Protein AF-A0A919J5Y8-F1 (afdb_monomer)

Mean predicted aligned error: 17.55 Å

Solvent-accessible surface area (backbone atoms only — not comparable to full-atom values): 22560 Å² total; per-residue (Å²): 113,66,67,64,52,51,56,50,50,51,50,51,51,51,52,48,50,52,51,50,51,53,49,53,52,51,52,52,49,51,52,50,54,16,46,47,56,48,46,45,71,76,35,64,29,39,39,39,56,34,70,47,96,88,57,78,45,95,78,52,52,51,86,43,46,48,50,20,49,52,45,50,41,47,53,32,46,77,42,41,23,43,66,45,76,51,53,87,84,54,83,74,66,67,67,19,77,42,20,32,42,36,39,30,28,68,81,52,34,27,75,66,46,48,43,45,35,69,72,49,30,32,11,46,45,66,42,75,74,39,84,92,75,68,40,40,33,37,30,41,77,90,44,75,52,61,44,52,85,52,31,40,36,18,41,42,30,38,43,61,35,99,85,34,80,19,36,35,37,38,26,36,8,69,40,52,64,27,30,26,30,43,30,49,47,49,68,75,40,44,71,59,48,35,68,75,48,41,60,86,49,66,41,29,31,35,34,35,28,48,35,37,82,81,47,52,50,78,43,61,45,84,71,43,84,37,46,90,34,26,60,38,77,48,85,83,80,84,75,83,80,83,82,78,93,80,85,80,88,90,86,74,97,79,63,83,86,66,76,61,75,66,50,74,44,77,50,50,73,88,40,14,67,60,54,27,51,39,53,53,53,33,53,73,74,39,86,44,51,77,74,72,87,64,54,71,65,56,45,36,51,43,23,50,70,42,46,38,72,59,34,54,31,34,32,29,21,42,78,85,70,47,78,38,31,42,37,31,36,49,92,54,30,49,74,42,80,44,51,23,70,94,56,58,97,69,58,55,67,60,52,51,49,52,49,48,42,71,75,32,64,87,25,41,32,36,75,44,48,66,67,28,57,67,59,52,54,49,43,45,76,71,62,31,42,84,76,48,76,50,78,10,81,77,45,83,72,56,49,38,30,33,34,34,37,31,66,62,78,78,87,126

Organism: NCBI:txid113564

Nearest PDB structures (foldseek):
  2kcw-assembly1_A  TM=8.259E-01  e=4.673E-10  Escherichia coli K-12
  2j8n-assembly1_A  TM=7.466E-01  e=1.223E-07  Pseudomonas aeruginosa
  2cnt-assembly4_D  TM=7.493E-01  e=9.870E-07  Salmonella enterica subsp. enterica serovar Typhimurium str. LT2
  5isv-assembly2_B  TM=7.452E-01  e=9.870E-07  Escherichia coli O157:H7
  2fia-assembly1_A  TM=7.693E-01  e=2.645E-06  Enterococcus faecalis V583

Radius of gyration: 27.59 Å; Cα contacts (8 Å, |Δi|>4): 729; chains: 1; bounding box: 104×59×76 Å

pLDDT: mean 77.08, std 18.06, range [28.78, 98.44]

InterPro domains:
  IPR000182 GNAT domain [PF13508] (310-386)
  IPR000182 GNAT domain [PS51186] (262-411)
  IPR016181 Acyl-CoA N-acyltransferase [SSF55729] (251-390)
  IPR050832 Bacterial Acetyltransferase [PTHR43877] (263-393)

Secondary structure (DSSP, 8-state):
-HHHHHHHHHHHHHHHHHHHHHHHHHHHHHHHHHHHHT--TT-EEEEEEPPPTT--STT---TTHHHHHHHHHHHHHHTT-EEEEE-TTS---STTSS-EEEE--SSS--HHHHHHHHHT-TTEEEEEEETTTTEEEEEETTEEEE-BTTEEEEEEEEEEETTEEEEEEEEEESSHHHHHHHHHHHHHHHHHHHHHHTTT--EEEEEEEESHHHHTTSSEEEEEE-HHHHTSPPPP-PPPPPPPTT------TT-TT-PPPPEEEEPPGGGHHHHHHHHHHHHHT-TTSPPPSS-HHHHHHHIIIIIHHHSEEEEEE-TTS-EEEEEEEETTEEEEEEE-GGGTTSSHHHHHHHHHHHH-TT-EEEEEETT-HHHHHHHHHTT-EEEEE--STTSTT---EEEEEE------

Structure (mmCIF, N/CA/C/O backbone):
data_AF-A0A919J5Y8-F1
#
_entry.id   AF-A0A919J5Y8-F1
#
loop_
_atom_site.group_PDB
_atom_site.id
_atom_site.type_symbol
_atom_site.label_atom_id
_atom_site.label_alt_id
_atom_site.label_comp_id
_atom_site.label_asym_id
_atom_site.label_entity_id
_atom_site.label_seq_id
_atom_site.pdbx_PDB_ins_code
_atom_site.Cartn_x
_atom_site.Cartn_y
_atom_site.Cartn_z
_atom_site.occupancy
_atom_site.B_iso_or_equiv
_atom_site.auth_seq_id
_atom_site.auth_comp_id
_atom_site.auth_asym_id
_atom_site.auth_atom_id
_atom_site.pdbx_PDB_model_num
ATOM 1 N N . MET A 1 1 ? 58.690 -26.566 -31.471 1.00 61.00 1 MET A N 1
ATOM 2 C CA . MET A 1 1 ? 58.064 -25.234 -31.279 1.00 61.00 1 MET A CA 1
ATOM 3 C C . MET A 1 1 ? 56.685 -25.120 -31.931 1.00 61.00 1 MET A C 1
ATOM 5 O O . MET A 1 1 ? 55.825 -24.532 -31.297 1.00 61.00 1 MET A O 1
ATOM 9 N N . GLY A 1 2 ? 56.439 -25.692 -33.121 1.00 72.00 2 GLY A N 1
ATOM 10 C CA . GLY A 1 2 ? 55.137 -25.607 -33.812 1.00 72.00 2 GLY A CA 1
ATOM 11 C C . GLY A 1 2 ? 53.937 -26.153 -33.025 1.00 72.00 2 GLY A C 1
ATOM 12 O O . GLY A 1 2 ? 52.950 -25.444 -32.873 1.00 72.00 2 GLY A O 1
ATOM 13 N N . ASP A 1 3 ? 54.044 -27.346 -32.434 1.00 71.69 3 ASP A N 1
ATOM 14 C CA . ASP A 1 3 ? 52.911 -27.977 -31.726 1.00 71.69 3 ASP A CA 1
ATOM 15 C C . ASP A 1 3 ? 52.494 -27.234 -30.451 1.00 71.69 3 ASP A C 1
ATOM 17 O O . ASP A 1 3 ? 51.310 -27.133 -30.129 1.00 71.69 3 ASP A O 1
ATOM 21 N N . LEU A 1 4 ? 53.463 -26.650 -29.738 1.00 77.44 4 LEU A N 1
ATOM 22 C CA . LEU A 1 4 ? 53.193 -25.840 -28.549 1.00 77.44 4 LEU A CA 1
ATOM 23 C C . LEU A 1 4 ? 52.441 -24.552 -28.922 1.00 77.44 4 LEU A C 1
ATOM 25 O O . LEU A 1 4 ? 51.544 -24.119 -28.203 1.00 77.44 4 LEU A O 1
ATOM 29 N N . LEU A 1 5 ? 52.788 -23.969 -30.072 1.00 75.06 5 LEU A N 1
ATOM 30 C CA . LEU A 1 5 ? 52.192 -22.745 -30.603 1.00 75.06 5 LEU A CA 1
ATOM 31 C C . LEU A 1 5 ? 50.765 -23.001 -31.116 1.00 75.06 5 LEU A C 1
ATOM 33 O O . LEU A 1 5 ? 49.875 -22.194 -30.862 1.00 75.06 5 LEU A O 1
ATOM 37 N N . ILE A 1 6 ? 50.524 -24.156 -31.748 1.00 78.56 6 ILE A N 1
ATOM 38 C CA . ILE A 1 6 ? 49.194 -24.596 -32.201 1.00 78.56 6 ILE A CA 1
ATOM 39 C C . ILE A 1 6 ? 48.264 -24.861 -31.008 1.00 78.56 6 ILE A C 1
ATOM 41 O O . ILE A 1 6 ? 47.138 -24.364 -30.993 1.00 78.56 6 ILE A O 1
ATOM 45 N N . ASN A 1 7 ? 48.730 -25.573 -29.978 1.00 75.31 7 ASN A N 1
ATOM 46 C CA . ASN A 1 7 ? 47.926 -25.851 -28.782 1.00 75.31 7 ASN A CA 1
ATOM 47 C C . ASN A 1 7 ? 47.618 -24.582 -27.968 1.00 75.31 7 ASN A C 1
ATOM 49 O O . ASN A 1 7 ? 46.515 -24.444 -27.428 1.00 75.31 7 ASN A O 1
ATOM 53 N N . LEU A 1 8 ? 48.556 -23.628 -27.922 1.00 79.56 8 LEU A N 1
ATOM 54 C CA . LEU A 1 8 ? 48.336 -22.315 -27.314 1.00 79.56 8 LEU A CA 1
ATOM 55 C C . LEU A 1 8 ? 47.273 -21.523 -28.091 1.00 79.56 8 LEU A C 1
ATOM 57 O O . LEU A 1 8 ? 46.335 -20.999 -27.492 1.00 79.56 8 LEU A O 1
ATOM 61 N N . LEU A 1 9 ? 47.379 -21.485 -29.424 1.00 71.38 9 LEU A N 1
ATOM 62 C CA . LEU A 1 9 ? 46.421 -20.795 -30.289 1.00 71.38 9 LEU A CA 1
ATOM 63 C C . LEU A 1 9 ? 45.013 -21.403 -30.167 1.00 71.38 9 LEU A C 1
ATOM 65 O O . LEU A 1 9 ? 44.036 -20.673 -30.006 1.00 71.38 9 LEU A O 1
ATOM 69 N N . ALA A 1 10 ? 44.912 -22.735 -30.168 1.00 65.50 10 ALA A N 1
ATOM 70 C CA . ALA A 1 10 ? 43.653 -23.454 -29.986 1.00 65.50 10 ALA A CA 1
ATOM 71 C C . ALA A 1 10 ? 43.010 -23.155 -28.620 1.00 65.50 10 ALA A C 1
ATOM 73 O O . ALA A 1 10 ? 41.805 -22.910 -28.545 1.00 65.50 10 ALA A O 1
ATOM 74 N N . SER A 1 11 ? 43.813 -23.086 -27.553 1.00 67.94 11 SER A N 1
ATOM 75 C CA . SER A 1 11 ? 43.350 -22.733 -26.203 1.00 67.94 11 SER A CA 1
ATOM 76 C C . SER A 1 11 ? 42.831 -21.293 -26.115 1.00 67.94 11 SER A C 1
ATOM 78 O O . SER A 1 11 ? 41.791 -21.049 -25.502 1.00 67.94 11 SER A O 1
ATOM 80 N N . VAL A 1 12 ? 43.501 -20.338 -26.771 1.00 70.88 12 VAL A N 1
ATOM 81 C CA . VAL A 1 12 ? 43.061 -18.931 -26.834 1.00 70.88 12 VAL A CA 1
ATOM 82 C C . VAL A 1 12 ? 41.745 -18.795 -27.602 1.00 70.88 12 VAL A C 1
ATOM 84 O O . VAL A 1 12 ? 40.836 -18.094 -27.149 1.00 70.88 12 VAL A O 1
ATOM 87 N N . ILE A 1 13 ? 41.611 -19.488 -28.737 1.00 66.75 13 ILE A N 1
ATOM 88 C CA . ILE A 1 13 ? 40.384 -19.483 -29.546 1.00 66.75 13 ILE A CA 1
ATOM 89 C C . ILE A 1 13 ? 39.224 -20.104 -28.761 1.00 66.75 13 ILE A C 1
ATOM 91 O O . ILE A 1 13 ? 38.155 -19.499 -28.683 1.00 66.75 13 ILE A O 1
ATOM 95 N N . ALA A 1 14 ? 39.434 -21.261 -28.125 1.00 55.06 14 ALA A N 1
ATOM 96 C CA . ALA A 1 14 ? 38.417 -21.918 -27.307 1.00 55.06 14 ALA A CA 1
ATOM 97 C C . ALA A 1 14 ? 37.994 -21.048 -26.111 1.00 55.06 14 ALA A C 1
ATOM 99 O O . ALA A 1 14 ? 36.799 -20.849 -25.884 1.00 55.06 14 ALA A O 1
ATOM 100 N N . GLY A 1 15 ? 38.958 -20.455 -25.397 1.00 55.03 15 GLY A N 1
ATOM 101 C CA . GLY A 1 15 ? 38.690 -19.530 -24.294 1.00 55.03 15 GLY A CA 1
ATOM 102 C C . GLY A 1 15 ? 37.887 -18.304 -24.737 1.00 55.03 15 GLY A C 1
ATOM 103 O O . GLY A 1 15 ? 36.913 -17.924 -24.085 1.00 55.03 15 GLY A O 1
ATOM 104 N N . THR A 1 16 ? 38.233 -17.732 -25.893 1.00 64.75 16 THR A N 1
ATOM 105 C CA . THR A 1 16 ? 37.536 -16.570 -26.466 1.00 64.75 16 THR A CA 1
ATOM 106 C C . THR A 1 16 ? 36.130 -16.931 -26.943 1.00 64.75 16 THR A C 1
ATOM 108 O O . THR A 1 16 ? 35.196 -16.167 -26.710 1.00 64.75 16 THR A O 1
ATOM 111 N N . ALA A 1 17 ? 35.941 -18.104 -27.552 1.00 60.19 17 ALA A N 1
ATOM 112 C CA . ALA A 1 17 ? 34.633 -18.587 -27.989 1.00 60.19 17 ALA A CA 1
ATOM 113 C C . ALA A 1 17 ? 33.686 -18.833 -26.803 1.00 60.19 17 ALA A C 1
ATOM 115 O O . ALA A 1 17 ? 32.534 -18.398 -26.840 1.00 60.19 17 ALA A O 1
ATOM 116 N N . VAL A 1 18 ? 34.174 -19.456 -25.723 1.00 64.94 18 VAL A N 1
ATOM 117 C CA . VAL A 1 18 ? 33.402 -19.663 -24.483 1.00 64.94 18 VAL A CA 1
ATOM 118 C C . VAL A 1 18 ? 33.063 -18.327 -23.822 1.00 64.94 18 VAL A C 1
ATOM 120 O O . VAL A 1 18 ? 31.913 -18.101 -23.433 1.00 64.94 18 VAL A O 1
ATOM 123 N N . TRP A 1 19 ? 34.030 -17.407 -23.740 1.00 72.25 19 TRP A N 1
ATOM 124 C CA . TRP A 1 19 ? 33.801 -16.067 -23.202 1.00 72.25 19 TRP A CA 1
ATOM 125 C C . TRP A 1 19 ? 32.764 -15.288 -24.023 1.00 72.25 19 TRP A C 1
ATOM 127 O O . TRP A 1 19 ? 31.832 -14.723 -23.445 1.00 72.25 19 TRP A O 1
ATOM 137 N N . LEU A 1 20 ? 32.870 -15.313 -25.355 1.00 59.16 20 LEU A N 1
ATOM 138 C CA . LEU A 1 20 ? 31.954 -14.637 -26.273 1.00 59.16 20 LEU A CA 1
ATOM 139 C C . LEU A 1 20 ? 30.548 -15.244 -26.214 1.00 59.16 20 LEU A C 1
ATOM 141 O O . LEU A 1 20 ? 29.565 -14.507 -26.142 1.00 59.16 20 LEU A O 1
ATOM 145 N N . ALA A 1 21 ? 30.432 -16.574 -26.175 1.00 59.22 21 ALA A N 1
ATOM 146 C CA . ALA A 1 21 ? 29.156 -17.258 -25.991 1.00 59.22 21 ALA A CA 1
ATOM 147 C C . ALA A 1 21 ? 28.507 -16.863 -24.654 1.00 59.22 21 ALA A C 1
ATOM 149 O O . ALA A 1 21 ? 27.345 -16.452 -24.627 1.00 59.22 21 ALA A O 1
ATOM 150 N N . GLY A 1 22 ? 29.269 -16.881 -23.555 1.00 61.38 22 GLY A N 1
ATOM 151 C CA . GLY A 1 22 ? 28.801 -16.431 -22.243 1.00 61.38 22 GLY A CA 1
ATOM 152 C C . GLY A 1 22 ? 28.427 -14.945 -22.217 1.00 61.38 22 GLY A C 1
ATOM 153 O O . GLY A 1 22 ? 27.456 -14.555 -21.571 1.00 61.38 22 GLY A O 1
ATOM 154 N N . PHE A 1 23 ? 29.158 -14.093 -22.936 1.00 66.88 23 PHE A N 1
ATOM 155 C CA . PHE A 1 23 ? 28.839 -12.674 -23.098 1.00 66.88 23 PHE A CA 1
ATOM 156 C C . PHE A 1 23 ? 27.521 -12.466 -23.858 1.00 66.88 23 PHE A C 1
ATOM 158 O O . PHE A 1 23 ? 26.654 -11.726 -23.392 1.00 66.88 23 PHE A O 1
ATOM 165 N N . LEU A 1 24 ? 27.320 -13.161 -24.980 1.00 63.62 24 LEU A N 1
ATOM 166 C CA . LEU A 1 24 ? 26.091 -13.084 -25.772 1.00 63.62 24 LEU A CA 1
ATOM 167 C C . LEU A 1 24 ? 24.877 -13.622 -25.008 1.00 63.62 24 LEU A C 1
ATOM 169 O O . LEU A 1 24 ? 23.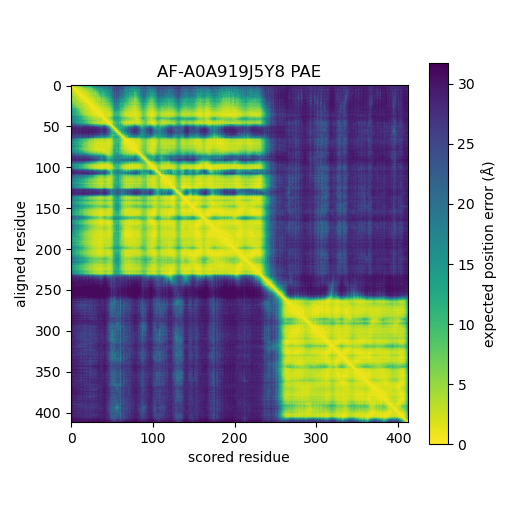807 -13.015 -25.062 1.00 63.62 24 LEU A O 1
ATOM 173 N N . LEU A 1 25 ? 25.037 -14.722 -24.267 1.00 72.38 25 LEU A N 1
ATOM 174 C CA . LEU A 1 25 ? 23.984 -15.278 -23.415 1.00 72.38 25 LEU A CA 1
ATOM 175 C C . LEU A 1 25 ? 23.602 -14.307 -22.293 1.00 72.38 25 LEU A C 1
ATOM 177 O O . LEU A 1 25 ? 22.416 -14.033 -22.113 1.00 72.38 25 LEU A O 1
ATOM 181 N N . ARG A 1 26 ? 24.589 -13.720 -21.601 1.00 75.31 26 ARG A N 1
ATOM 182 C CA . ARG A 1 26 ? 24.357 -12.683 -20.579 1.00 75.31 26 ARG A CA 1
ATOM 183 C C . ARG A 1 26 ? 23.653 -11.459 -21.157 1.00 75.31 26 ARG A C 1
ATOM 185 O O . ARG A 1 26 ? 22.684 -10.982 -20.577 1.00 75.31 26 ARG A O 1
ATOM 192 N N . ARG A 1 27 ? 24.078 -10.995 -22.336 1.00 76.06 27 ARG A N 1
ATOM 193 C CA . ARG A 1 27 ? 23.456 -9.855 -23.021 1.00 76.06 27 ARG A CA 1
ATOM 194 C C . ARG A 1 27 ? 22.009 -10.152 -23.418 1.00 76.06 27 ARG A C 1
ATOM 196 O O . ARG A 1 27 ? 21.140 -9.325 -23.175 1.00 76.06 27 ARG A O 1
ATOM 203 N N . ARG A 1 28 ? 21.734 -11.338 -23.974 1.00 76.44 28 ARG A N 1
ATOM 204 C CA . ARG A 1 28 ? 20.370 -11.777 -24.320 1.00 76.44 28 ARG A CA 1
ATOM 205 C C . ARG A 1 28 ? 19.480 -11.903 -23.088 1.00 76.44 28 ARG A C 1
ATOM 207 O O . ARG A 1 28 ? 18.320 -11.511 -23.155 1.00 76.44 28 ARG A O 1
ATOM 214 N N . ARG A 1 29 ? 20.011 -12.433 -21.984 1.00 79.25 29 ARG A N 1
ATOM 215 C CA . ARG A 1 29 ? 19.296 -12.532 -20.708 1.00 79.25 29 ARG A CA 1
ATOM 216 C C . ARG A 1 29 ? 18.903 -11.146 -20.193 1.00 79.25 29 ARG A C 1
ATOM 218 O O . ARG A 1 29 ? 17.715 -10.900 -20.022 1.00 79.25 29 ARG A O 1
ATOM 225 N N . LEU A 1 30 ? 19.863 -10.226 -20.100 1.00 80.88 30 LEU A N 1
ATOM 226 C CA . LEU A 1 30 ? 19.611 -8.849 -19.672 1.00 80.88 30 LEU A CA 1
ATOM 227 C C . LEU A 1 30 ? 18.614 -8.126 -20.591 1.00 80.88 30 LEU A C 1
ATOM 229 O O . LEU A 1 30 ? 17.766 -7.380 -20.118 1.00 80.88 30 LEU A O 1
ATOM 233 N N . SER A 1 31 ? 18.680 -8.348 -21.908 1.00 83.88 31 SER A N 1
ATOM 234 C CA . SER A 1 31 ? 17.698 -7.794 -22.849 1.00 83.88 31 SER A CA 1
ATOM 235 C C . SER A 1 31 ? 16.280 -8.312 -22.601 1.00 83.88 31 SER A C 1
ATOM 237 O O . SER A 1 31 ? 15.335 -7.540 -22.723 1.00 83.88 31 SER A O 1
ATOM 239 N N . ARG A 1 32 ? 16.117 -9.594 -22.246 1.00 86.50 32 ARG A N 1
ATOM 240 C CA . ARG A 1 32 ? 14.803 -10.169 -21.912 1.00 86.50 32 ARG A CA 1
ATOM 241 C C . ARG A 1 32 ? 14.271 -9.641 -20.585 1.00 86.50 32 ARG A C 1
ATOM 243 O O . ARG A 1 32 ? 13.095 -9.315 -20.512 1.00 86.50 32 ARG A O 1
ATOM 250 N N . GLU A 1 33 ? 15.130 -9.528 -19.574 1.00 87.19 33 GLU A N 1
ATOM 251 C CA . GLU A 1 33 ? 14.779 -8.953 -18.267 1.00 87.19 33 GLU A CA 1
ATOM 252 C C . GLU A 1 33 ? 14.335 -7.491 -18.429 1.00 87.19 33 GLU A C 1
ATOM 254 O O . GLU A 1 33 ? 13.237 -7.122 -18.020 1.00 87.19 33 GLU A O 1
ATOM 259 N N . ARG A 1 34 ? 15.119 -6.690 -19.159 1.00 91.06 34 ARG A N 1
ATOM 260 C CA . ARG A 1 34 ? 14.769 -5.313 -19.537 1.00 91.06 34 ARG A CA 1
ATOM 261 C C . ARG A 1 34 ? 13.426 -5.210 -20.251 1.00 91.06 34 ARG A C 1
ATOM 263 O O . ARG A 1 34 ? 12.615 -4.371 -19.880 1.00 91.06 34 ARG A O 1
ATOM 270 N N . ALA A 1 35 ? 13.175 -6.069 -21.239 1.00 91.31 35 ALA A N 1
ATOM 271 C CA . ALA A 1 35 ? 11.902 -6.086 -21.955 1.00 91.31 35 ALA A CA 1
ATOM 272 C C . ALA A 1 35 ? 10.727 -6.454 -21.035 1.00 91.31 35 ALA A C 1
ATOM 274 O O . ALA A 1 35 ? 9.693 -5.798 -21.079 1.00 91.31 35 ALA A O 1
ATOM 275 N N . PHE A 1 36 ? 10.895 -7.454 -20.163 1.00 94.62 36 PHE A N 1
ATOM 276 C CA . PHE A 1 36 ? 9.857 -7.877 -19.220 1.00 94.62 36 PHE A CA 1
ATOM 277 C C . PHE A 1 36 ? 9.438 -6.751 -18.267 1.00 94.62 36 PHE A C 1
ATOM 279 O O . PHE A 1 36 ? 8.241 -6.529 -18.066 1.00 94.62 36 PHE A O 1
ATOM 286 N N . PHE A 1 37 ? 10.414 -6.017 -17.726 1.00 94.50 37 PHE A N 1
ATOM 287 C CA . PHE A 1 37 ? 10.169 -4.876 -16.843 1.00 94.50 37 PHE A CA 1
ATOM 288 C C . PHE A 1 37 ? 9.888 -3.561 -17.590 1.00 94.50 37 PHE A C 1
ATOM 290 O O . PHE A 1 37 ? 9.557 -2.562 -16.959 1.00 94.50 37 PHE A O 1
ATOM 297 N N . GLY A 1 38 ? 10.023 -3.520 -18.917 1.00 92.12 38 GLY A N 1
ATOM 298 C CA . GLY A 1 38 ? 9.941 -2.281 -19.698 1.00 92.12 38 GLY A CA 1
ATOM 299 C C . GLY A 1 38 ? 11.027 -1.256 -19.345 1.00 92.12 38 GLY A C 1
ATOM 300 O O . GLY A 1 38 ? 10.804 -0.056 -19.478 1.00 92.12 38 GLY A O 1
ATOM 301 N N . LEU A 1 39 ? 12.189 -1.717 -18.874 1.00 91.62 39 LEU A N 1
ATOM 302 C CA . LEU A 1 39 ? 13.302 -0.881 -18.426 1.00 91.62 39 LEU A CA 1
ATOM 303 C C . LEU A 1 39 ? 14.424 -0.843 -19.462 1.00 91.62 39 LEU A C 1
ATOM 305 O O . LEU A 1 39 ? 14.765 -1.849 -20.081 1.00 91.62 39 LEU A O 1
ATOM 309 N N . THR A 1 40 ? 15.085 0.304 -19.587 1.00 84.75 40 THR A N 1
ATOM 310 C CA . THR A 1 40 ? 16.303 0.455 -20.392 1.00 84.75 40 THR A CA 1
ATOM 311 C C . THR A 1 40 ? 17.430 1.052 -19.562 1.00 84.75 40 THR A C 1
ATOM 313 O O . THR A 1 40 ? 17.197 1.716 -18.554 1.00 84.75 40 THR A O 1
ATOM 316 N N . ALA A 1 41 ? 18.675 0.831 -19.993 1.00 82.75 41 ALA A N 1
ATOM 317 C CA . ALA A 1 41 ? 19.830 1.442 -19.344 1.00 82.75 41 ALA A CA 1
ATOM 318 C C . ALA A 1 41 ? 19.684 2.974 -19.318 1.00 82.75 41 ALA A C 1
ATOM 320 O O . ALA A 1 41 ? 19.421 3.584 -20.352 1.00 82.75 41 ALA A O 1
ATOM 321 N N . GLY A 1 42 ? 19.855 3.578 -18.144 1.00 78.62 42 GLY A N 1
ATOM 322 C CA . GLY A 1 42 ? 19.756 5.021 -17.932 1.00 78.62 42 GLY A CA 1
ATOM 323 C C . GLY A 1 42 ? 18.334 5.578 -17.808 1.00 78.62 42 GLY A C 1
ATOM 324 O O . GLY A 1 42 ? 18.207 6.766 -17.526 1.00 78.62 42 GLY A O 1
ATOM 325 N N . ALA A 1 43 ? 17.283 4.765 -17.983 1.00 81.00 43 ALA A N 1
ATOM 326 C CA . ALA A 1 43 ? 15.904 5.209 -17.773 1.00 81.00 43 ALA A CA 1
ATOM 327 C C . ALA A 1 43 ? 15.572 5.346 -16.282 1.00 81.00 43 ALA A C 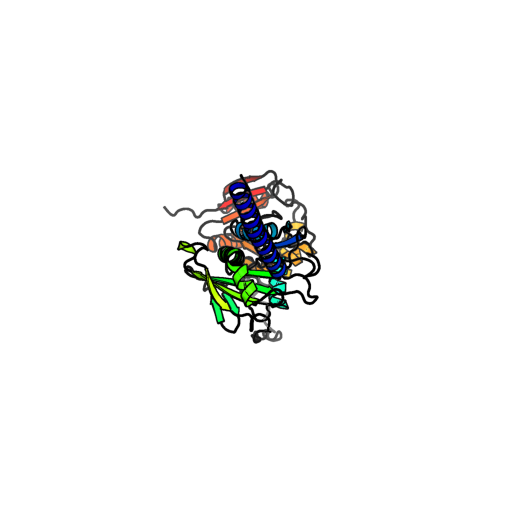1
ATOM 329 O O . ALA A 1 43 ? 16.170 4.668 -15.445 1.00 81.00 43 ALA A O 1
ATOM 330 N N . SER A 1 44 ? 14.590 6.186 -15.967 1.00 84.62 44 SER A N 1
ATOM 331 C CA . SER A 1 44 ? 13.971 6.242 -14.643 1.00 84.62 44 SER A CA 1
ATOM 332 C C . SER A 1 44 ? 12.761 5.310 -14.573 1.00 84.62 44 SER A C 1
ATOM 334 O O . SER A 1 44 ? 12.032 5.157 -15.552 1.00 84.62 44 SER A O 1
ATOM 336 N N . CYS A 1 45 ? 12.519 4.712 -13.412 1.00 86.12 45 CYS A N 1
ATOM 337 C CA . CYS A 1 45 ? 11.270 4.031 -13.083 1.00 86.12 45 CYS A CA 1
ATOM 338 C C . CYS A 1 45 ? 10.686 4.599 -11.794 1.00 86.12 45 CYS A C 1
ATOM 340 O O . CYS A 1 45 ? 11.424 5.070 -10.929 1.00 86.12 45 CYS A O 1
ATOM 342 N N . LEU A 1 46 ? 9.367 4.523 -11.661 1.00 86.12 46 LEU A N 1
ATOM 343 C CA . LEU A 1 46 ? 8.652 5.061 -10.514 1.00 86.12 46 LEU A CA 1
ATOM 344 C C . LEU A 1 46 ? 8.440 3.972 -9.470 1.00 86.12 46 LEU A C 1
ATOM 346 O O . LEU A 1 46 ? 7.915 2.903 -9.781 1.00 86.12 46 LEU A O 1
ATOM 350 N N . LEU A 1 47 ? 8.822 4.263 -8.229 1.00 85.31 47 LEU A N 1
ATOM 351 C CA . LEU A 1 47 ? 8.438 3.463 -7.071 1.00 85.31 47 LEU A CA 1
ATOM 352 C C . LEU A 1 47 ? 7.338 4.192 -6.299 1.00 85.31 47 LEU A C 1
ATOM 354 O O . LEU A 1 47 ? 7.565 5.286 -5.775 1.00 85.31 47 LEU A O 1
ATOM 358 N N . VAL A 1 48 ? 6.161 3.572 -6.236 1.00 77.19 48 VAL A N 1
ATOM 359 C CA . VAL A 1 48 ? 4.961 4.097 -5.580 1.00 77.19 48 VAL A CA 1
ATOM 360 C C . VAL A 1 48 ? 4.627 3.194 -4.397 1.00 77.19 48 VAL A C 1
ATOM 362 O O . VAL A 1 48 ? 4.452 1.991 -4.563 1.00 77.19 48 VAL A O 1
ATOM 365 N N . VAL A 1 49 ? 4.521 3.779 -3.208 1.00 72.75 49 VAL A N 1
ATOM 366 C CA . VAL A 1 49 ? 4.123 3.106 -1.961 1.00 72.75 49 VAL A CA 1
ATOM 367 C C . VAL A 1 49 ? 3.102 3.950 -1.222 1.00 72.75 49 VAL A C 1
ATOM 369 O O . VAL A 1 49 ? 3.154 5.178 -1.298 1.00 72.75 49 VAL A O 1
ATOM 372 N N . SER A 1 50 ? 2.214 3.302 -0.477 1.00 58.50 50 SER A N 1
ATOM 373 C CA . SER A 1 50 ? 1.345 3.994 0.471 1.00 58.50 50 SER A CA 1
ATOM 374 C C . SER A 1 50 ? 2.090 4.531 1.701 1.00 58.50 50 SER A C 1
ATOM 376 O O . SER A 1 50 ? 3.126 3.991 2.105 1.00 58.50 50 SER A O 1
ATOM 378 N N . ARG A 1 51 ? 1.552 5.600 2.304 1.00 55.94 51 ARG A N 1
ATOM 379 C CA . ARG A 1 51 ? 2.069 6.269 3.512 1.00 55.94 51 ARG A CA 1
ATOM 380 C C . ARG A 1 51 ? 1.822 5.453 4.793 1.00 55.94 51 ARG A C 1
ATOM 382 O O . ARG A 1 51 ? 0.886 4.669 4.875 1.00 55.94 51 ARG A O 1
ATOM 389 N N . HIS A 1 52 ? 2.626 5.712 5.829 1.00 38.31 52 HIS A N 1
ATOM 390 C CA . HIS A 1 52 ? 2.283 5.422 7.228 1.00 38.31 52 HIS A CA 1
ATOM 391 C C . HIS A 1 52 ? 1.095 6.304 7.665 1.00 38.31 52 HIS A C 1
ATOM 393 O O . HIS A 1 52 ? 1.119 7.515 7.438 1.00 38.31 52 HIS A O 1
ATOM 399 N N . ALA A 1 53 ? 0.069 5.742 8.306 1.00 38.94 53 ALA A N 1
ATOM 400 C CA . ALA A 1 53 ? -1.077 6.531 8.763 1.00 38.94 53 ALA A CA 1
ATOM 401 C C . ALA A 1 53 ? -0.713 7.559 9.869 1.00 38.94 53 ALA A C 1
ATOM 403 O O . ALA A 1 53 ? -1.319 8.628 9.881 1.00 38.94 53 ALA A O 1
ATOM 404 N N . SER A 1 54 ? 0.360 7.344 10.651 1.00 34.56 54 SER A N 1
ATOM 405 C CA . SER A 1 54 ? 0.733 8.142 11.838 1.00 34.56 54 SER A CA 1
ATOM 406 C C . SER A 1 54 ? 2.096 8.877 11.808 1.00 34.56 54 SER A C 1
ATOM 408 O O . SER A 1 54 ? 2.689 9.112 12.860 1.00 34.56 54 SER A O 1
ATOM 410 N N . SER A 1 55 ? 2.640 9.302 10.652 1.00 28.78 55 SER A N 1
ATOM 411 C CA . SER A 1 55 ? 3.898 10.094 10.628 1.00 28.78 55 SER A CA 1
ATOM 412 C C . SER A 1 55 ? 3.825 11.369 9.764 1.00 28.78 55 SER A C 1
ATOM 414 O O . SER A 1 55 ? 3.549 11.259 8.570 1.00 28.78 55 SER A O 1
ATOM 416 N N . PRO A 1 56 ? 4.155 12.566 10.302 1.00 32.91 56 PRO A N 1
ATOM 417 C CA . PRO A 1 56 ? 4.094 13.857 9.596 1.00 32.91 56 PRO A CA 1
ATOM 418 C C . PRO A 1 56 ? 5.333 14.130 8.716 1.00 32.91 56 PRO A C 1
ATOM 420 O O . PRO A 1 56 ? 5.717 15.273 8.489 1.00 32.91 56 PRO A O 1
ATOM 423 N N . ARG A 1 57 ? 6.030 13.083 8.251 1.00 34.28 57 ARG A N 1
ATOM 424 C CA . ARG A 1 57 ? 7.196 13.204 7.361 1.00 34.28 57 ARG A CA 1
ATOM 425 C C . ARG A 1 57 ? 6.871 12.597 6.004 1.00 34.28 57 ARG A C 1
ATOM 427 O O . ARG A 1 57 ? 6.579 11.406 5.921 1.00 34.28 57 ARG A O 1
ATOM 434 N N . GLU A 1 58 ? 7.075 13.379 4.947 1.00 34.69 58 GLU A N 1
ATOM 435 C CA . GLU A 1 58 ? 6.845 13.050 3.525 1.00 34.69 58 GLU A CA 1
ATOM 436 C C . GLU A 1 58 ? 7.560 11.761 3.035 1.00 34.69 58 GLU A C 1
ATOM 438 O O . GLU A 1 58 ? 7.249 11.216 1.977 1.00 34.69 58 GLU A O 1
ATOM 443 N N . PHE A 1 59 ? 8.484 11.208 3.835 1.00 32.78 59 PHE A N 1
ATOM 444 C CA . PHE A 1 59 ? 9.297 10.031 3.506 1.00 32.78 59 PHE A CA 1
ATOM 445 C C . PHE A 1 59 ? 9.114 8.810 4.426 1.00 32.78 59 PHE A C 1
ATOM 447 O O . PHE A 1 59 ? 9.785 7.797 4.196 1.00 32.78 59 PHE A O 1
ATOM 454 N N . SER A 1 60 ? 8.230 8.855 5.430 1.00 33.94 60 SER A N 1
ATOM 455 C CA . SER A 1 60 ? 8.087 7.778 6.425 1.00 33.94 60 SER A CA 1
ATOM 456 C C . SER A 1 60 ? 7.275 6.590 5.883 1.00 33.94 60 SER A C 1
ATOM 458 O O . SER A 1 60 ? 6.096 6.713 5.565 1.00 33.94 60 SER A O 1
ATOM 460 N N . VAL A 1 61 ? 7.930 5.435 5.741 1.00 43.97 61 VAL A N 1
ATOM 461 C CA . VAL A 1 61 ? 7.386 4.175 5.196 1.00 43.97 61 VAL A CA 1
ATOM 462 C C . VAL A 1 61 ? 7.503 3.106 6.282 1.00 43.97 61 VAL A C 1
ATOM 464 O O . VAL A 1 61 ? 8.504 3.101 7.004 1.00 43.97 61 VAL A O 1
ATOM 467 N N . HIS A 1 62 ? 6.545 2.174 6.402 1.00 48.78 62 HIS A N 1
ATOM 468 C CA . HIS A 1 62 ? 6.680 1.022 7.309 1.00 48.78 62 HIS A CA 1
ATOM 469 C C . HIS A 1 62 ? 8.044 0.353 7.074 1.00 48.78 62 HIS A C 1
ATOM 471 O O . HIS A 1 62 ? 8.426 0.102 5.931 1.00 48.78 62 HIS A O 1
ATOM 477 N N . ARG A 1 63 ? 8.777 -0.031 8.131 1.00 48.28 63 ARG A N 1
ATOM 478 C CA . ARG A 1 63 ? 10.121 -0.660 8.035 1.00 48.28 63 ARG A CA 1
ATOM 479 C C . ARG A 1 63 ? 10.189 -1.891 7.096 1.00 48.28 63 ARG A C 1
ATOM 481 O O . ARG A 1 63 ? 11.277 -2.311 6.723 1.00 48.28 63 ARG A O 1
ATOM 488 N N . ARG A 1 64 ? 9.034 -2.460 6.710 1.00 47.44 64 ARG A N 1
ATOM 489 C CA . ARG A 1 64 ? 8.862 -3.613 5.806 1.00 47.44 64 ARG A CA 1
ATOM 490 C C . ARG A 1 64 ? 8.399 -3.215 4.396 1.00 47.44 64 ARG A C 1
ATOM 492 O O . ARG A 1 64 ? 8.837 -3.856 3.450 1.00 47.44 64 ARG A O 1
ATOM 499 N N . ASP A 1 65 ? 7.653 -2.122 4.225 1.00 62.78 65 ASP A N 1
ATOM 500 C CA . ASP A 1 65 ? 7.405 -1.541 2.895 1.00 62.78 65 ASP A CA 1
ATOM 501 C C . ASP A 1 65 ? 8.677 -0.868 2.337 1.00 62.78 65 ASP A C 1
ATOM 503 O O . ASP A 1 65 ? 8.921 -0.909 1.134 1.00 62.78 65 ASP A O 1
ATOM 507 N N . VAL A 1 66 ? 9.582 -0.379 3.203 1.00 67.12 66 VAL A N 1
ATOM 508 C CA . VAL A 1 66 ? 10.956 -0.006 2.802 1.00 67.12 66 VAL A CA 1
ATOM 509 C C . VAL A 1 66 ? 11.701 -1.211 2.234 1.00 67.12 66 VAL A C 1
ATOM 511 O O . VAL A 1 66 ? 12.396 -1.087 1.231 1.00 67.12 66 VAL A O 1
ATOM 514 N N . ALA A 1 67 ? 11.560 -2.385 2.852 1.00 78.56 67 ALA A N 1
ATOM 515 C CA . ALA A 1 67 ? 12.215 -3.589 2.359 1.00 78.56 67 ALA A CA 1
ATOM 516 C C . ALA A 1 67 ? 11.664 -3.989 0.982 1.00 78.56 67 ALA A C 1
ATOM 518 O O . ALA A 1 67 ? 12.450 -4.298 0.093 1.00 78.56 67 ALA A O 1
ATOM 519 N N . ALA A 1 68 ? 10.345 -3.897 0.767 1.00 85.44 68 ALA A N 1
ATOM 520 C CA . ALA A 1 68 ? 9.749 -4.132 -0.549 1.00 85.44 68 ALA A CA 1
ATOM 521 C C . ALA A 1 68 ? 10.304 -3.155 -1.602 1.00 85.44 68 ALA A C 1
ATOM 523 O O 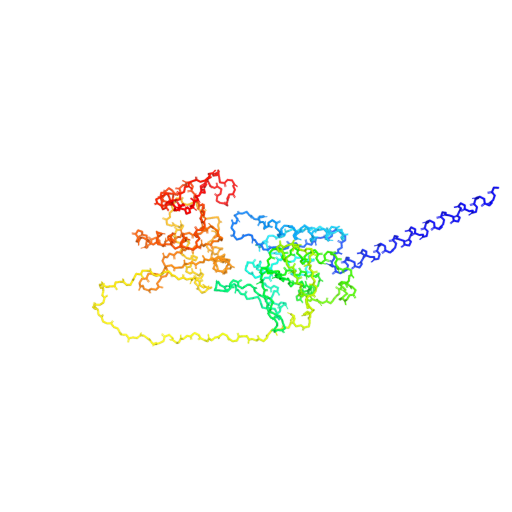. ALA A 1 68 ? 10.694 -3.573 -2.689 1.00 85.44 68 ALA A O 1
ATOM 524 N N . LEU A 1 69 ? 10.427 -1.868 -1.260 1.00 85.44 69 LEU A N 1
ATOM 525 C CA . LEU A 1 69 ? 11.047 -0.868 -2.132 1.00 85.44 69 LEU A CA 1
ATOM 526 C C . LEU A 1 69 ? 12.506 -1.180 -2.464 1.00 85.44 69 LEU A C 1
ATOM 528 O O . LEU A 1 69 ? 12.916 -0.977 -3.601 1.00 85.44 69 LEU A O 1
ATOM 532 N N . VAL A 1 70 ? 13.293 -1.655 -1.497 1.00 87.81 70 VAL A N 1
ATOM 533 C CA . VAL A 1 70 ? 14.701 -2.021 -1.717 1.00 87.81 70 VAL A CA 1
ATOM 534 C C . VAL A 1 70 ? 14.816 -3.191 -2.694 1.00 87.81 70 VAL A C 1
ATOM 536 O O . VAL A 1 70 ? 15.655 -3.138 -3.595 1.00 87.81 70 VAL A O 1
ATOM 539 N N . GLU A 1 71 ? 13.956 -4.204 -2.565 1.00 91.56 71 GLU A N 1
ATOM 540 C CA . GLU A 1 71 ? 13.901 -5.334 -3.504 1.00 91.56 71 GLU A CA 1
ATOM 541 C C . GLU A 1 71 ? 13.565 -4.845 -4.924 1.00 91.56 71 GLU A C 1
ATOM 543 O O . GLU A 1 71 ? 14.290 -5.128 -5.880 1.00 91.56 71 GLU A O 1
ATOM 548 N N . LEU A 1 72 ? 12.525 -4.015 -5.065 1.00 92.00 72 LEU A N 1
ATOM 549 C CA . LEU A 1 72 ? 12.102 -3.457 -6.356 1.00 92.00 72 LEU A CA 1
ATOM 550 C C . LEU A 1 72 ? 13.156 -2.512 -6.962 1.00 92.00 72 LEU A C 1
ATOM 552 O O . LEU A 1 72 ? 13.407 -2.535 -8.168 1.00 92.00 72 LEU A O 1
ATOM 556 N N . ALA A 1 73 ? 13.837 -1.718 -6.134 1.00 89.44 73 ALA A N 1
ATOM 557 C CA . ALA A 1 73 ? 14.949 -0.876 -6.563 1.00 89.44 73 ALA A CA 1
ATOM 558 C C . ALA A 1 73 ? 16.152 -1.707 -7.040 1.00 89.44 73 ALA A C 1
ATOM 560 O O . ALA A 1 73 ? 16.862 -1.277 -7.954 1.00 89.44 73 ALA A O 1
ATOM 561 N N . SER A 1 74 ? 16.386 -2.898 -6.467 1.00 91.81 74 SER A N 1
ATOM 562 C CA . SER A 1 74 ? 17.432 -3.803 -6.958 1.00 91.81 74 SER A CA 1
ATOM 563 C C . SER A 1 74 ? 17.129 -4.287 -8.371 1.00 91.81 74 SER A C 1
ATOM 565 O O . SER A 1 74 ? 18.013 -4.206 -9.221 1.00 91.81 74 SER A O 1
ATOM 567 N N . ILE A 1 75 ? 15.875 -4.664 -8.657 1.00 91.81 75 ILE A N 1
ATOM 568 C CA . ILE A 1 75 ? 15.432 -5.043 -10.011 1.00 91.81 75 ILE A CA 1
ATOM 569 C C . ILE A 1 75 ? 15.733 -3.916 -11.010 1.00 91.81 75 ILE A C 1
ATOM 571 O O . ILE A 1 75 ? 16.320 -4.146 -12.073 1.00 91.81 75 ILE A O 1
ATOM 575 N N . ALA A 1 76 ? 15.369 -2.678 -10.660 1.00 88.69 76 ALA A N 1
ATOM 576 C CA . ALA A 1 76 ? 15.618 -1.521 -11.514 1.00 88.69 76 ALA A CA 1
ATOM 577 C C . ALA A 1 76 ? 17.118 -1.321 -11.787 1.00 88.69 76 ALA A C 1
ATOM 579 O O . ALA A 1 76 ? 17.535 -1.160 -12.939 1.00 88.69 76 ALA A O 1
ATOM 580 N N . ARG A 1 77 ? 17.943 -1.406 -10.738 1.00 88.00 77 ARG A N 1
ATOM 581 C CA . ARG A 1 77 ? 19.403 -1.265 -10.819 1.00 88.00 77 ARG A CA 1
ATOM 582 C C . ARG A 1 77 ? 20.056 -2.375 -11.643 1.00 88.00 77 ARG A C 1
ATOM 584 O O . ARG A 1 77 ? 20.956 -2.083 -12.427 1.00 88.00 77 ARG A O 1
ATOM 591 N N . GLU A 1 78 ? 19.604 -3.618 -11.511 1.00 89.44 78 GLU A N 1
ATOM 592 C CA . GLU A 1 78 ? 20.077 -4.760 -12.309 1.00 89.44 78 GLU A CA 1
ATOM 593 C C . GLU A 1 78 ? 19.762 -4.573 -13.799 1.00 89.44 78 GLU A C 1
ATOM 595 O O . GLU A 1 78 ? 20.586 -4.877 -14.665 1.00 89.44 78 GLU A O 1
ATOM 600 N N . CYS A 1 79 ? 18.629 -3.938 -14.110 1.00 88.38 79 CYS A N 1
ATOM 601 C CA . CYS A 1 79 ? 18.297 -3.509 -15.467 1.00 88.38 79 CYS A CA 1
ATOM 602 C C . CYS A 1 79 ? 19.104 -2.279 -15.936 1.00 88.38 79 CYS A C 1
ATOM 604 O O . CYS A 1 79 ? 19.076 -1.939 -17.124 1.00 88.38 79 CYS A O 1
ATOM 606 N N . GLY A 1 80 ? 19.873 -1.628 -15.062 1.00 85.81 80 GLY A N 1
ATOM 607 C CA . GLY A 1 80 ? 20.614 -0.396 -15.343 1.00 85.81 80 GLY A CA 1
ATOM 608 C C . GLY A 1 80 ? 19.746 0.866 -15.357 1.00 85.81 80 GLY A C 1
ATOM 609 O O . GLY A 1 80 ? 20.167 1.866 -15.936 1.00 85.81 80 GLY A O 1
ATOM 610 N N . ALA A 1 81 ? 18.549 0.815 -14.772 1.00 88.25 81 ALA A N 1
ATOM 611 C CA . ALA A 1 81 ? 17.648 1.948 -14.590 1.00 88.25 81 ALA A CA 1
ATOM 612 C C . ALA A 1 81 ? 17.849 2.601 -13.207 1.00 88.25 81 ALA A C 1
ATOM 614 O O . ALA A 1 81 ? 18.429 2.004 -12.295 1.00 88.25 81 ALA A O 1
ATOM 615 N N . ARG A 1 82 ? 17.372 3.838 -13.051 1.00 84.50 82 ARG A N 1
ATOM 616 C CA . ARG A 1 82 ? 17.296 4.545 -11.765 1.00 84.50 82 ARG A CA 1
ATOM 617 C C . ARG A 1 82 ? 15.887 4.429 -11.202 1.00 84.50 82 ARG A C 1
ATOM 619 O O . ARG A 1 82 ? 14.918 4.581 -11.936 1.00 84.50 82 ARG A O 1
ATOM 626 N N . ALA A 1 83 ? 15.787 4.166 -9.908 1.00 81.62 83 ALA A N 1
ATOM 627 C CA . ALA A 1 83 ? 14.513 4.123 -9.212 1.00 81.62 83 ALA A CA 1
ATOM 628 C C . ALA A 1 83 ? 14.248 5.478 -8.554 1.00 81.62 83 ALA A C 1
ATOM 630 O O . ALA A 1 83 ? 14.881 5.813 -7.553 1.00 81.62 83 ALA A O 1
ATOM 631 N N . ASP A 1 84 ? 13.312 6.234 -9.121 1.00 76.75 84 ASP A N 1
ATOM 632 C CA . ASP A 1 84 ? 12.857 7.501 -8.568 1.00 76.75 84 ASP A CA 1
ATOM 633 C C . ASP A 1 84 ? 11.604 7.232 -7.730 1.00 76.75 84 ASP A C 1
ATOM 635 O O . ASP A 1 84 ? 10.588 6.717 -8.209 1.00 76.75 84 ASP A O 1
ATOM 639 N N . ARG A 1 85 ? 11.683 7.534 -6.434 1.00 64.94 85 ARG A N 1
ATOM 640 C CA . ARG A 1 85 ? 10.539 7.400 -5.533 1.00 64.94 85 ARG A CA 1
ATOM 641 C C . ARG A 1 85 ? 9.620 8.601 -5.721 1.00 64.94 85 ARG A C 1
ATOM 643 O O . ARG A 1 85 ? 10.076 9.734 -5.598 1.00 64.94 85 ARG A O 1
ATOM 650 N N . VAL A 1 86 ? 8.333 8.349 -5.945 1.00 60.38 86 VAL A N 1
ATOM 651 C CA . VAL A 1 86 ? 7.321 9.410 -6.018 1.00 60.38 86 VAL A CA 1
ATOM 652 C C . VAL A 1 86 ? 6.458 9.386 -4.762 1.00 60.38 86 VAL A C 1
ATOM 654 O O . VAL A 1 86 ? 5.999 8.325 -4.337 1.00 60.38 86 VAL A O 1
ATOM 657 N N . GLY A 1 87 ? 6.281 10.559 -4.149 1.00 53.22 87 GLY A N 1
ATOM 658 C CA . GLY A 1 87 ? 5.355 10.765 -3.035 1.00 53.22 87 GLY A CA 1
ATOM 659 C C . GLY A 1 87 ? 3.896 10.800 -3.501 1.00 53.22 87 GLY A C 1
ATOM 660 O O . GLY A 1 87 ? 3.609 11.119 -4.651 1.00 53.22 87 GLY A O 1
ATOM 661 N N . GLU A 1 88 ? 2.972 10.492 -2.594 1.00 46.81 88 GLU A N 1
ATOM 662 C CA . GLU A 1 88 ? 1.536 10.294 -2.854 1.00 46.81 88 GLU A CA 1
ATOM 663 C C . GLU A 1 88 ? 0.824 11.491 -3.522 1.00 46.81 88 GLU A C 1
ATOM 665 O O . GLU A 1 88 ? -0.107 11.285 -4.299 1.00 46.81 88 GLU A O 1
ATOM 670 N N . ASN A 1 89 ? 1.315 12.717 -3.290 1.00 41.72 89 ASN A N 1
ATOM 671 C CA . ASN A 1 89 ? 0.733 13.973 -3.789 1.00 41.72 89 ASN A CA 1
ATOM 672 C C . ASN A 1 89 ? 1.419 14.555 -5.030 1.00 41.72 89 ASN A C 1
ATOM 674 O O . ASN A 1 89 ? 0.970 15.573 -5.560 1.00 41.72 89 ASN A O 1
ATOM 678 N N . GLN A 1 90 ? 2.500 13.948 -5.519 1.00 43.81 90 GLN A N 1
ATOM 679 C CA . GLN A 1 90 ? 3.019 14.362 -6.816 1.00 43.81 90 GLN A CA 1
ATOM 680 C C . GLN A 1 90 ? 2.110 13.768 -7.893 1.00 43.81 90 GLN A C 1
ATOM 682 O O . GLN A 1 90 ? 1.855 12.560 -7.857 1.00 43.81 90 GLN A O 1
ATOM 687 N N . PRO A 1 91 ? 1.638 14.562 -8.873 1.00 47.38 91 PRO A N 1
ATOM 688 C CA . PRO A 1 91 ? 1.036 14.012 -10.073 1.00 47.38 91 PRO A CA 1
ATOM 689 C C . PRO A 1 91 ? 2.129 13.219 -10.789 1.00 47.38 91 PRO A C 1
ATOM 691 O O . PRO A 1 91 ? 2.860 13.744 -11.627 1.00 47.38 91 PRO A O 1
ATOM 694 N N . ALA A 1 92 ? 2.307 11.952 -10.408 1.00 51.44 92 ALA A N 1
ATOM 695 C CA . ALA A 1 92 ? 3.157 11.045 -11.147 1.00 51.44 92 ALA A CA 1
ATOM 696 C C . ALA A 1 92 ? 2.572 11.045 -12.553 1.00 51.44 92 ALA A C 1
ATOM 698 O O . ALA A 1 92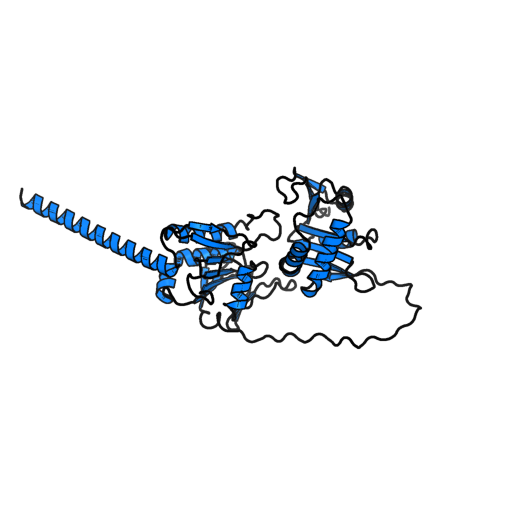 ? 1.394 10.716 -12.728 1.00 51.44 92 ALA A O 1
ATOM 699 N N . GLY A 1 93 ? 3.376 11.527 -13.503 1.00 56.09 93 GLY A N 1
ATOM 700 C CA . GLY A 1 93 ? 2.959 11.783 -14.871 1.00 56.09 93 GLY A CA 1
ATOM 701 C C . GLY A 1 93 ? 2.195 10.613 -15.486 1.00 56.09 93 GLY A C 1
ATOM 702 O O . GLY A 1 93 ? 2.204 9.496 -14.965 1.00 56.09 93 GLY A O 1
ATOM 703 N N . GLU A 1 94 ? 1.520 10.915 -16.593 1.00 65.12 94 GLU A N 1
ATOM 704 C CA . GLU A 1 94 ? 0.733 9.997 -17.424 1.00 65.12 94 GLU A CA 1
ATOM 705 C C . GLU A 1 94 ? 1.134 8.518 -17.252 1.00 65.12 94 GLU A C 1
ATOM 707 O O . GLU A 1 94 ? 2.283 8.136 -17.504 1.00 65.12 94 GLU A O 1
ATOM 712 N N . ILE A 1 95 ? 0.195 7.688 -16.774 1.00 71.12 95 ILE A N 1
ATOM 713 C CA . ILE A 1 95 ? 0.406 6.243 -16.593 1.00 71.12 95 ILE A CA 1
ATOM 714 C C . ILE A 1 95 ? 0.931 5.661 -17.909 1.00 71.12 95 ILE A C 1
ATOM 716 O O . ILE A 1 95 ? 0.342 5.886 -18.964 1.00 71.12 95 ILE A O 1
ATOM 720 N N . GLY A 1 96 ? 2.025 4.901 -17.835 1.00 69.94 96 GLY A N 1
ATOM 721 C CA . GLY A 1 96 ? 2.679 4.318 -19.007 1.00 69.94 96 GLY A CA 1
ATOM 722 C C . GLY A 1 96 ? 3.831 5.148 -19.580 1.00 69.94 96 GLY A C 1
ATOM 723 O O . GLY A 1 96 ? 4.537 4.657 -20.458 1.00 69.94 96 GLY A O 1
ATOM 724 N N . ARG A 1 97 ? 4.099 6.358 -19.061 1.00 81.44 97 ARG A N 1
ATOM 725 C CA . ARG A 1 97 ? 5.290 7.146 -19.431 1.00 81.44 97 ARG A CA 1
ATOM 726 C C . ARG A 1 97 ? 6.597 6.514 -18.942 1.00 81.44 97 ARG A C 1
ATOM 728 O O . ARG A 1 97 ? 7.609 6.612 -19.625 1.00 81.44 97 ARG A O 1
ATOM 735 N N . LEU A 1 98 ? 6.584 5.909 -17.757 1.00 86.75 98 LEU A N 1
ATOM 736 C CA . LEU A 1 98 ? 7.720 5.215 -17.144 1.00 86.75 98 LEU A CA 1
ATOM 737 C C . LEU A 1 98 ? 7.235 3.882 -16.580 1.00 86.75 98 LEU A C 1
ATOM 739 O O . LEU A 1 98 ? 6.061 3.760 -16.225 1.00 86.75 98 LEU A O 1
ATOM 743 N N . THR A 1 99 ? 8.136 2.905 -16.461 1.00 90.44 99 THR A N 1
ATOM 744 C CA . THR A 1 99 ? 7.835 1.686 -15.700 1.00 90.44 99 THR A CA 1
ATOM 745 C C . THR A 1 99 ? 7.508 2.070 -14.268 1.00 90.44 99 THR A C 1
ATOM 747 O O . THR A 1 99 ? 8.235 2.851 -13.651 1.00 90.44 99 THR A O 1
ATOM 750 N N . GLU A 1 100 ? 6.439 1.496 -13.734 1.00 90.06 100 GLU A N 1
ATOM 751 C CA . GLU A 1 100 ? 5.964 1.778 -12.385 1.00 90.06 100 GLU A CA 1
ATOM 752 C C . GLU A 1 100 ? 5.925 0.491 -11.565 1.00 90.06 100 GLU A C 1
ATOM 754 O O . GLU A 1 100 ? 5.373 -0.512 -12.009 1.00 90.06 100 GLU A O 1
ATOM 759 N N . PHE A 1 101 ? 6.477 0.529 -10.356 1.00 91.81 101 PHE A N 1
ATOM 760 C CA . PHE A 1 101 ? 6.239 -0.482 -9.336 1.00 91.81 101 PHE A CA 1
ATOM 761 C C . PHE A 1 101 ? 5.385 0.144 -8.239 1.00 91.81 101 PHE A C 1
ATOM 763 O O . PHE A 1 101 ? 5.823 1.048 -7.527 1.00 91.81 101 PHE A O 1
ATOM 770 N N . CYS A 1 102 ? 4.151 -0.324 -8.141 1.00 88.06 102 CYS A N 1
ATOM 771 C CA . CYS A 1 102 ? 3.120 0.193 -7.268 1.00 88.06 102 CYS A CA 1
ATOM 772 C C . CYS A 1 102 ? 2.823 -0.825 -6.168 1.00 88.06 102 CYS A C 1
ATOM 774 O O . CYS A 1 102 ? 2.426 -1.953 -6.448 1.00 88.06 102 CYS A O 1
ATOM 776 N N . VAL A 1 103 ? 3.040 -0.434 -4.919 1.00 86.44 103 VAL A N 1
ATOM 777 C CA . VAL A 1 103 ? 2.855 -1.270 -3.732 1.00 86.44 103 VAL A CA 1
ATOM 778 C C . VAL A 1 103 ? 1.738 -0.664 -2.878 1.00 86.44 103 VAL A C 1
ATOM 780 O O . VAL A 1 103 ? 1.864 0.481 -2.440 1.00 86.44 103 VAL A O 1
ATOM 783 N N . GLY A 1 104 ? 0.659 -1.415 -2.624 1.00 74.69 104 GLY A N 1
ATOM 784 C CA . GLY A 1 104 ? -0.477 -0.934 -1.823 1.00 74.69 104 GLY A CA 1
ATOM 785 C C . GLY A 1 104 ? -1.629 -1.940 -1.670 1.00 74.69 104 GLY A C 1
ATOM 786 O O . GLY A 1 104 ? -2.128 -2.463 -2.661 1.00 74.69 104 GLY A O 1
ATOM 787 N N . GLY A 1 105 ? -2.052 -2.197 -0.425 1.00 62.31 105 GLY A N 1
ATOM 788 C CA . GLY A 1 105 ? -3.064 -3.194 -0.026 1.00 62.31 105 GLY A CA 1
ATOM 789 C C . GLY A 1 105 ? -4.399 -2.622 0.487 1.00 62.31 105 GLY A C 1
ATOM 790 O O . GLY A 1 105 ? -4.582 -1.408 0.453 1.00 62.31 105 GLY A O 1
ATOM 791 N N . PRO A 1 106 ? -5.338 -3.458 0.986 1.00 48.59 106 PRO A N 1
ATOM 792 C CA . PRO A 1 106 ? -6.570 -2.983 1.622 1.00 48.59 106 PRO A CA 1
ATOM 793 C C . PRO A 1 106 ? -6.253 -2.280 2.949 1.00 48.59 106 PRO A C 1
ATOM 795 O O . PRO A 1 106 ? -5.659 -2.899 3.825 1.00 48.59 106 PRO A O 1
ATOM 798 N N . GLY A 1 107 ? -6.672 -1.021 3.104 1.00 46.31 107 GLY A N 1
ATOM 799 C CA . GLY A 1 107 ? -6.496 -0.233 4.337 1.00 46.31 107 GLY A CA 1
ATOM 800 C C . GLY A 1 107 ? -5.366 0.795 4.246 1.00 46.31 107 GLY A C 1
ATOM 801 O O . GLY A 1 107 ? -4.379 0.684 4.964 1.00 46.31 107 GLY A O 1
ATOM 802 N N . GLY A 1 108 ? -5.491 1.764 3.334 1.00 46.97 108 GLY A N 1
ATOM 803 C CA . GLY A 1 108 ? -4.438 2.737 3.023 1.00 46.97 108 GLY A CA 1
ATOM 804 C C . GLY A 1 108 ? -3.683 2.432 1.728 1.00 46.97 108 GLY A C 1
ATOM 805 O O . GLY A 1 108 ? -2.465 2.544 1.676 1.00 46.97 108 GLY A O 1
ATOM 806 N N . ALA A 1 109 ? -4.358 1.998 0.660 1.00 51.59 109 ALA A N 1
ATOM 807 C CA . ALA A 1 109 ? -3.748 1.977 -0.671 1.00 51.59 109 ALA A CA 1
ATOM 808 C C . ALA A 1 109 ? -3.537 3.427 -1.134 1.00 51.59 109 ALA A C 1
ATOM 810 O O . ALA A 1 109 ? -4.485 4.206 -1.073 1.00 51.59 109 ALA A O 1
ATOM 811 N N . SER A 1 110 ? -2.355 3.787 -1.653 1.00 57.12 110 SER A N 1
ATOM 812 C CA . SER A 1 110 ? -2.178 5.124 -2.240 1.00 57.12 110 SER A CA 1
ATOM 813 C C . SER A 1 110 ? -3.288 5.423 -3.268 1.00 57.12 110 SER A C 1
ATOM 815 O O . SER A 1 110 ? -3.710 4.492 -3.966 1.00 57.12 110 SER A O 1
ATOM 817 N N . PRO A 1 111 ? -3.758 6.677 -3.448 1.00 65.94 111 PRO A N 1
ATOM 818 C CA . PRO A 1 111 ? -4.766 7.043 -4.449 1.00 65.94 111 PRO A CA 1
ATOM 819 C C . PRO A 1 111 ? -4.482 6.456 -5.836 1.00 65.94 111 PRO A C 1
ATOM 821 O O . PRO A 1 111 ? -5.397 6.094 -6.579 1.00 65.94 111 PRO A O 1
ATOM 824 N N . ARG A 1 112 ? -3.196 6.287 -6.165 1.00 72.56 112 ARG A N 1
ATOM 825 C CA . ARG A 1 112 ? -2.723 5.630 -7.384 1.00 72.56 112 ARG A CA 1
ATOM 826 C C . ARG A 1 112 ? -2.973 4.115 -7.390 1.00 72.56 112 ARG A C 1
ATOM 828 O O . ARG A 1 112 ? -3.552 3.612 -8.348 1.00 72.56 112 ARG A O 1
ATOM 835 N N . SER A 1 113 ? -2.631 3.410 -6.311 1.00 76.75 113 SER A N 1
ATOM 836 C CA . SER A 1 113 ? -2.944 1.983 -6.107 1.00 76.75 113 SER A CA 1
ATOM 837 C C . SER A 1 113 ? -4.450 1.713 -6.177 1.00 76.75 113 SER A C 1
ATOM 839 O O . SER A 1 113 ? -4.899 0.840 -6.920 1.00 76.75 113 SER A O 1
ATOM 841 N N . ALA A 1 114 ? -5.248 2.513 -5.461 1.00 76.00 114 ALA A N 1
ATOM 842 C CA . ALA A 1 114 ? -6.707 2.417 -5.474 1.00 76.00 114 ALA A CA 1
ATOM 843 C C . ALA A 1 114 ? -7.284 2.675 -6.876 1.00 76.00 114 ALA A C 1
ATOM 845 O O . ALA A 1 114 ? -8.215 1.997 -7.319 1.00 76.00 114 ALA A O 1
ATOM 846 N N . THR A 1 115 ? -6.697 3.621 -7.616 1.00 78.06 115 THR A N 1
ATOM 847 C CA . THR A 1 115 ? -7.081 3.903 -9.002 1.00 78.06 115 THR A CA 1
ATOM 848 C C . THR A 1 115 ? -6.783 2.727 -9.924 1.00 78.06 115 THR A C 1
ATOM 850 O O . THR A 1 115 ? -7.659 2.360 -10.709 1.00 78.06 115 THR A O 1
ATOM 853 N N . HIS A 1 116 ? -5.612 2.092 -9.817 1.00 85.62 116 HIS A N 1
ATOM 854 C CA . HIS A 1 116 ? -5.278 0.893 -10.599 1.00 85.62 116 HIS A CA 1
ATOM 855 C C . HIS A 1 116 ? -6.274 -0.242 -10.359 1.00 85.62 116 HIS A C 1
ATOM 857 O O . HIS A 1 116 ? -6.744 -0.858 -11.318 1.00 85.62 116 HIS A O 1
ATOM 863 N N . VAL A 1 117 ? -6.661 -0.474 -9.101 1.00 86.25 117 VAL A N 1
ATOM 864 C CA . VAL A 1 117 ? -7.674 -1.483 -8.762 1.00 86.25 117 VAL A CA 1
ATOM 865 C C . VAL A 1 117 ? -9.022 -1.143 -9.395 1.00 86.25 117 VAL A C 1
ATOM 867 O O . VAL A 1 117 ? -9.592 -1.950 -10.125 1.00 86.25 117 VAL A O 1
ATOM 870 N N . ARG A 1 118 ? -9.505 0.086 -9.188 1.00 81.19 118 ARG A N 1
ATOM 871 C CA . ARG A 1 118 ? -10.816 0.529 -9.681 1.00 81.19 118 ARG A CA 1
ATOM 872 C C . ARG A 1 118 ? -10.916 0.559 -11.208 1.00 81.19 118 ARG A C 1
ATOM 874 O O . ARG A 1 118 ? -11.992 0.319 -11.749 1.00 81.19 118 ARG A O 1
ATOM 881 N N . THR A 1 119 ? -9.836 0.912 -11.905 1.00 82.31 119 THR A N 1
ATOM 882 C CA . THR A 1 119 ? -9.876 1.190 -13.353 1.00 82.31 119 THR A CA 1
ATOM 883 C C . THR A 1 119 ? -9.350 0.044 -14.208 1.00 82.31 119 THR A C 1
ATOM 885 O O . THR A 1 119 ? -9.912 -0.209 -15.275 1.00 82.31 119 THR A O 1
ATOM 888 N N . ILE A 1 120 ? -8.323 -0.676 -13.744 1.00 89.75 120 ILE A N 1
ATOM 889 C CA . ILE A 1 120 ? -7.657 -1.740 -14.506 1.00 89.75 120 ILE A CA 1
ATOM 890 C C . ILE A 1 120 ? -7.989 -3.124 -13.940 1.00 89.75 120 ILE A C 1
ATOM 892 O O . ILE A 1 120 ? -8.497 -3.972 -14.674 1.00 89.75 120 ILE A O 1
ATOM 896 N N . LEU A 1 121 ? -7.769 -3.355 -12.641 1.00 91.38 121 LEU A N 1
ATOM 897 C CA . LEU A 1 121 ? -8.019 -4.649 -11.981 1.00 91.38 121 LEU A CA 1
ATOM 898 C C . LEU A 1 121 ? -9.481 -4.784 -11.517 1.00 91.38 121 LEU A C 1
ATOM 900 O O . LEU A 1 121 ? -9.765 -5.110 -10.368 1.00 91.38 121 LEU A O 1
ATOM 904 N N . ARG A 1 122 ? -10.426 -4.541 -12.430 1.00 89.69 122 ARG A N 1
ATOM 905 C CA . ARG A 1 122 ? -11.873 -4.434 -12.147 1.00 89.69 122 ARG A CA 1
ATOM 906 C C . ARG A 1 122 ? -12.530 -5.716 -11.620 1.00 89.69 122 ARG A C 1
ATOM 908 O O . ARG A 1 122 ? -13.679 -5.674 -11.185 1.00 89.69 122 ARG A O 1
ATOM 915 N N . GLY A 1 123 ? -11.833 -6.844 -11.698 1.00 90.12 123 GLY A N 1
ATOM 916 C CA . GLY A 1 123 ? -12.281 -8.135 -11.175 1.00 90.12 123 GLY A CA 1
ATOM 917 C C . GLY A 1 123 ? -11.795 -8.396 -9.758 1.00 90.12 123 GLY A C 1
ATOM 918 O O . GLY A 1 123 ? -12.088 -9.453 -9.202 1.00 90.12 123 GLY A O 1
ATOM 919 N N . VAL A 1 124 ? -11.034 -7.457 -9.196 1.00 90.25 124 VAL A N 1
ATOM 920 C CA . VAL A 1 124 ? -10.479 -7.509 -7.851 1.00 90.25 124 VAL A CA 1
ATOM 921 C C . VAL A 1 124 ? -11.252 -6.539 -6.973 1.00 90.25 124 VAL A C 1
ATOM 923 O O . VAL A 1 124 ? -11.397 -5.361 -7.290 1.00 90.25 124 VAL A O 1
ATOM 926 N N . THR A 1 125 ? -11.743 -7.024 -5.841 1.00 86.56 125 THR A N 1
ATOM 927 C CA . THR A 1 125 ? -12.405 -6.194 -4.835 1.00 86.56 125 THR A CA 1
ATOM 928 C C . THR A 1 125 ? -11.756 -6.432 -3.491 1.00 86.56 125 THR A C 1
ATOM 930 O O . THR A 1 125 ? -11.869 -7.510 -2.918 1.00 86.56 125 THR A O 1
ATOM 933 N N . TYR A 1 126 ? -11.082 -5.415 -2.977 1.00 82.75 126 TYR A N 1
ATOM 934 C CA . TYR A 1 126 ? -10.591 -5.407 -1.609 1.00 82.75 126 TYR A CA 1
ATOM 935 C C . TYR A 1 126 ? -11.762 -5.136 -0.660 1.00 82.75 126 TYR A C 1
ATOM 937 O O . TYR A 1 126 ? -12.488 -4.159 -0.852 1.00 82.75 126 TYR A O 1
ATOM 945 N N . ARG A 1 127 ? -11.973 -5.993 0.344 1.00 72.19 127 ARG A N 1
ATOM 946 C CA . ARG A 1 127 ? -12.952 -5.725 1.402 1.00 72.19 127 ARG A CA 1
ATOM 947 C C . ARG A 1 127 ? -12.282 -4.942 2.519 1.00 72.19 127 ARG A C 1
ATOM 949 O O . ARG A 1 127 ? -11.200 -5.301 2.985 1.00 72.19 127 ARG A O 1
ATOM 956 N N . VAL A 1 128 ? -12.942 -3.854 2.905 1.00 56.66 128 VAL A N 1
ATOM 957 C CA . VAL A 1 128 ? -12.535 -3.013 4.030 1.00 56.66 128 VAL A CA 1
ATOM 958 C C . VAL A 1 128 ? -12.686 -3.820 5.319 1.00 56.66 128 VAL A C 1
ATOM 960 O O . VAL A 1 128 ? -13.621 -4.605 5.459 1.00 56.66 128 VAL A O 1
ATOM 963 N N . PHE A 1 129 ? -11.722 -3.636 6.214 1.00 49.41 129 PHE A N 1
ATOM 964 C CA . PHE A 1 129 ? -11.588 -4.286 7.513 1.00 49.41 129 PHE A CA 1
ATOM 965 C C . PHE A 1 129 ? -12.913 -4.364 8.296 1.00 49.41 129 PHE A C 1
ATOM 967 O O . PHE A 1 129 ? -13.500 -3.339 8.640 1.00 49.41 129 PHE A O 1
ATOM 974 N N . ASP A 1 130 ? -13.357 -5.588 8.604 1.00 42.81 130 ASP A N 1
ATOM 975 C CA . ASP A 1 130 ? -14.446 -5.862 9.551 1.00 42.81 130 ASP A CA 1
ATOM 976 C C . ASP A 1 130 ? -13.859 -6.024 10.966 1.00 42.81 130 ASP A C 1
ATOM 978 O O . ASP A 1 130 ? -13.113 -6.971 11.235 1.00 42.81 130 ASP A O 1
ATOM 982 N N . GLU A 1 131 ? -14.179 -5.095 11.874 1.00 37.19 131 GLU A N 1
ATOM 983 C CA . GLU A 1 131 ? -13.702 -5.097 13.267 1.00 37.19 131 GLU A CA 1
ATOM 984 C C . GLU A 1 131 ? -14.286 -6.221 14.132 1.00 37.19 131 GLU A C 1
ATOM 986 O O . GLU A 1 131 ? -13.662 -6.602 15.126 1.00 37.19 131 GLU A O 1
ATOM 991 N N . GLY A 1 132 ? -15.446 -6.773 13.767 1.00 38.88 132 GLY A N 1
ATOM 992 C CA . GLY A 1 132 ? -16.049 -7.907 14.465 1.00 38.88 132 GLY A CA 1
ATOM 993 C C . GLY A 1 132 ? -15.294 -9.212 14.211 1.00 38.88 132 GLY A C 1
ATOM 994 O O . GLY A 1 132 ? -15.184 -10.043 15.113 1.00 38.88 132 GLY A O 1
ATOM 995 N N . GLU A 1 133 ? -14.713 -9.366 13.015 1.00 37.22 133 GLU A N 1
ATOM 996 C CA . GLU A 1 133 ? -14.026 -10.596 12.593 1.00 37.22 133 GLU A CA 1
ATOM 997 C C . GLU A 1 133 ? -12.502 -10.446 12.389 1.00 37.22 133 GLU A C 1
ATOM 999 O O . GLU A 1 133 ? -11.815 -11.449 12.183 1.00 37.22 133 GLU A O 1
ATOM 1004 N N . ARG A 1 134 ? -11.943 -9.223 12.454 1.00 47.12 134 ARG A N 1
ATOM 1005 C CA . ARG A 1 134 ? -10.538 -8.900 12.106 1.00 47.12 134 ARG A CA 1
ATOM 1006 C C . ARG A 1 134 ? -10.125 -9.424 10.722 1.00 47.12 134 ARG A C 1
ATOM 1008 O O . ARG A 1 134 ? -8.996 -9.883 10.531 1.00 47.12 134 ARG A O 1
ATOM 1015 N N . ARG A 1 135 ? -11.032 -9.385 9.744 1.00 56.97 135 ARG A N 1
ATOM 1016 C CA . ARG A 1 135 ? -10.789 -9.936 8.402 1.00 56.97 135 ARG A CA 1
ATOM 1017 C C . ARG A 1 135 ? -10.400 -8.830 7.432 1.00 56.97 135 ARG A C 1
ATOM 1019 O O . ARG A 1 135 ? -11.198 -7.955 7.121 1.00 56.97 135 ARG A O 1
ATOM 1026 N N . MET A 1 136 ? -9.170 -8.905 6.929 1.00 74.00 136 MET A N 1
ATOM 1027 C CA . MET A 1 136 ? -8.786 -8.252 5.678 1.00 74.00 136 MET A CA 1
ATOM 1028 C C . MET A 1 136 ? -8.843 -9.286 4.565 1.00 74.00 136 MET A C 1
ATOM 1030 O O . MET A 1 136 ? -8.295 -10.379 4.715 1.00 74.00 136 MET A O 1
ATOM 1034 N N . SER A 1 137 ? -9.494 -8.964 3.456 1.00 84.94 137 SER A N 1
ATOM 1035 C CA . SER A 1 137 ? -9.562 -9.866 2.313 1.00 84.94 137 SER A CA 1
ATOM 1036 C C . SER A 1 137 ? -9.592 -9.114 0.993 1.00 84.94 137 SER A C 1
ATOM 1038 O O . SER A 1 137 ? -9.887 -7.919 0.924 1.00 84.94 137 SER A O 1
ATOM 1040 N N . PHE A 1 138 ? -9.286 -9.831 -0.079 1.00 88.69 138 PHE A N 1
ATOM 1041 C CA . PHE A 1 138 ? -9.696 -9.419 -1.410 1.00 88.69 138 PHE A CA 1
ATOM 1042 C C . PHE A 1 138 ? -10.376 -10.569 -2.128 1.00 88.69 138 PHE A C 1
ATOM 1044 O O . PHE A 1 138 ? -10.097 -11.741 -1.883 1.00 88.69 138 PHE A O 1
ATOM 1051 N N . ILE A 1 139 ? -11.281 -10.211 -3.021 1.00 90.50 139 ILE A N 1
ATOM 1052 C CA . ILE A 1 139 ? -12.054 -11.130 -3.833 1.00 90.50 139 ILE A CA 1
ATOM 1053 C C . ILE A 1 139 ? -11.580 -10.990 -5.265 1.00 90.50 139 ILE A C 1
ATOM 1055 O O . ILE A 1 139 ? -11.472 -9.877 -5.774 1.00 90.50 139 ILE A O 1
ATOM 1059 N N . VAL A 1 140 ? -11.322 -12.116 -5.918 1.00 92.50 140 VAL A N 1
ATOM 1060 C CA . VAL A 1 140 ? -11.063 -12.172 -7.357 1.00 92.50 140 VAL A CA 1
ATOM 1061 C C . VAL A 1 140 ? -11.567 -13.500 -7.908 1.00 92.50 140 VAL A C 1
ATOM 1063 O O . VAL A 1 140 ? -11.411 -14.545 -7.279 1.00 92.50 140 VAL A O 1
ATOM 1066 N N . GLY A 1 141 ? -12.254 -13.463 -9.053 1.00 85.75 141 GLY A N 1
ATOM 1067 C CA . GLY A 1 141 ? -12.853 -14.667 -9.646 1.00 85.75 141 GLY A CA 1
ATOM 1068 C C . GLY A 1 141 ? -13.870 -15.370 -8.735 1.00 85.75 141 GLY A C 1
ATOM 1069 O O . GLY A 1 141 ? -13.980 -16.590 -8.775 1.00 85.75 141 GLY A O 1
ATOM 1070 N N . GLY A 1 142 ? -14.558 -14.623 -7.863 1.00 85.19 142 GLY A N 1
ATOM 1071 C CA . GLY A 1 142 ? -15.503 -15.172 -6.881 1.00 85.19 142 GLY A CA 1
ATOM 1072 C C . GLY A 1 142 ? -14.858 -15.868 -5.674 1.00 85.19 142 GLY A C 1
ATOM 1073 O O . GLY A 1 142 ? -15.580 -16.319 -4.791 1.00 85.19 142 GLY A O 1
ATOM 1074 N N . THR A 1 143 ? -13.525 -15.935 -5.605 1.00 91.12 143 THR A N 1
ATOM 1075 C CA . THR A 1 143 ? -12.795 -16.502 -4.463 1.00 91.12 143 THR A CA 1
ATOM 1076 C C . THR A 1 143 ? -12.347 -15.386 -3.529 1.00 91.12 143 THR A C 1
ATOM 1078 O O . THR A 1 143 ? -11.745 -14.411 -3.978 1.00 91.12 143 THR A O 1
ATOM 1081 N N . GLU A 1 144 ? -12.631 -15.528 -2.236 1.00 91.94 144 GLU A N 1
ATOM 1082 C CA . GLU A 1 144 ? -12.187 -14.603 -1.193 1.00 91.94 144 GLU A CA 1
ATOM 1083 C C . GLU A 1 144 ? -10.876 -15.090 -0.561 1.00 91.94 144 GLU A C 1
ATOM 1085 O O . GLU A 1 144 ? -10.794 -16.194 -0.023 1.00 91.94 144 GLU A O 1
ATOM 1090 N N . TYR A 1 145 ? -9.847 -14.248 -0.613 1.00 91.94 145 TYR A N 1
ATOM 1091 C CA . TYR A 1 145 ? -8.537 -14.491 -0.020 1.00 91.94 145 TYR A CA 1
ATOM 1092 C C . TYR A 1 145 ? -8.421 -13.677 1.260 1.00 91.94 145 TYR A C 1
ATOM 1094 O O . TYR A 1 145 ? -8.292 -12.456 1.205 1.00 91.94 145 TYR A O 1
ATOM 1102 N N . THR A 1 146 ? -8.491 -14.344 2.410 1.00 89.12 146 THR A N 1
ATOM 1103 C CA . THR A 1 146 ? -8.560 -13.686 3.721 1.00 89.12 146 THR A CA 1
ATOM 1104 C C . THR A 1 146 ? -7.260 -13.813 4.506 1.00 89.12 146 THR A C 1
ATOM 1106 O O . THR A 1 146 ? -6.670 -14.889 4.594 1.00 89.12 146 THR A O 1
ATOM 1109 N N . LEU A 1 147 ? -6.846 -12.719 5.136 1.00 84.12 147 LEU A N 1
ATOM 1110 C CA . LEU A 1 147 ? -5.751 -12.681 6.091 1.00 84.12 147 LEU A CA 1
ATOM 1111 C C . LEU A 1 147 ? -6.105 -13.484 7.346 1.00 84.12 147 LEU A C 1
ATOM 1113 O O . LEU A 1 147 ? -7.178 -13.332 7.925 1.00 84.12 147 LEU A O 1
ATOM 1117 N N . SER A 1 148 ? -5.162 -14.296 7.805 1.00 84.19 148 SER A N 1
ATOM 1118 C CA . SER A 1 148 ? -5.217 -15.001 9.082 1.00 84.19 148 SER A CA 1
ATOM 1119 C C . SER A 1 148 ? -3.827 -15.011 9.732 1.00 84.19 148 SER A C 1
ATOM 1121 O O . SER A 1 148 ? -2.833 -14.730 9.057 1.00 84.19 148 SER A O 1
ATOM 1123 N N . PRO A 1 149 ? -3.698 -15.397 11.014 1.00 77.06 149 PRO A N 1
ATOM 1124 C CA . PRO A 1 149 ? -2.389 -15.509 11.664 1.00 77.06 149 PRO A CA 1
ATOM 1125 C C . PRO A 1 149 ? -1.407 -16.454 10.949 1.00 77.06 149 PRO A C 1
ATOM 1127 O O . PRO A 1 149 ? -0.196 -16.266 11.039 1.00 77.06 149 PRO A O 1
ATOM 1130 N N . ARG A 1 150 ? -1.928 -17.459 10.233 1.00 85.31 150 ARG A N 1
ATOM 1131 C CA . ARG A 1 150 ? -1.140 -18.503 9.557 1.00 85.31 150 ARG A CA 1
ATOM 1132 C C . ARG A 1 150 ? -1.001 -18.287 8.059 1.00 85.31 150 ARG A C 1
ATOM 1134 O O . ARG A 1 150 ? -0.278 -19.020 7.389 1.00 85.31 150 ARG A O 1
ATOM 1141 N N . THR A 1 151 ? -1.739 -17.345 7.486 1.00 88.88 151 THR A N 1
ATOM 1142 C CA . THR A 1 151 ? -1.781 -17.185 6.035 1.00 88.88 151 THR A CA 1
ATOM 1143 C C . THR A 1 151 ? -2.071 -15.751 5.667 1.00 88.88 151 THR A C 1
ATOM 1145 O O . THR A 1 151 ? -3.052 -15.172 6.126 1.00 88.88 151 THR A O 1
ATOM 1148 N N . SER A 1 152 ? -1.242 -15.207 4.787 1.00 91.31 152 SER A N 1
ATOM 1149 C CA . SER A 1 152 ? -1.472 -13.907 4.174 1.00 91.31 152 SER A CA 1
ATOM 1150 C C . SER A 1 152 ? -1.387 -14.016 2.656 1.00 91.31 152 SER A C 1
ATOM 1152 O O . SER A 1 152 ? -0.853 -14.993 2.131 1.00 91.31 152 SER A O 1
ATOM 1154 N N . TYR A 1 153 ? -1.903 -13.016 1.949 1.00 94.62 153 TYR A N 1
ATOM 1155 C CA . TYR A 1 153 ? -1.974 -13.022 0.492 1.00 94.62 153 TYR A CA 1
ATOM 1156 C C . TYR A 1 153 ? -1.480 -11.710 -0.108 1.00 94.62 153 TYR A C 1
ATOM 1158 O O . TYR A 1 153 ? -1.584 -10.650 0.513 1.00 94.62 153 TYR A O 1
ATOM 1166 N N . VAL A 1 154 ? -0.963 -11.785 -1.332 1.00 94.69 154 VAL A N 1
ATOM 1167 C CA . VAL A 1 154 ? -0.668 -10.621 -2.175 1.00 94.69 154 VAL A CA 1
ATOM 1168 C C . VAL A 1 154 ? -1.126 -10.873 -3.598 1.00 94.69 154 VAL A C 1
ATOM 1170 O O . VAL A 1 154 ? -0.877 -11.938 -4.162 1.00 94.69 154 VAL A O 1
ATOM 1173 N N . LEU A 1 155 ? -1.794 -9.876 -4.171 1.00 96.25 155 LEU A N 1
ATOM 1174 C CA . LEU A 1 155 ? -2.041 -9.825 -5.600 1.00 96.25 155 LEU A CA 1
ATOM 1175 C C . LEU A 1 155 ? -0.821 -9.201 -6.288 1.00 96.25 155 LEU A C 1
ATOM 1177 O O . LEU A 1 155 ? -0.546 -8.017 -6.101 1.00 96.25 155 LEU A O 1
ATOM 1181 N N . LEU A 1 156 ? -0.102 -9.994 -7.079 1.00 97.44 156 LEU A N 1
ATOM 1182 C CA . LEU A 1 156 ? 0.974 -9.537 -7.953 1.00 97.44 156 LEU A CA 1
ATOM 1183 C C . LEU A 1 156 ? 0.436 -9.437 -9.381 1.00 97.44 156 LEU A C 1
ATOM 1185 O O . LEU A 1 156 ? 0.142 -10.455 -10.004 1.00 97.44 156 LEU A O 1
ATOM 1189 N N . ALA A 1 157 ? 0.331 -8.227 -9.918 1.00 96.94 157 ALA A N 1
ATOM 1190 C CA . ALA A 1 157 ? -0.159 -8.005 -11.271 1.00 96.94 157 ALA A CA 1
ATOM 1191 C C . ALA A 1 157 ? 0.818 -7.192 -12.117 1.00 96.94 157 ALA A C 1
ATOM 1193 O O . ALA A 1 157 ? 1.574 -6.369 -11.607 1.00 96.94 157 ALA A O 1
ATOM 1194 N N . ARG A 1 158 ? 0.766 -7.403 -13.430 1.00 96.94 158 ARG A N 1
ATOM 1195 C CA . ARG A 1 158 ? 1.412 -6.557 -14.429 1.00 96.94 158 ARG A CA 1
ATOM 1196 C C . ARG A 1 158 ? 0.405 -6.160 -15.495 1.00 96.94 158 ARG A C 1
ATOM 1198 O O . ARG A 1 158 ? -0.283 -7.023 -16.037 1.00 96.94 158 ARG A O 1
ATOM 1205 N N . PHE A 1 159 ? 0.344 -4.874 -15.813 1.00 94.94 159 PHE A N 1
ATOM 1206 C CA . PHE A 1 159 ? -0.567 -4.319 -16.813 1.00 94.94 159 PHE A CA 1
ATOM 1207 C C . PHE A 1 159 ? -0.024 -3.016 -17.404 1.00 94.94 159 PHE A C 1
ATOM 1209 O O . PHE A 1 159 ? 1.058 -2.565 -17.046 1.00 94.94 159 PHE A O 1
ATOM 1216 N N . TRP A 1 160 ? -0.785 -2.408 -18.312 1.00 92.75 160 TRP A N 1
ATOM 1217 C CA . TRP A 1 160 ? -0.470 -1.125 -18.935 1.00 92.75 160 TRP A CA 1
ATOM 1218 C C . TRP A 1 160 ? -1.624 -0.150 -18.737 1.00 92.75 160 TRP A C 1
ATOM 1220 O O . TRP A 1 160 ? -2.776 -0.562 -18.585 1.00 92.75 160 TRP A O 1
ATOM 1230 N N . GLY A 1 161 ? -1.306 1.144 -18.745 1.00 81.94 161 GLY A N 1
ATOM 1231 C CA . GLY A 1 161 ? -2.325 2.186 -18.766 1.00 81.94 161 GLY A CA 1
ATOM 1232 C C . GLY A 1 161 ? -3.128 2.181 -20.075 1.00 81.94 161 GLY A C 1
ATOM 1233 O O . GLY A 1 161 ? -2.725 1.542 -21.049 1.00 81.94 161 GLY A O 1
ATOM 1234 N N . PRO A 1 162 ? -4.235 2.939 -20.144 1.00 72.88 162 PRO A N 1
ATOM 1235 C CA . PRO A 1 162 ? -5.086 3.010 -21.336 1.00 72.88 162 PRO A CA 1
ATOM 1236 C C . PRO A 1 162 ? -4.343 3.451 -22.605 1.00 72.88 162 PRO A C 1
ATOM 1238 O O . PRO A 1 162 ? -4.686 3.019 -23.700 1.00 72.88 162 PRO A O 1
ATOM 1241 N N . ALA A 1 163 ? -3.316 4.293 -22.455 1.00 74.88 163 ALA A N 1
ATOM 1242 C CA . ALA A 1 163 ? -2.478 4.778 -23.550 1.00 74.88 163 ALA A CA 1
ATOM 1243 C C . ALA A 1 163 ? -1.348 3.800 -23.951 1.00 74.88 163 ALA A C 1
ATOM 1245 O O . ALA A 1 163 ? -0.595 4.083 -24.881 1.00 74.88 163 ALA A O 1
ATOM 1246 N N . GLY A 1 164 ? -1.214 2.655 -23.271 1.00 78.94 164 GLY A N 1
ATOM 1247 C CA . GLY A 1 164 ? -0.109 1.714 -23.464 1.00 78.94 164 GLY A CA 1
ATOM 1248 C C . GLY A 1 164 ? 1.207 2.205 -22.850 1.00 78.94 164 GLY A C 1
ATOM 1249 O O . GLY A 1 164 ? 1.210 2.853 -21.806 1.00 78.94 164 GLY A O 1
ATOM 1250 N N . GLY A 1 165 ? 2.334 1.866 -23.484 1.00 86.88 165 GLY A N 1
ATOM 1251 C CA . GLY A 1 165 ? 3.670 2.317 -23.080 1.00 86.88 165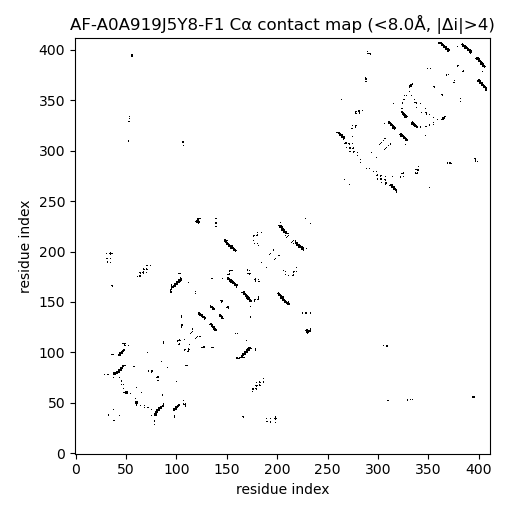 GLY A CA 1
ATOM 1252 C C . GLY A 1 165 ? 4.388 1.354 -22.133 1.00 86.88 165 GLY A C 1
ATOM 1253 O O . GLY A 1 165 ? 4.513 0.161 -22.414 1.00 86.88 165 GLY A O 1
ATOM 1254 N N . HIS A 1 166 ? 4.899 1.880 -21.025 1.00 91.25 166 HIS A N 1
ATOM 1255 C CA . HIS A 1 166 ? 5.641 1.111 -20.032 1.00 91.25 166 HIS A CA 1
ATOM 1256 C C . HIS A 1 166 ? 4.710 0.363 -19.059 1.00 91.25 166 HIS A C 1
ATOM 1258 O O . HIS A 1 166 ? 3.624 0.857 -18.741 1.00 91.25 166 HIS A O 1
ATOM 1264 N N . PRO A 1 167 ? 5.115 -0.826 -18.579 1.00 94.38 167 PRO A N 1
ATOM 1265 C CA . PRO A 1 167 ? 4.289 -1.632 -17.695 1.00 94.38 167 PRO A CA 1
ATOM 1266 C C . PRO A 1 167 ? 4.218 -1.047 -16.281 1.00 94.38 167 PRO A C 1
ATOM 1268 O O . PRO A 1 167 ? 5.177 -0.472 -15.758 1.00 94.38 167 PRO A O 1
ATOM 1271 N N . VAL A 1 168 ? 3.084 -1.294 -15.640 1.00 92.88 168 VAL A N 1
ATOM 1272 C CA . VAL A 1 168 ? 2.862 -1.135 -14.208 1.00 92.88 168 VAL A CA 1
ATOM 1273 C C . VAL A 1 168 ? 2.904 -2.518 -13.572 1.00 92.88 168 VAL A C 1
ATOM 1275 O O . VAL A 1 168 ? 2.183 -3.421 -13.997 1.00 92.88 168 VAL A O 1
ATOM 1278 N N . PHE A 1 169 ? 3.729 -2.677 -12.545 1.00 95.06 169 PHE A N 1
ATOM 1279 C CA . PHE A 1 169 ? 3.740 -3.823 -11.647 1.00 95.06 169 PHE A CA 1
ATOM 1280 C C . PHE A 1 169 ? 3.036 -3.431 -10.358 1.00 95.06 169 PHE A C 1
ATOM 1282 O O . PHE A 1 169 ? 3.491 -2.538 -9.652 1.00 95.06 169 PHE A O 1
ATOM 1289 N N . PHE A 1 170 ? 1.933 -4.095 -10.050 1.00 93.44 170 PHE A N 1
ATOM 1290 C CA . PHE A 1 170 ? 1.127 -3.845 -8.867 1.00 93.44 170 PHE A CA 1
ATOM 1291 C C . PHE A 1 170 ? 1.308 -4.968 -7.846 1.00 93.44 170 PHE A C 1
ATOM 1293 O O . PHE A 1 170 ? 1.219 -6.146 -8.192 1.00 93.44 170 PHE A O 1
ATOM 1300 N N . LEU A 1 171 ? 1.556 -4.594 -6.594 1.00 93.38 171 LEU A N 1
ATOM 1301 C CA . LEU A 1 171 ? 1.718 -5.480 -5.450 1.00 93.38 171 LEU A CA 1
ATOM 1302 C C . LEU A 1 171 ? 0.716 -5.070 -4.369 1.00 93.38 171 LEU A C 1
ATOM 1304 O O . LEU A 1 171 ? 0.983 -4.162 -3.582 1.00 93.38 171 LEU A O 1
ATOM 1308 N N . GLY A 1 172 ? -0.435 -5.740 -4.342 1.00 90.06 172 GLY A N 1
ATOM 1309 C CA . GLY A 1 172 ? -1.509 -5.454 -3.395 1.00 90.06 172 GLY A CA 1
ATOM 1310 C C . GLY A 1 172 ? -1.661 -6.516 -2.319 1.00 90.06 172 GLY A C 1
ATOM 1311 O O . GLY A 1 172 ? -2.500 -7.416 -2.427 1.00 90.06 172 GLY A O 1
ATOM 1312 N N . GLY A 1 173 ? -0.811 -6.439 -1.296 1.00 88.81 173 GLY A N 1
ATOM 1313 C CA . GLY A 1 173 ? -0.759 -7.373 -0.175 1.00 88.81 173 GLY A CA 1
ATOM 1314 C C . GLY A 1 173 ? -1.753 -7.059 0.934 1.00 88.81 173 GLY A C 1
ATOM 1315 O O . GLY A 1 173 ? -2.009 -5.903 1.229 1.00 88.81 173 GLY A O 1
ATOM 1316 N N . LEU A 1 174 ? -2.250 -8.088 1.625 1.00 85.44 174 LEU A N 1
ATOM 1317 C CA . LEU A 1 174 ? -3.069 -7.935 2.840 1.00 85.44 174 LEU A CA 1
ATOM 1318 C C . LEU A 1 174 ? -2.261 -7.456 4.063 1.00 85.44 174 LEU A C 1
ATOM 1320 O O . LEU A 1 174 ? -2.814 -7.268 5.138 1.00 85.44 174 LEU A O 1
ATOM 1324 N N . SER A 1 175 ? -0.940 -7.313 3.933 1.00 80.81 175 SER A N 1
ATOM 1325 C CA . SER A 1 175 ? -0.050 -6.752 4.953 1.00 80.81 175 SER A CA 1
ATOM 1326 C C . SER A 1 175 ? 1.245 -6.245 4.308 1.00 80.81 175 SER A C 1
ATOM 1328 O O . SER A 1 175 ? 1.619 -6.703 3.223 1.00 80.81 175 SER A O 1
ATOM 1330 N N . ALA A 1 176 ? 2.001 -5.399 5.015 1.00 79.00 176 ALA A N 1
ATOM 1331 C CA . ALA A 1 176 ? 3.348 -4.988 4.592 1.00 79.00 176 ALA A CA 1
ATOM 1332 C C . ALA A 1 176 ? 4.301 -6.188 4.394 1.00 79.00 176 ALA A C 1
ATOM 1334 O O . ALA A 1 176 ? 5.166 -6.188 3.518 1.00 79.00 176 ALA A O 1
ATOM 1335 N N . GLY A 1 177 ? 4.126 -7.260 5.180 1.00 83.75 177 GLY A N 1
ATOM 1336 C CA . GLY A 1 177 ? 4.867 -8.510 4.987 1.00 83.75 177 GLY A CA 1
ATOM 1337 C C . GLY A 1 177 ? 4.543 -9.180 3.649 1.00 83.75 177 GLY A C 1
ATOM 1338 O O . GLY A 1 177 ? 5.437 -9.676 2.969 1.00 83.75 177 GLY A O 1
ATOM 1339 N N . SER A 1 178 ? 3.281 -9.142 3.226 1.00 88.44 178 SER A N 1
ATOM 1340 C CA . SER A 1 178 ? 2.851 -9.694 1.936 1.00 88.44 178 SER A CA 1
ATOM 1341 C C . SER A 1 178 ? 3.310 -8.859 0.747 1.00 88.44 178 SER A C 1
ATOM 1343 O O . SER A 1 178 ? 3.663 -9.431 -0.280 1.00 88.44 178 SER A O 1
ATOM 1345 N N . ASN A 1 179 ? 3.394 -7.536 0.895 1.00 89.44 179 ASN A N 1
ATOM 1346 C CA . ASN A 1 179 ? 4.007 -6.666 -0.112 1.00 89.44 179 ASN A CA 1
ATOM 1347 C C . ASN A 1 179 ? 5.481 -7.030 -0.346 1.00 89.44 179 ASN A C 1
ATOM 1349 O O . ASN A 1 179 ? 5.899 -7.223 -1.489 1.00 89.44 179 ASN A O 1
ATOM 1353 N N . LEU A 1 180 ? 6.256 -7.201 0.734 1.00 90.75 180 LEU A N 1
ATOM 1354 C CA . LEU A 1 180 ? 7.648 -7.655 0.652 1.00 90.75 180 LEU A CA 1
ATOM 1355 C C . LEU A 1 180 ? 7.762 -9.048 0.018 1.00 90.75 180 LEU A C 1
ATOM 1357 O O . LEU A 1 180 ? 8.627 -9.265 -0.829 1.00 90.75 180 LEU A O 1
ATOM 1361 N N . ALA A 1 181 ? 6.894 -9.985 0.404 1.00 93.44 181 ALA A N 1
ATOM 1362 C CA . ALA A 1 181 ? 6.850 -11.316 -0.195 1.00 93.44 181 ALA A CA 1
ATOM 1363 C C . ALA A 1 181 ? 6.600 -11.253 -1.710 1.00 93.44 181 ALA A C 1
ATOM 1365 O O . ALA A 1 181 ? 7.314 -11.896 -2.475 1.00 93.44 181 ALA A O 1
ATOM 1366 N N . GLY A 1 182 ? 5.651 -10.423 -2.154 1.00 95.19 182 GLY A N 1
ATOM 1367 C CA . GLY A 1 182 ? 5.388 -10.199 -3.575 1.00 95.19 182 GLY A CA 1
ATOM 1368 C C . GLY A 1 182 ? 6.586 -9.596 -4.313 1.00 95.19 182 GLY A C 1
ATOM 1369 O O . GLY A 1 182 ? 6.904 -10.033 -5.419 1.00 95.19 182 GLY A O 1
ATOM 1370 N N . ALA A 1 183 ? 7.294 -8.647 -3.692 1.00 94.94 183 ALA A N 1
ATOM 1371 C CA . ALA A 1 183 ? 8.484 -8.028 -4.276 1.00 94.94 183 ALA A CA 1
ATOM 1372 C C . ALA A 1 183 ? 9.625 -9.042 -4.442 1.00 94.94 183 ALA A C 1
ATOM 1374 O O . ALA A 1 183 ? 10.212 -9.139 -5.520 1.00 94.94 183 ALA A O 1
ATOM 1375 N N . ARG A 1 184 ? 9.882 -9.859 -3.413 1.00 95.62 184 ARG A N 1
ATOM 1376 C CA . ARG A 1 184 ? 10.858 -10.960 -3.468 1.00 95.62 184 ARG A CA 1
ATOM 1377 C C . ARG A 1 184 ? 10.470 -12.026 -4.477 1.00 95.62 184 ARG A C 1
ATOM 1379 O O . ARG A 1 184 ? 11.328 -12.514 -5.207 1.00 95.62 184 ARG A O 1
ATOM 1386 N N . TYR A 1 185 ? 9.186 -12.371 -4.550 1.00 97.06 185 TYR A N 1
ATOM 1387 C CA . TYR A 1 185 ? 8.695 -13.325 -5.534 1.00 97.06 185 TYR A CA 1
ATOM 1388 C C . TYR A 1 185 ? 8.947 -12.813 -6.954 1.00 97.06 185 TYR A C 1
ATOM 1390 O O . TYR A 1 185 ? 9.511 -13.545 -7.765 1.00 97.06 185 TYR A O 1
ATOM 1398 N N . LEU A 1 186 ? 8.617 -11.547 -7.235 1.00 96.94 186 LEU A N 1
ATOM 1399 C CA . LEU A 1 186 ? 8.902 -10.906 -8.518 1.00 96.94 186 LEU A CA 1
ATOM 1400 C C . LEU A 1 186 ? 10.410 -10.894 -8.818 1.00 96.94 186 LEU A C 1
ATOM 1402 O O . LEU A 1 186 ? 10.813 -11.307 -9.904 1.00 96.94 186 LEU A O 1
ATOM 1406 N N . ALA A 1 187 ? 11.248 -10.496 -7.857 1.00 94.38 187 ALA A N 1
ATOM 1407 C CA . ALA A 1 187 ? 12.704 -10.482 -8.009 1.00 94.38 187 ALA A CA 1
ATOM 1408 C C . ALA A 1 187 ? 13.281 -11.884 -8.279 1.00 94.38 187 ALA A C 1
ATOM 1410 O O . ALA A 1 187 ? 14.122 -12.038 -9.159 1.00 94.38 187 ALA A O 1
ATOM 1411 N N . GLY A 1 188 ? 12.799 -12.918 -7.586 1.00 94.19 188 GLY A N 1
ATOM 1412 C CA . GLY A 1 188 ? 13.295 -14.290 -7.722 1.00 94.19 188 GLY A CA 1
ATOM 1413 C C . GLY A 1 188 ? 12.756 -15.051 -8.938 1.00 94.19 188 GLY A C 1
ATOM 1414 O O . GLY A 1 188 ? 13.469 -15.882 -9.494 1.00 94.19 188 GLY A O 1
ATOM 1415 N N . HIS A 1 189 ? 11.528 -14.757 -9.380 1.00 95.38 189 HIS A N 1
ATOM 1416 C CA . HIS A 1 189 ? 10.809 -15.565 -10.378 1.00 95.38 189 HIS A CA 1
ATOM 1417 C C . HIS A 1 189 ? 10.546 -14.838 -11.704 1.00 95.38 189 HIS A C 1
ATOM 1419 O O . HIS A 1 189 ? 9.910 -15.404 -12.594 1.00 95.38 189 HIS A O 1
ATOM 1425 N N . HIS A 1 190 ? 11.041 -13.610 -11.901 1.00 94.00 190 HIS A N 1
ATOM 1426 C CA . HIS A 1 190 ? 10.800 -12.850 -13.136 1.00 94.00 190 HIS A CA 1
ATOM 1427 C C . HIS A 1 190 ? 11.223 -13.590 -14.414 1.00 94.00 190 HIS A C 1
ATOM 1429 O O . HIS A 1 190 ? 10.595 -13.406 -15.451 1.00 94.00 190 HIS A O 1
ATOM 1435 N N . ALA A 1 191 ? 12.246 -14.451 -14.371 1.00 91.44 191 ALA A N 1
ATOM 1436 C CA . ALA A 1 191 ? 12.656 -15.243 -15.533 1.00 91.44 191 ALA A CA 1
ATOM 1437 C C . ALA A 1 191 ? 11.586 -16.269 -15.952 1.00 91.44 191 ALA A C 1
ATOM 1439 O O . ALA A 1 191 ? 11.364 -16.480 -17.148 1.00 91.44 191 ALA A O 1
ATOM 1440 N N . ASP A 1 192 ? 10.912 -16.886 -14.980 1.00 94.50 192 ASP A N 1
ATOM 1441 C CA . ASP A 1 192 ? 9.820 -17.827 -15.223 1.00 94.50 192 ASP A CA 1
ATOM 1442 C C . ASP A 1 192 ? 8.544 -17.084 -15.619 1.00 94.50 192 ASP A C 1
ATOM 1444 O O . ASP A 1 192 ? 7.911 -17.445 -16.610 1.00 94.50 192 ASP A O 1
ATOM 1448 N N . LEU A 1 193 ? 8.237 -15.971 -14.943 1.00 95.81 193 LEU A N 1
ATOM 1449 C CA . LEU A 1 193 ? 7.136 -15.080 -15.317 1.00 95.81 193 LEU A CA 1
ATOM 1450 C C . LEU A 1 193 ? 7.296 -14.559 -16.755 1.00 95.81 193 LEU A C 1
ATOM 1452 O O . LEU A 1 193 ? 6.340 -14.575 -17.528 1.00 95.81 193 LEU A O 1
ATOM 1456 N N . ALA A 1 194 ? 8.506 -14.168 -17.159 1.00 93.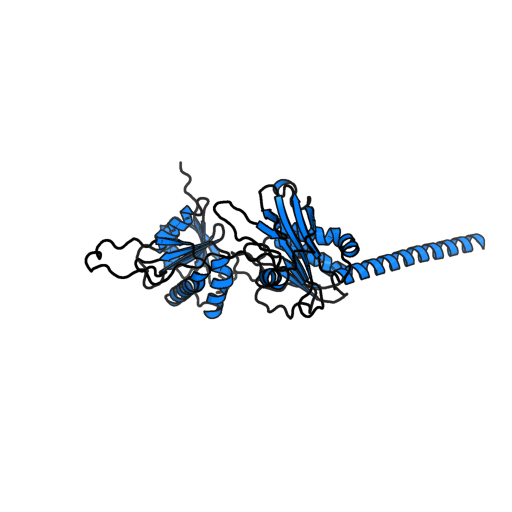25 194 ALA A N 1
ATOM 1457 C CA . ALA A 1 194 ? 8.799 -13.734 -18.523 1.00 93.25 194 ALA A CA 1
ATOM 1458 C C . ALA A 1 194 ? 8.650 -14.870 -19.543 1.00 93.25 194 ALA A C 1
ATOM 1460 O O . ALA A 1 194 ? 8.250 -14.621 -20.679 1.00 93.25 194 ALA A O 1
ATOM 1461 N N . ARG A 1 195 ? 8.945 -16.119 -19.163 1.00 93.12 195 ARG A N 1
ATOM 1462 C CA . ARG A 1 195 ? 8.743 -17.284 -20.037 1.00 93.12 195 ARG A CA 1
ATOM 1463 C C . ARG A 1 195 ? 7.257 -17.583 -20.235 1.00 93.12 195 ARG A C 1
ATOM 1465 O O . ARG A 1 195 ? 6.851 -17.870 -21.357 1.00 93.12 195 ARG A O 1
ATOM 1472 N N . THR A 1 196 ? 6.466 -17.484 -19.170 1.00 95.38 196 THR A N 1
ATOM 1473 C CA . THR A 1 196 ? 5.028 -17.782 -19.183 1.00 95.38 196 THR A CA 1
ATOM 1474 C C . THR A 1 196 ? 4.225 -16.670 -19.859 1.00 95.38 196 THR A C 1
ATOM 1476 O O . THR A 1 196 ? 3.490 -16.923 -20.816 1.00 95.38 196 THR A O 1
ATOM 1479 N N . TYR A 1 197 ? 4.411 -15.421 -19.426 1.00 94.88 197 TYR A N 1
ATOM 1480 C CA . TYR A 1 197 ? 3.599 -14.280 -19.862 1.00 94.88 197 TYR A CA 1
ATOM 1481 C C . TYR A 1 197 ? 4.260 -13.460 -20.981 1.00 94.88 197 TYR A C 1
ATOM 1483 O O . TYR A 1 197 ? 3.576 -12.783 -21.744 1.00 94.88 197 TYR A O 1
ATOM 1491 N N . GLY A 1 198 ? 5.571 -13.571 -21.203 1.00 92.88 198 GLY A N 1
ATOM 1492 C CA . GLY A 1 198 ? 6.272 -12.753 -22.203 1.00 92.88 198 GLY A CA 1
ATOM 1493 C C . GLY A 1 198 ? 6.383 -11.279 -21.798 1.00 92.88 198 GLY A C 1
ATOM 1494 O O . GLY A 1 198 ? 6.066 -10.903 -20.671 1.00 92.88 198 GLY A O 1
ATOM 1495 N N . ALA A 1 199 ? 6.835 -10.423 -22.717 1.00 89.19 199 ALA A N 1
ATOM 1496 C CA . ALA A 1 199 ? 7.035 -8.997 -22.443 1.00 89.19 199 ALA A CA 1
ATOM 1497 C C . ALA A 1 199 ? 5.747 -8.162 -22.543 1.00 89.19 199 ALA A C 1
ATOM 1499 O O . ALA A 1 199 ? 5.644 -7.164 -21.844 1.00 89.19 199 ALA A O 1
ATOM 1500 N N . ASP A 1 200 ? 4.738 -8.612 -23.295 1.00 88.00 200 ASP A N 1
ATOM 1501 C CA . ASP A 1 200 ? 3.626 -7.735 -23.705 1.00 88.00 200 ASP A CA 1
ATOM 1502 C C . ASP A 1 200 ? 2.238 -8.202 -23.231 1.00 88.00 200 ASP A C 1
ATOM 1504 O O . ASP A 1 200 ? 1.226 -7.614 -23.604 1.00 88.00 200 ASP A O 1
ATOM 1508 N N . ARG A 1 201 ? 2.150 -9.273 -22.425 1.00 92.69 201 ARG A N 1
ATOM 1509 C CA . ARG A 1 201 ? 0.860 -9.780 -21.915 1.00 92.69 201 ARG A CA 1
ATOM 1510 C C . ARG A 1 201 ? 0.638 -9.424 -20.448 1.00 92.69 201 ARG A C 1
ATOM 1512 O O . ARG A 1 201 ? 1.546 -9.637 -19.638 1.00 92.69 201 ARG A O 1
ATOM 1519 N N . PRO A 1 202 ? -0.548 -8.920 -20.071 1.00 95.62 202 PRO A N 1
ATOM 1520 C CA . PRO A 1 202 ? -0.845 -8.667 -18.673 1.00 95.62 202 PRO A CA 1
ATOM 1521 C C . PRO A 1 202 ? -0.963 -9.991 -17.918 1.00 95.62 202 PRO A C 1
ATOM 1523 O O . PRO A 1 202 ? -1.278 -11.025 -18.507 1.00 95.62 202 PRO A O 1
ATOM 1526 N N . PHE A 1 203 ? -0.707 -9.951 -16.617 1.00 97.94 203 PHE A N 1
ATOM 1527 C CA . PHE A 1 203 ? -0.952 -11.084 -15.732 1.00 97.94 203 PHE A CA 1
ATOM 1528 C C . PHE A 1 203 ? -1.397 -10.596 -14.360 1.00 97.94 203 PHE A C 1
ATOM 1530 O O . PHE A 1 203 ? -1.068 -9.479 -13.959 1.00 97.94 203 PHE A O 1
ATOM 1537 N N . ALA A 1 204 ? -2.111 -11.440 -13.628 1.00 97.81 204 ALA A N 1
ATOM 1538 C CA . ALA A 1 204 ? -2.467 -11.207 -12.239 1.00 97.81 204 ALA A CA 1
ATOM 1539 C C . ALA A 1 204 ? -2.411 -12.533 -11.480 1.00 97.81 204 ALA A C 1
ATOM 1541 O O . ALA A 1 204 ? -3.088 -13.490 -11.843 1.00 97.81 204 ALA A O 1
ATOM 1542 N N . LEU A 1 205 ? -1.595 -12.586 -10.433 1.00 98.44 205 LEU A N 1
ATOM 1543 C CA . LEU A 1 205 ? -1.322 -13.780 -9.643 1.00 98.44 205 LEU A CA 1
ATOM 1544 C C . LEU A 1 205 ? -1.667 -13.518 -8.189 1.00 98.44 205 LEU A C 1
ATOM 1546 O O . LEU A 1 205 ? -1.306 -12.479 -7.638 1.00 98.44 205 LEU A O 1
ATOM 1550 N N . VAL A 1 206 ? -2.306 -14.488 -7.552 1.00 98.12 206 VAL A N 1
ATOM 1551 C CA . VAL A 1 206 ? -2.456 -14.506 -6.102 1.00 98.12 206 VAL A CA 1
ATOM 1552 C C . VAL A 1 206 ? -1.345 -15.358 -5.521 1.00 98.12 206 VAL A C 1
ATOM 1554 O O . VAL A 1 206 ? -1.247 -16.550 -5.814 1.00 98.12 206 VAL A O 1
ATOM 1557 N N . LEU A 1 207 ? -0.514 -14.749 -4.683 1.00 98.31 207 LEU A N 1
ATOM 1558 C CA . LEU A 1 207 ? 0.527 -15.441 -3.938 1.00 98.31 207 LEU A CA 1
ATOM 1559 C C . LEU A 1 207 ? 0.067 -15.641 -2.495 1.00 98.31 207 LEU A C 1
ATOM 1561 O O . LEU A 1 207 ? -0.492 -14.726 -1.884 1.00 98.31 207 LEU A O 1
ATOM 1565 N N . ARG A 1 208 ? 0.320 -16.833 -1.956 1.00 97.69 208 ARG A N 1
ATOM 1566 C CA . ARG A 1 208 ? 0.057 -17.207 -0.566 1.00 97.69 208 ARG A CA 1
ATOM 1567 C C . ARG A 1 208 ? 1.364 -17.209 0.212 1.00 97.69 208 ARG A C 1
ATOM 1569 O O . ARG A 1 208 ? 2.328 -17.845 -0.200 1.00 97.69 208 ARG A O 1
ATOM 1576 N N . ILE A 1 209 ? 1.371 -16.522 1.348 1.00 96.25 209 ILE A N 1
ATOM 1577 C CA . ILE A 1 209 ? 2.455 -16.544 2.325 1.00 96.25 209 ILE A CA 1
ATOM 1578 C C . ILE A 1 209 ? 2.032 -17.489 3.447 1.00 96.25 209 ILE A C 1
ATOM 1580 O O . ILE A 1 209 ? 1.020 -17.240 4.114 1.00 96.25 209 ILE A O 1
ATOM 1584 N N . VAL A 1 210 ? 2.787 -18.569 3.632 1.00 92.94 210 VAL A N 1
ATOM 1585 C CA . VAL A 1 210 ? 2.482 -19.647 4.582 1.00 92.94 210 VAL A CA 1
ATOM 1586 C C . VAL A 1 210 ? 3.195 -19.390 5.906 1.00 92.94 210 VAL A C 1
ATOM 1588 O O . VAL A 1 210 ? 4.398 -19.151 5.931 1.00 92.94 210 VAL A O 1
ATOM 1591 N N . GLU A 1 211 ? 2.445 -19.452 7.007 1.00 87.44 211 GLU A N 1
ATOM 1592 C CA . GLU A 1 211 ? 2.922 -19.265 8.384 1.00 87.44 211 GLU A CA 1
ATOM 1593 C C . GLU A 1 211 ? 3.860 -18.045 8.528 1.00 87.44 211 GLU A C 1
ATOM 1595 O O . GLU A 1 211 ? 5.010 -18.180 8.959 1.00 87.44 211 GLU A O 1
ATOM 1600 N N . PRO A 1 212 ? 3.400 -16.825 8.175 1.00 83.44 212 PRO A N 1
ATOM 1601 C CA . PRO A 1 212 ? 4.258 -15.638 8.116 1.00 83.44 212 PRO A CA 1
ATOM 1602 C C . PRO A 1 212 ? 4.891 -15.273 9.468 1.00 83.44 212 PRO A C 1
ATOM 1604 O O . PRO A 1 212 ? 5.935 -14.624 9.507 1.00 83.44 212 PRO A O 1
ATOM 1607 N N . ALA A 1 213 ? 4.290 -15.697 10.584 1.00 75.31 213 ALA A N 1
ATOM 1608 C CA . ALA A 1 213 ? 4.864 -15.532 11.917 1.00 75.31 213 ALA A CA 1
ATOM 1609 C C . ALA A 1 213 ? 6.113 -16.406 12.150 1.00 75.31 213 ALA A C 1
ATOM 1611 O O . ALA A 1 213 ? 6.986 -16.013 12.920 1.00 75.31 213 ALA A O 1
ATOM 1612 N N . ALA A 1 214 ? 6.206 -17.565 11.488 1.00 75.31 214 ALA A N 1
ATOM 1613 C CA . ALA A 1 214 ? 7.309 -18.514 11.627 1.00 75.31 214 ALA A CA 1
ATOM 1614 C C . ALA A 1 214 ? 8.368 -18.354 10.524 1.00 75.31 214 ALA A C 1
ATOM 1616 O O . ALA A 1 214 ? 9.561 -18.356 10.818 1.00 75.31 214 ALA A O 1
ATOM 1617 N N . TYR A 1 215 ? 7.941 -18.192 9.266 1.00 84.06 215 TYR A N 1
ATOM 1618 C CA . TYR A 1 215 ? 8.834 -18.172 8.096 1.00 84.06 215 TYR A CA 1
ATOM 1619 C C . TYR A 1 215 ? 9.028 -16.783 7.479 1.00 84.06 215 TYR A C 1
ATOM 1621 O O . TYR A 1 215 ? 9.718 -16.639 6.470 1.00 84.06 215 TYR A O 1
ATOM 1629 N N . GLY A 1 216 ? 8.416 -15.740 8.047 1.00 83.12 216 GLY A N 1
ATOM 1630 C CA . GLY A 1 216 ? 8.472 -14.401 7.471 1.00 83.12 216 GLY A CA 1
ATOM 1631 C C . GLY A 1 216 ? 7.883 -14.380 6.059 1.00 83.12 216 GLY A C 1
ATOM 1632 O O . GLY A 1 216 ? 6.690 -14.610 5.879 1.00 83.12 216 GLY A O 1
ATOM 163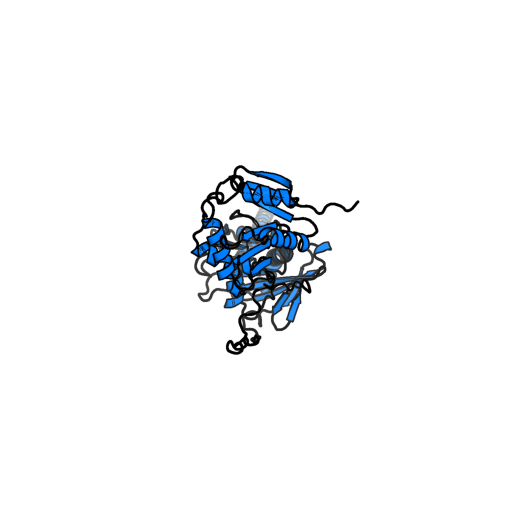3 N N . THR A 1 217 ? 8.712 -14.075 5.057 1.00 87.31 217 THR A N 1
ATOM 1634 C CA . THR A 1 217 ? 8.313 -14.053 3.636 1.00 87.31 217 THR A CA 1
ATOM 1635 C C . THR A 1 217 ? 8.941 -15.172 2.807 1.00 87.31 217 THR A C 1
ATOM 1637 O O . THR A 1 217 ? 8.682 -15.259 1.606 1.00 87.31 217 THR A O 1
ATOM 1640 N N . ASP A 1 218 ? 9.742 -16.037 3.431 1.00 86.00 218 ASP A N 1
ATOM 1641 C CA . ASP A 1 218 ? 10.555 -17.027 2.722 1.00 86.00 218 ASP A CA 1
ATOM 1642 C C . ASP A 1 218 ? 9.701 -18.171 2.160 1.00 86.00 218 ASP A C 1
ATOM 1644 O O . ASP A 1 218 ? 10.032 -18.742 1.122 1.00 86.00 218 ASP A O 1
ATOM 1648 N N . PHE A 1 219 ? 8.557 -18.461 2.791 1.00 92.25 219 PHE A N 1
ATOM 1649 C CA . PHE A 1 219 ? 7.585 -19.421 2.276 1.00 92.25 219 PHE A CA 1
ATOM 1650 C C . PHE A 1 219 ? 6.429 -18.705 1.566 1.00 92.25 219 PHE A C 1
ATOM 1652 O O . PHE A 1 219 ? 5.362 -18.464 2.135 1.00 92.25 219 PHE A O 1
ATOM 1659 N N . THR A 1 220 ? 6.662 -18.381 0.293 1.00 96.38 220 THR A N 1
ATOM 1660 C CA . THR A 1 220 ? 5.665 -17.788 -0.607 1.00 96.38 220 THR A CA 1
ATOM 1661 C C . THR A 1 220 ? 5.438 -18.691 -1.813 1.00 96.38 220 THR A C 1
ATOM 1663 O O . THR A 1 220 ? 6.388 -19.057 -2.501 1.00 96.38 220 THR A O 1
ATOM 1666 N N . GLU A 1 221 ? 4.183 -19.020 -2.103 1.00 95.94 221 GLU A N 1
ATOM 1667 C CA . GLU A 1 221 ? 3.806 -19.891 -3.220 1.00 95.94 221 GLU A CA 1
ATOM 1668 C C . GLU A 1 221 ? 2.694 -19.282 -4.082 1.00 95.94 221 GLU A C 1
ATOM 1670 O O . GLU A 1 221 ? 1.929 -18.425 -3.637 1.00 95.94 221 GLU A O 1
ATOM 1675 N N . LEU A 1 222 ? 2.597 -19.734 -5.333 1.00 97.62 222 LEU A N 1
ATOM 1676 C CA . LEU A 1 222 ? 1.510 -19.348 -6.227 1.00 97.62 222 LEU A CA 1
ATOM 1677 C C . LEU A 1 222 ? 0.220 -20.053 -5.791 1.00 97.62 222 LEU A C 1
ATOM 1679 O O . LEU A 1 222 ? 0.123 -21.274 -5.871 1.00 97.62 222 LEU A O 1
ATOM 1683 N N . ALA A 1 223 ? -0.773 -19.281 -5.354 1.00 97.31 223 ALA A N 1
ATOM 1684 C CA . ALA A 1 223 ? -2.074 -19.803 -4.947 1.00 97.31 223 ALA A CA 1
ATOM 1685 C C . ALA A 1 223 ? -3.047 -19.903 -6.126 1.00 97.31 223 ALA A C 1
ATOM 1687 O O . ALA A 1 223 ? -3.805 -20.866 -6.217 1.00 97.31 223 ALA A O 1
ATOM 1688 N N . ALA A 1 224 ? -3.041 -18.903 -7.013 1.00 97.62 224 ALA A N 1
ATOM 1689 C CA . ALA A 1 224 ? -3.876 -18.887 -8.208 1.00 97.62 224 ALA A CA 1
ATOM 1690 C C . ALA A 1 224 ? -3.301 -17.964 -9.289 1.00 97.62 224 ALA A C 1
ATOM 1692 O O . ALA A 1 224 ? -2.788 -16.886 -8.987 1.00 97.62 224 ALA A O 1
ATOM 1693 N N . ASP A 1 225 ? -3.454 -18.364 -10.551 1.00 97.88 225 ASP A N 1
ATOM 1694 C CA . ASP A 1 225 ? -3.388 -17.450 -11.690 1.00 97.88 225 ASP A CA 1
ATOM 1695 C C . ASP A 1 225 ? -4.800 -16.917 -11.956 1.00 97.88 225 ASP A C 1
ATOM 1697 O O . ASP A 1 225 ? -5.718 -17.675 -12.266 1.00 97.88 225 ASP A O 1
ATOM 1701 N N . VAL A 1 226 ? -4.980 -15.612 -11.773 1.00 97.12 226 VAL A N 1
ATOM 1702 C CA . VAL A 1 226 ? -6.264 -14.914 -11.905 1.00 97.12 226 VAL A CA 1
ATOM 1703 C C . VAL A 1 226 ? -6.261 -13.950 -13.091 1.00 97.12 226 VAL A C 1
ATOM 1705 O O . VAL A 1 226 ? -7.119 -13.069 -13.179 1.00 97.12 226 VAL A O 1
ATOM 1708 N N . SER A 1 227 ? -5.323 -14.118 -14.028 1.00 96.56 227 SER A N 1
ATOM 1709 C CA . SER A 1 227 ? -5.140 -13.233 -15.184 1.00 96.56 227 SER A CA 1
ATOM 1710 C C . SER A 1 227 ? -6.400 -13.105 -16.048 1.00 96.56 227 SER A C 1
ATOM 1712 O O . SER A 1 227 ? -6.692 -12.019 -16.538 1.00 96.56 227 SER A O 1
ATOM 1714 N N . ASP A 1 228 ? -7.204 -14.163 -16.183 1.00 93.44 228 ASP A N 1
ATOM 1715 C CA . ASP A 1 228 ? -8.422 -14.134 -17.009 1.00 93.44 228 ASP A CA 1
ATOM 1716 C C . ASP A 1 228 ? -9.590 -13.362 -16.379 1.00 93.44 228 ASP A C 1
ATOM 1718 O O . ASP A 1 228 ? -10.495 -12.907 -17.087 1.00 93.44 228 ASP A O 1
ATOM 1722 N N . VAL A 1 229 ? -9.584 -13.212 -15.052 1.00 94.00 229 VAL A N 1
ATOM 1723 C CA . VAL A 1 229 ? -10.705 -12.649 -14.286 1.00 94.00 229 VAL A CA 1
ATOM 1724 C C . VAL A 1 229 ? -10.372 -11.301 -13.657 1.00 94.00 229 VAL A C 1
ATOM 1726 O O . VAL A 1 229 ? -11.248 -10.448 -13.584 1.00 94.00 229 VAL A O 1
ATOM 1729 N N . ALA A 1 230 ? -9.117 -11.053 -13.271 1.00 92.50 230 ALA A N 1
ATOM 1730 C CA . ALA A 1 230 ? -8.722 -9.856 -12.527 1.00 92.50 230 ALA A CA 1
ATOM 1731 C C . ALA A 1 230 ? -8.930 -8.544 -13.303 1.00 92.50 230 ALA A C 1
ATOM 1733 O O . ALA A 1 230 ? -9.210 -7.517 -12.694 1.00 92.50 230 ALA A O 1
ATOM 1734 N N . PHE A 1 231 ? -8.828 -8.558 -14.637 1.00 93.06 231 PHE A N 1
ATOM 1735 C CA . PHE A 1 231 ? -8.956 -7.353 -15.479 1.00 93.06 231 PHE A CA 1
ATOM 1736 C C . PHE A 1 231 ? -10.385 -7.081 -15.985 1.00 93.06 231 PHE A C 1
ATOM 1738 O O . PHE A 1 231 ? -10.669 -6.028 -16.577 1.00 93.06 231 PHE A O 1
ATOM 1745 N N . ARG A 1 232 ? -11.299 -8.038 -15.791 1.00 88.19 232 ARG A N 1
ATOM 1746 C CA . ARG A 1 232 ? -12.697 -7.949 -16.234 1.00 88.19 232 ARG A CA 1
ATOM 1747 C C . ARG A 1 232 ? -13.564 -7.428 -15.089 1.00 88.19 232 ARG A C 1
ATOM 1749 O O . ARG A 1 232 ? -13.271 -7.766 -13.954 1.00 88.19 232 ARG A O 1
ATOM 1756 N N . PRO A 1 233 ? -14.614 -6.632 -15.346 1.00 70.38 233 PRO A N 1
ATOM 1757 C CA . PRO A 1 233 ? -15.529 -6.205 -14.290 1.00 70.38 233 PRO A CA 1
ATOM 1758 C C . PRO A 1 233 ? -16.058 -7.411 -13.507 1.00 70.38 233 PRO A C 1
ATOM 1760 O O . PRO A 1 233 ? -16.571 -8.355 -14.112 1.00 70.38 233 PRO A O 1
ATOM 1763 N N . GLY A 1 234 ? -15.903 -7.391 -12.182 1.00 59.50 234 GLY A N 1
ATOM 1764 C CA . GLY A 1 234 ? -16.539 -8.369 -11.303 1.00 59.50 234 GLY A CA 1
ATOM 1765 C C . GLY A 1 234 ? -18.071 -8.245 -11.338 1.00 59.50 234 GLY A C 1
ATOM 1766 O O . GLY A 1 234 ? -18.597 -7.225 -11.795 1.00 59.50 234 GLY A O 1
ATOM 1767 N N . PRO A 1 235 ? -18.816 -9.261 -10.869 1.00 52.31 235 PRO A N 1
ATOM 1768 C CA . PRO A 1 235 ? -20.259 -9.138 -10.690 1.00 52.31 235 PRO A CA 1
ATOM 1769 C C . PRO A 1 235 ? -20.571 -7.983 -9.725 1.00 52.31 235 PRO A C 1
ATOM 1771 O O . PRO A 1 235 ? -19.966 -7.873 -8.659 1.00 52.31 235 PRO A O 1
ATOM 1774 N N . VAL A 1 236 ? -21.500 -7.108 -10.119 1.00 46.75 236 VAL A N 1
ATOM 1775 C CA . VAL A 1 236 ? -21.958 -5.969 -9.311 1.00 46.75 236 VAL A CA 1
ATOM 1776 C C . VAL A 1 236 ? -22.624 -6.502 -8.041 1.00 46.75 236 VAL A C 1
ATOM 1778 O O . VAL A 1 236 ? -23.593 -7.251 -8.123 1.00 46.75 236 VAL A O 1
ATOM 1781 N N . ILE A 1 237 ? -22.114 -6.120 -6.870 1.00 45.56 237 ILE A N 1
ATOM 1782 C CA . ILE A 1 237 ? -22.813 -6.322 -5.598 1.00 45.56 237 ILE A CA 1
ATOM 1783 C C . ILE A 1 237 ? -23.718 -5.098 -5.405 1.00 45.56 237 ILE A C 1
ATOM 1785 O O . ILE A 1 237 ? -23.224 -4.011 -5.108 1.00 45.56 237 ILE A O 1
ATOM 1789 N N . GLU A 1 238 ? -25.026 -5.252 -5.624 1.00 30.62 238 GLU A N 1
ATOM 1790 C CA . GLU A 1 238 ? -26.023 -4.223 -5.301 1.00 30.62 238 GLU A CA 1
ATOM 1791 C C . GLU A 1 238 ? -26.056 -3.992 -3.784 1.00 30.62 238 GLU A C 1
ATOM 1793 O O . GLU A 1 238 ? -26.354 -4.898 -3.005 1.00 30.62 238 GLU A O 1
ATOM 1798 N N . LEU A 1 239 ? -25.741 -2.769 -3.356 1.00 34.66 239 LEU A N 1
ATOM 1799 C CA . LEU A 1 239 ? -26.006 -2.315 -1.992 1.00 34.66 239 LEU A CA 1
ATOM 1800 C C . LEU A 1 239 ? -27.491 -1.912 -1.881 1.00 34.66 239 LEU A C 1
ATOM 1802 O O . LEU A 1 239 ? -28.010 -1.297 -2.816 1.00 34.66 239 LEU A O 1
ATOM 1806 N N . PRO A 1 240 ? -28.186 -2.214 -0.766 1.00 31.23 240 PRO A N 1
ATOM 1807 C CA . PRO A 1 240 ? -29.586 -1.838 -0.600 1.00 31.23 240 PRO A CA 1
ATOM 1808 C C . PRO A 1 240 ? -29.754 -0.313 -0.562 1.00 31.23 240 PRO A C 1
ATOM 1810 O O . PRO A 1 240 ? -28.948 0.397 0.040 1.00 31.23 240 PRO A O 1
ATOM 1813 N N . ALA A 1 241 ? -30.818 0.180 -1.200 1.00 33.06 241 ALA A N 1
ATOM 1814 C CA . ALA A 1 241 ? -31.142 1.602 -1.264 1.00 33.06 241 ALA A CA 1
ATOM 1815 C C . ALA A 1 241 ? -31.425 2.197 0.135 1.00 33.06 241 ALA A C 1
ATOM 1817 O O . ALA A 1 241 ? -32.008 1.515 0.985 1.00 33.06 241 ALA A O 1
ATOM 1818 N N . PRO A 1 242 ? -31.043 3.464 0.387 1.00 33.56 242 PRO A N 1
ATOM 1819 C CA . PRO A 1 242 ? -31.341 4.134 1.649 1.00 33.56 242 PRO A CA 1
ATOM 1820 C C . PRO A 1 242 ? -32.858 4.350 1.830 1.00 33.56 242 PRO A C 1
ATOM 1822 O O . PRO A 1 242 ? -33.568 4.532 0.839 1.00 33.56 242 PRO A O 1
ATOM 1825 N N . PRO A 1 243 ? -33.371 4.335 3.077 1.00 38.75 243 PRO A N 1
ATOM 1826 C CA . PRO A 1 243 ? -34.798 4.486 3.350 1.00 38.75 243 PRO A CA 1
ATOM 1827 C C . PRO A 1 243 ? -35.310 5.916 3.105 1.00 38.75 243 PRO A C 1
ATOM 1829 O O . PRO A 1 243 ? -34.581 6.896 3.265 1.00 38.75 243 PRO A O 1
ATOM 1832 N N . ASP A 1 244 ? -36.591 6.001 2.736 1.00 35.97 244 ASP A N 1
ATOM 1833 C CA . ASP A 1 244 ? -37.289 7.208 2.280 1.00 35.97 244 ASP A CA 1
ATOM 1834 C C . ASP A 1 244 ? -37.355 8.340 3.336 1.00 35.97 244 ASP A C 1
ATOM 1836 O O . ASP A 1 244 ? -37.732 8.096 4.488 1.00 35.97 244 ASP A O 1
ATOM 1840 N N . PRO A 1 245 ? -37.094 9.608 2.957 1.00 35.97 245 PRO A N 1
ATOM 1841 C CA . PRO A 1 245 ? -36.964 10.735 3.888 1.00 35.97 245 PRO A CA 1
ATOM 1842 C C . PRO A 1 245 ? -38.289 11.346 4.395 1.00 35.97 245 PRO A C 1
ATOM 1844 O O . PRO A 1 245 ? -38.264 12.388 5.048 1.00 35.97 245 PRO A O 1
ATOM 1847 N N . HIS A 1 246 ? -39.455 10.747 4.124 1.00 35.84 246 HIS A N 1
ATOM 1848 C CA . HIS A 1 246 ? -40.755 11.406 4.353 1.00 35.84 246 HIS A CA 1
ATOM 1849 C C . HIS A 1 246 ? -41.580 10.923 5.554 1.00 35.84 246 HIS A C 1
ATOM 1851 O O . HIS A 1 246 ? -42.681 11.428 5.770 1.00 35.84 246 HIS A O 1
ATOM 1857 N N . SER A 1 247 ? -41.073 10.020 6.392 1.00 38.84 247 SER A N 1
ATOM 1858 C CA . SER A 1 247 ? -41.843 9.509 7.534 1.00 38.84 247 SER A CA 1
ATOM 1859 C C . SER A 1 247 ? -41.415 10.115 8.871 1.00 38.84 247 SER A C 1
ATOM 1861 O O . SER A 1 247 ? -40.984 9.380 9.747 1.00 38.84 247 SER A O 1
ATOM 1863 N N . MET A 1 248 ? -41.549 11.429 9.068 1.00 35.62 248 MET A N 1
ATOM 1864 C CA . MET A 1 248 ? -41.549 12.014 10.419 1.00 35.62 248 MET A CA 1
ATOM 1865 C C . MET A 1 248 ? -42.257 13.372 10.422 1.00 35.62 248 MET A C 1
ATOM 1867 O O . MET A 1 248 ? -41.671 14.406 10.116 1.00 35.62 248 MET A O 1
ATOM 1871 N N . SER A 1 249 ? -43.531 13.377 10.811 1.00 37.47 249 SER A N 1
ATOM 1872 C CA . SER A 1 249 ? -44.181 14.591 11.293 1.00 37.47 249 SER A CA 1
ATOM 1873 C C . SER A 1 249 ? -45.048 14.281 12.506 1.00 37.47 249 SER A C 1
ATOM 1875 O O . SER A 1 249 ? -46.020 13.537 12.399 1.00 37.47 249 SER A O 1
ATOM 1877 N N . ALA A 1 250 ? -44.666 14.936 13.609 1.00 43.66 250 ALA A N 1
ATOM 1878 C CA . ALA A 1 250 ? -45.465 15.457 14.722 1.00 43.66 250 ALA A CA 1
ATOM 1879 C C . ALA A 1 250 ? -45.083 14.895 16.100 1.00 43.66 250 ALA A C 1
ATOM 1881 O O . ALA A 1 250 ? -45.352 13.735 16.383 1.00 43.66 250 ALA A O 1
ATOM 1882 N N . MET A 1 251 ? -44.560 15.763 16.982 1.00 33.56 251 MET A N 1
ATOM 1883 C CA . MET A 1 251 ? -44.803 15.712 18.433 1.00 33.56 251 MET A CA 1
ATOM 1884 C C . MET A 1 251 ? -44.524 17.069 19.123 1.00 33.56 251 MET A C 1
ATOM 1886 O O . MET A 1 251 ? -43.797 17.915 18.606 1.00 33.56 251 MET A O 1
ATOM 1890 N N . SER A 1 252 ? -45.220 17.284 20.246 1.00 37.06 252 SER A N 1
ATOM 1891 C CA . SER A 1 252 ? -45.609 18.559 20.886 1.00 37.06 252 SER A CA 1
ATOM 1892 C C . SER A 1 252 ? -44.672 19.055 22.025 1.00 37.06 252 SER A C 1
ATOM 1894 O O . SER A 1 252 ? -43.809 18.311 22.482 1.00 37.06 252 SER A O 1
ATOM 1896 N N . PRO A 1 253 ? -44.837 20.302 22.541 1.00 40.09 253 PRO A N 1
ATOM 1897 C CA . PRO A 1 253 ? -43.807 21.069 23.271 1.00 40.09 253 PRO A CA 1
ATOM 1898 C C . PRO A 1 253 ? -43.547 20.707 24.754 1.00 40.09 253 PRO A C 1
ATOM 1900 O O . PRO A 1 253 ? -43.148 21.575 25.531 1.00 40.09 253 PRO A O 1
ATOM 1903 N N . THR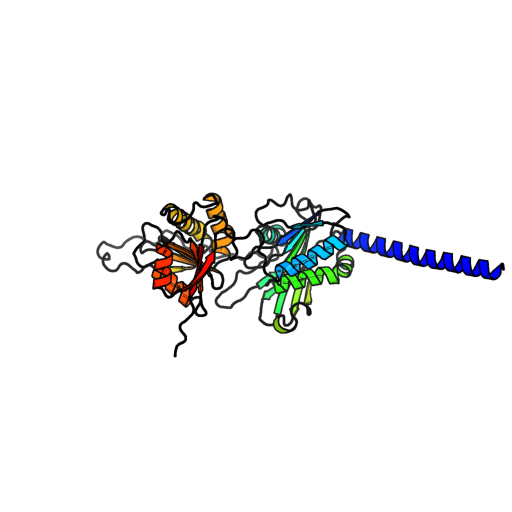 A 1 254 ? -43.744 19.459 25.189 1.00 40.03 254 THR A N 1
ATOM 1904 C CA . THR A 1 254 ? -43.592 19.070 26.616 1.00 40.03 254 THR A CA 1
ATOM 1905 C C . THR A 1 254 ? -42.373 18.170 26.899 1.00 40.03 254 THR A C 1
ATOM 1907 O O . THR A 1 254 ? -42.076 17.872 28.051 1.00 40.03 254 THR A O 1
ATOM 1910 N N . GLU A 1 255 ? -41.571 17.817 25.890 1.00 41.84 255 GLU A N 1
ATOM 1911 C CA . GLU A 1 255 ? -40.377 16.952 26.031 1.00 41.84 255 GLU A CA 1
ATOM 1912 C C . GLU A 1 255 ? -39.048 17.692 26.297 1.00 41.84 255 GLU A C 1
ATOM 1914 O O . GLU A 1 255 ? -37.977 17.087 26.315 1.00 41.84 255 GLU A O 1
ATOM 1919 N N . ALA A 1 256 ? -39.072 19.001 26.563 1.00 39.53 256 ALA A N 1
ATOM 1920 C CA . ALA A 1 256 ? -37.855 19.814 26.691 1.00 39.53 256 ALA A CA 1
ATOM 1921 C C . ALA A 1 256 ? -36.937 19.465 27.894 1.00 39.53 256 ALA A C 1
ATOM 1923 O O . ALA A 1 256 ? -35.829 19.998 27.981 1.00 39.53 256 ALA A O 1
ATOM 1924 N N . ALA A 1 257 ? -37.354 18.580 28.810 1.00 40.91 257 ALA A N 1
ATOM 1925 C CA . ALA A 1 257 ? -36.654 18.293 30.072 1.00 40.91 257 ALA A CA 1
ATOM 1926 C C . ALA A 1 257 ? -35.930 16.929 30.152 1.00 40.91 257 ALA A C 1
ATOM 1928 O O . ALA A 1 257 ? -35.360 16.600 31.191 1.00 40.91 257 ALA A O 1
ATOM 1929 N N . ARG A 1 258 ? -35.870 16.149 29.067 1.00 44.75 258 ARG A N 1
ATOM 1930 C CA . ARG A 1 258 ? -34.926 15.023 28.934 1.00 44.75 258 ARG A CA 1
ATOM 1931 C C . ARG A 1 258 ? -34.193 15.162 27.611 1.00 44.75 258 ARG A C 1
ATOM 1933 O O . ARG A 1 258 ? -34.541 14.517 26.631 1.00 44.75 258 ARG A O 1
ATOM 1940 N N . ARG A 1 259 ? -33.189 16.042 27.563 1.00 45.25 259 ARG A N 1
ATOM 1941 C CA . ARG A 1 259 ? -32.309 16.091 26.390 1.00 45.25 259 ARG A CA 1
ATOM 1942 C C . ARG A 1 259 ? -31.569 14.751 26.301 1.00 45.25 259 ARG A C 1
ATOM 1944 O O . ARG A 1 259 ? -30.876 14.426 27.267 1.00 45.25 259 ARG A O 1
ATOM 1951 N N . PRO A 1 260 ? -31.717 13.977 25.211 1.00 52.16 260 PRO A N 1
ATOM 1952 C CA . PRO A 1 260 ? -30.922 12.773 25.024 1.00 52.16 260 PRO A CA 1
ATOM 1953 C C . PRO A 1 260 ? -29.440 13.150 25.068 1.00 52.16 260 PRO A C 1
ATOM 1955 O O . PRO A 1 260 ? -29.035 14.209 24.574 1.00 52.16 260 PRO A O 1
ATOM 1958 N N . GLU A 1 261 ? -28.648 12.327 25.750 1.00 60.72 261 GLU A N 1
ATOM 1959 C CA . GLU A 1 261 ? -27.219 12.574 25.882 1.00 60.72 261 GLU A CA 1
ATOM 1960 C C . GLU A 1 261 ? -26.540 12.564 24.505 1.00 60.72 261 GLU A C 1
ATOM 1962 O O . GLU A 1 261 ? -26.937 11.779 23.646 1.00 60.72 261 GLU A O 1
ATOM 1967 N N . PRO A 1 262 ? -25.506 13.398 24.283 1.00 70.56 262 PRO A N 1
ATOM 1968 C CA . PRO A 1 262 ? -24.730 13.339 23.053 1.00 70.56 262 PRO A CA 1
ATOM 1969 C C . PRO A 1 262 ? -24.125 11.943 22.874 1.00 70.56 262 PRO A C 1
ATOM 1971 O O . PRO A 1 262 ? -23.404 11.460 23.755 1.00 70.56 262 PRO A O 1
ATOM 1974 N N . THR A 1 263 ? -24.432 11.312 21.741 1.00 79.88 263 THR A N 1
ATOM 1975 C CA . THR A 1 263 ? -24.029 9.946 21.394 1.00 79.88 263 THR A CA 1
ATOM 1976 C C . THR A 1 263 ? -22.841 9.961 20.446 1.00 79.88 263 THR A C 1
ATOM 1978 O O . THR A 1 263 ? -22.818 10.725 19.481 1.00 79.88 263 THR A O 1
ATOM 1981 N N . SER A 1 264 ? -21.859 9.097 20.704 1.00 89.56 264 SER A N 1
ATOM 1982 C CA . SER A 1 264 ? -20.735 8.879 19.794 1.00 89.56 264 SER A CA 1
ATOM 1983 C C . SER A 1 264 ? -21.006 7.688 18.881 1.00 89.56 264 SER A C 1
ATOM 1985 O O . SER A 1 264 ? -21.361 6.611 19.361 1.00 89.56 264 SER A O 1
ATOM 1987 N N . ARG A 1 265 ? -20.788 7.860 17.578 1.00 93.12 265 ARG A N 1
ATOM 1988 C CA . ARG A 1 265 ? -20.881 6.802 16.563 1.00 93.12 265 ARG A CA 1
ATOM 1989 C C . ARG A 1 265 ? -19.663 6.817 15.646 1.00 93.12 265 ARG A C 1
ATOM 1991 O O . ARG A 1 265 ? -18.970 7.828 15.550 1.00 93.12 265 ARG A O 1
ATOM 1998 N N . ARG A 1 266 ? -19.414 5.705 14.955 1.00 92.75 266 ARG A N 1
ATOM 1999 C CA . ARG A 1 266 ? -18.389 5.651 13.904 1.00 92.75 266 ARG A CA 1
ATOM 2000 C C . ARG A 1 266 ? -18.797 6.560 12.742 1.00 92.75 266 ARG A C 1
ATOM 2002 O O . ARG A 1 266 ? -19.978 6.612 12.383 1.00 92.75 266 ARG A O 1
ATOM 2009 N N . ALA A 1 267 ? -17.828 7.285 12.196 1.00 88.50 267 ALA A N 1
ATOM 2010 C CA . ALA A 1 267 ? -18.009 8.070 10.984 1.00 88.50 267 ALA A CA 1
ATOM 2011 C C . ALA A 1 267 ? -17.878 7.158 9.755 1.00 88.50 267 ALA A C 1
ATOM 2013 O O . ALA A 1 267 ? -16.978 6.320 9.702 1.00 88.50 267 ALA A O 1
ATOM 2014 N N . GLY A 1 268 ? -18.779 7.311 8.785 1.00 82.12 268 GLY A N 1
ATOM 2015 C CA . GLY A 1 268 ? -18.670 6.702 7.458 1.00 82.12 268 GLY A CA 1
ATOM 2016 C C . GLY A 1 268 ? -18.217 7.723 6.408 1.00 82.12 268 GLY A C 1
ATOM 2017 O O . GLY A 1 268 ? -18.154 8.914 6.710 1.00 82.12 268 GLY A O 1
ATOM 2018 N N . PRO A 1 269 ? -17.944 7.310 5.156 1.00 78.44 269 PRO A N 1
ATOM 2019 C CA . PRO A 1 269 ? -17.476 8.210 4.093 1.00 78.44 269 PRO A CA 1
ATOM 2020 C C . PRO A 1 269 ? -18.345 9.462 3.888 1.00 78.44 269 PRO A C 1
ATOM 2022 O O . PRO A 1 269 ? -17.829 10.539 3.600 1.00 78.44 269 PRO A O 1
ATOM 2025 N N . GLN A 1 270 ? -19.659 9.344 4.096 1.00 88.69 270 GLN A N 1
ATOM 2026 C CA . GLN A 1 270 ? -20.613 10.454 4.018 1.00 88.69 270 GLN A CA 1
ATOM 2027 C C . GLN A 1 270 ? -20.387 11.546 5.074 1.00 88.69 270 GLN A C 1
ATOM 2029 O O . GLN A 1 270 ? -20.819 12.681 4.890 1.00 88.69 270 GLN A O 1
ATOM 2034 N N . ASP A 1 271 ? -19.710 11.215 6.173 1.00 92.38 271 ASP A N 1
ATOM 2035 C CA . ASP A 1 271 ? -19.438 12.126 7.278 1.00 92.38 271 ASP A CA 1
ATOM 2036 C C . ASP A 1 271 ? -18.143 12.931 7.081 1.00 92.38 271 ASP A C 1
ATOM 2038 O O . ASP A 1 271 ? -17.867 13.848 7.858 1.00 92.38 271 ASP A O 1
ATOM 2042 N N . ALA A 1 272 ? -17.347 12.633 6.047 1.00 84.88 272 ALA A N 1
ATOM 2043 C CA . ALA A 1 272 ? -16.087 13.326 5.780 1.00 84.88 272 ALA A CA 1
ATOM 2044 C C . ALA A 1 272 ? -16.207 14.859 5.707 1.00 84.88 272 ALA A C 1
ATOM 2046 O O . ALA A 1 272 ? -15.381 15.534 6.331 1.00 84.88 272 ALA A O 1
ATOM 2047 N N . PRO A 1 273 ? -17.237 15.446 5.062 1.00 91.62 273 PRO A N 1
ATOM 2048 C CA . PRO A 1 273 ? -17.430 16.892 5.102 1.00 91.62 273 PRO A CA 1
ATOM 2049 C C . PRO A 1 273 ? -17.609 17.421 6.532 1.00 91.62 273 PRO A C 1
ATOM 2051 O O . PRO A 1 273 ? -17.002 18.424 6.900 1.00 91.62 273 PRO A O 1
ATOM 2054 N N . ALA A 1 274 ? -18.385 16.720 7.366 1.00 91.12 274 ALA A N 1
ATOM 2055 C CA . ALA A 1 274 ? -18.640 17.125 8.746 1.00 91.12 274 ALA A CA 1
ATOM 2056 C C . ALA A 1 274 ? -17.383 17.017 9.624 1.00 91.12 274 ALA A C 1
ATOM 2058 O O . ALA A 1 274 ? -17.116 17.914 10.425 1.00 91.12 274 ALA A O 1
ATOM 2059 N N . VAL A 1 275 ? -16.588 15.957 9.446 1.00 90.62 275 VAL A N 1
ATOM 2060 C CA . VAL A 1 275 ? -15.294 15.783 10.123 1.00 90.62 275 VAL A CA 1
ATOM 2061 C C . VAL A 1 275 ? -14.343 16.926 9.766 1.00 90.62 275 VAL A C 1
ATOM 2063 O O . VAL A 1 275 ? -13.798 17.572 10.663 1.00 90.62 275 VAL A O 1
ATOM 2066 N N . ALA A 1 276 ? -14.181 17.215 8.472 1.00 86.75 276 ALA A N 1
ATOM 2067 C CA . ALA A 1 276 ? -13.273 18.256 7.996 1.00 86.75 276 ALA A CA 1
ATOM 2068 C C . ALA A 1 276 ? -13.673 19.631 8.524 1.00 86.75 276 ALA A C 1
ATOM 2070 O O . ALA A 1 276 ? -12.841 20.383 9.033 1.00 86.75 276 ALA A O 1
ATOM 2071 N N . ASP A 1 277 ? -14.965 19.935 8.465 1.00 91.12 277 ASP A N 1
ATOM 2072 C CA . ASP A 1 277 ? -15.500 21.197 8.938 1.00 91.12 277 ASP A CA 1
ATOM 2073 C C . ASP A 1 277 ? -15.302 21.394 10.449 1.00 91.12 277 ASP A C 1
ATOM 2075 O O . ASP A 1 277 ? -15.015 22.514 10.878 1.00 91.12 277 ASP A O 1
ATOM 2079 N N . ILE A 1 278 ? -15.413 20.337 11.265 1.00 90.94 278 ILE A N 1
ATOM 2080 C CA . ILE A 1 278 ? -15.098 20.414 12.701 1.00 90.94 278 ILE A CA 1
ATOM 2081 C C . ILE A 1 278 ? -13.608 20.717 12.899 1.00 90.94 278 ILE A C 1
ATOM 2083 O O . ILE A 1 278 ? -13.286 21.661 13.617 1.00 90.94 278 ILE A O 1
ATOM 2087 N N . LEU A 1 279 ? -12.707 19.983 12.236 1.00 86.00 279 LEU A N 1
ATOM 2088 C CA . LEU A 1 279 ? -11.254 20.213 12.315 1.00 86.00 279 LEU A CA 1
ATOM 2089 C C . LEU A 1 279 ? -10.891 21.664 11.970 1.00 86.00 279 LEU A C 1
ATOM 2091 O O . LEU A 1 279 ? -10.199 22.342 12.735 1.00 86.00 279 LEU A O 1
ATOM 2095 N N . ILE A 1 280 ? -11.405 22.152 10.840 1.00 85.50 280 ILE A N 1
ATOM 2096 C CA . ILE A 1 280 ? -11.163 23.506 10.335 1.00 85.50 280 ILE A CA 1
ATOM 2097 C C . ILE A 1 280 ? -11.692 24.556 11.318 1.00 85.50 280 ILE A C 1
ATOM 2099 O O . ILE A 1 280 ? -10.951 25.462 11.714 1.00 85.50 280 ILE A O 1
ATOM 2103 N N . ARG A 1 281 ? -12.960 24.444 11.746 1.00 88.00 281 ARG A N 1
ATOM 2104 C CA . ARG A 1 281 ? -13.567 25.409 12.679 1.00 88.00 281 ARG A CA 1
ATOM 2105 C C . ARG A 1 281 ? -12.848 25.425 14.023 1.00 88.00 281 ARG A C 1
ATOM 2107 O O . ARG A 1 281 ? -12.622 26.503 14.570 1.00 88.00 281 ARG A O 1
ATOM 2114 N N . SER A 1 282 ? -12.472 24.260 14.548 1.00 84.12 282 SER A N 1
ATOM 2115 C CA . SER A 1 282 ? -11.778 24.157 15.831 1.00 84.12 282 SER A CA 1
ATOM 2116 C C . SER A 1 282 ? -10.368 24.745 15.776 1.00 84.12 282 SER A C 1
ATOM 2118 O O . SER A 1 282 ? -10.003 25.473 16.699 1.00 84.12 282 SER A O 1
ATOM 2120 N N . ARG A 1 283 ? -9.596 24.511 14.701 1.00 84.25 283 ARG A N 1
ATOM 2121 C CA . ARG A 1 283 ? -8.271 25.140 14.529 1.00 84.25 283 ARG A CA 1
ATOM 2122 C C . ARG A 1 283 ? -8.369 26.658 14.355 1.00 84.25 283 ARG A C 1
ATOM 2124 O O . ARG A 1 283 ? -7.612 27.376 14.995 1.00 84.25 283 ARG A O 1
ATOM 2131 N N . ARG A 1 284 ? -9.333 27.167 13.576 1.00 83.81 284 ARG A N 1
ATOM 2132 C CA . ARG A 1 284 ? -9.546 28.622 13.408 1.00 83.81 284 ARG A CA 1
ATOM 2133 C C . ARG A 1 284 ? -9.924 29.345 14.702 1.00 83.81 284 ARG A C 1
ATOM 2135 O O . ARG A 1 284 ? -9.676 30.538 14.829 1.00 83.81 284 ARG A O 1
ATOM 2142 N N . ALA A 1 285 ? -10.562 28.652 15.640 1.00 83.31 285 ALA A N 1
ATOM 2143 C CA . ALA A 1 285 ? -11.068 29.257 16.868 1.00 83.31 285 ALA A CA 1
ATOM 2144 C C . ALA A 1 285 ? -9.997 29.467 17.952 1.00 83.31 285 ALA A C 1
ATOM 2146 O O . ALA A 1 285 ? -10.331 29.891 19.061 1.00 83.31 285 ALA A O 1
ATOM 2147 N N . THR A 1 286 ? -8.728 29.148 17.681 1.00 78.25 286 THR A N 1
ATOM 2148 C CA . THR A 1 286 ? -7.652 29.317 18.655 1.00 78.25 286 THR A CA 1
ATOM 2149 C C . THR A 1 286 ? -6.340 29.744 18.008 1.00 78.25 286 THR A C 1
ATOM 2151 O O . THR A 1 286 ? -5.914 29.184 17.010 1.00 78.25 286 THR A O 1
ATOM 2154 N N . GLU A 1 287 ? -5.657 30.696 18.640 1.00 78.50 287 GLU A N 1
ATOM 2155 C CA . GLU A 1 287 ? -4.288 31.100 18.284 1.00 78.50 287 GLU A CA 1
ATOM 2156 C C . GLU A 1 287 ? -3.227 30.195 18.937 1.00 78.50 287 GLU A C 1
ATOM 2158 O O . GLU A 1 287 ? -2.034 30.326 18.686 1.00 78.50 287 GLU A O 1
ATOM 2163 N N . SER A 1 288 ? -3.653 29.268 19.805 1.00 75.88 288 SER A N 1
ATOM 2164 C CA . SER A 1 288 ? -2.750 28.362 20.528 1.00 75.88 288 SER A CA 1
ATOM 2165 C C . SER A 1 288 ? -2.236 27.199 19.675 1.00 75.88 288 SER A C 1
ATOM 2167 O O . SER A 1 288 ? -1.315 26.496 20.091 1.00 75.88 288 SER A O 1
ATOM 2169 N N . ILE A 1 289 ? -2.826 26.999 18.497 1.00 75.94 289 ILE A N 1
ATOM 2170 C CA . ILE A 1 289 ? -2.377 26.057 17.474 1.00 75.94 289 ILE A CA 1
ATOM 2171 C C . ILE A 1 289 ? -1.762 26.899 16.347 1.00 75.94 289 ILE A C 1
ATOM 2173 O O . ILE A 1 289 ? -2.401 27.867 15.929 1.00 75.94 289 ILE A O 1
ATOM 2177 N N . PRO A 1 290 ? -0.556 26.568 15.852 1.00 75.19 290 PRO A N 1
ATOM 2178 C CA . PRO A 1 290 ? 0.041 27.270 14.722 1.00 75.19 290 PRO A CA 1
ATOM 2179 C C . PRO A 1 290 ? -0.878 27.289 13.497 1.00 75.19 290 PRO A C 1
ATOM 2181 O O . PRO A 1 290 ? -1.728 26.409 13.315 1.00 75.19 290 PRO A O 1
ATOM 2184 N N . ALA A 1 291 ? -0.688 28.296 12.644 1.00 74.31 291 ALA A N 1
ATOM 2185 C CA . ALA A 1 291 ? -1.446 28.412 11.407 1.00 74.31 291 ALA A CA 1
ATOM 2186 C C . ALA A 1 291 ? -1.310 27.120 10.576 1.00 74.31 291 ALA A C 1
ATOM 2188 O O . ALA A 1 291 ? -0.205 26.582 10.466 1.00 74.31 291 ALA A O 1
ATOM 2189 N N . PRO A 1 292 ? -2.414 26.600 10.013 1.00 72.75 292 PRO A N 1
ATOM 2190 C CA . PRO A 1 292 ? -2.360 25.384 9.218 1.00 72.75 292 PRO A CA 1
ATOM 2191 C C . PRO A 1 292 ? -1.482 25.606 7.982 1.00 72.75 292 PRO A C 1
ATOM 2193 O O . PRO A 1 292 ? -1.609 26.619 7.297 1.00 72.75 292 PRO A O 1
ATOM 2196 N N . VAL A 1 293 ? -0.603 24.642 7.706 1.00 69.38 293 VAL A N 1
ATOM 2197 C CA . VAL A 1 293 ? 0.248 24.635 6.503 1.00 69.38 293 VAL A CA 1
ATOM 2198 C C . VAL A 1 293 ? -0.581 24.340 5.249 1.00 69.38 293 VAL A C 1
ATOM 2200 O O . VAL A 1 293 ? -0.270 24.839 4.172 1.00 69.38 293 VAL A O 1
ATOM 2203 N N . HIS A 1 294 ? -1.667 23.580 5.412 1.00 65.69 294 HIS A N 1
ATOM 2204 C CA . HIS A 1 294 ? -2.586 23.192 4.344 1.00 65.69 294 HIS A CA 1
ATOM 2205 C C . HIS A 1 294 ? -3.800 24.114 4.280 1.00 65.69 294 HIS A C 1
ATOM 2207 O O . HIS A 1 294 ? -4.354 24.535 5.302 1.00 65.69 294 HIS A O 1
ATOM 2213 N N . SER A 1 295 ? -4.253 24.385 3.061 1.00 76.62 295 SER A N 1
ATOM 2214 C CA . SER A 1 295 ? -5.513 25.066 2.801 1.00 76.62 295 SER A CA 1
ATOM 2215 C C . SER A 1 295 ? -6.703 24.217 3.247 1.00 76.62 295 SER A C 1
ATOM 2217 O O . SER A 1 295 ? -6.635 23.000 3.411 1.00 76.62 295 SER A O 1
ATOM 2219 N N . GLU A 1 296 ? -7.859 24.849 3.411 1.00 80.50 296 GLU A N 1
ATOM 2220 C CA . GLU A 1 296 ? -9.045 24.103 3.820 1.00 80.50 296 GLU A CA 1
ATOM 2221 C C . GLU A 1 296 ? -9.578 23.134 2.765 1.00 80.50 296 GLU A C 1
ATOM 2223 O O . GLU A 1 296 ? -10.279 22.188 3.115 1.00 80.50 296 GLU A O 1
ATOM 2228 N N . ALA A 1 297 ? -9.315 23.399 1.483 1.00 70.50 297 ALA A N 1
ATOM 2229 C CA . ALA A 1 297 ? -9.661 22.470 0.414 1.00 70.50 297 ALA A CA 1
ATOM 2230 C C . ALA A 1 297 ? -8.823 21.194 0.557 1.00 70.50 297 ALA A C 1
ATOM 2232 O O . ALA A 1 297 ? -9.382 20.105 0.612 1.00 70.50 297 ALA A O 1
ATOM 2233 N N . GLU A 1 298 ? -7.514 21.345 0.781 1.00 55.62 298 GLU A N 1
ATOM 2234 C CA . GLU A 1 298 ? -6.600 20.225 1.034 1.00 55.62 298 GLU A CA 1
ATOM 2235 C C . GLU A 1 298 ? -6.974 19.454 2.306 1.00 55.62 298 GLU A C 1
ATOM 2237 O O . GLU A 1 298 ? -6.938 18.227 2.308 1.00 55.62 298 GLU A O 1
ATOM 2242 N N . ILE A 1 299 ? -7.409 20.139 3.372 1.00 68.19 299 ILE A N 1
ATOM 2243 C CA . ILE A 1 299 ? -7.902 19.472 4.589 1.00 68.19 299 ILE A CA 1
ATOM 2244 C C . ILE A 1 299 ? -9.174 18.662 4.298 1.00 68.19 299 ILE A C 1
ATOM 2246 O O . ILE A 1 299 ? -9.303 17.543 4.789 1.00 68.19 299 ILE A O 1
ATOM 2250 N N . ARG A 1 300 ? -10.116 19.194 3.507 1.00 75.25 300 ARG A N 1
ATOM 2251 C CA . ARG A 1 300 ? -11.346 18.471 3.133 1.00 75.25 300 ARG A CA 1
ATOM 2252 C C . ARG A 1 300 ? -11.042 17.246 2.280 1.00 75.25 300 ARG A C 1
ATOM 2254 O O . ARG A 1 300 ? -11.566 16.172 2.574 1.00 75.25 300 ARG A O 1
ATOM 2261 N N . ASP A 1 301 ? -10.164 17.396 1.296 1.00 53.47 301 ASP A N 1
ATOM 2262 C CA . ASP A 1 301 ? -9.735 16.302 0.429 1.00 53.47 301 ASP A CA 1
ATOM 2263 C C . ASP A 1 301 ? -9.001 15.225 1.235 1.00 53.47 301 ASP A C 1
ATOM 2265 O O . ASP A 1 301 ? -9.324 14.044 1.124 1.00 53.47 301 ASP A O 1
ATOM 2269 N N . TRP A 1 302 ? -8.088 15.621 2.127 1.00 71.81 302 TRP A N 1
ATOM 2270 C CA . TRP A 1 302 ? -7.383 14.706 3.026 1.00 71.81 302 TRP A CA 1
ATOM 2271 C C . TRP A 1 302 ? -8.334 13.973 3.977 1.00 71.81 302 TRP A C 1
ATOM 2273 O O . TRP A 1 302 ? -8.214 12.762 4.169 1.00 71.81 302 TRP A O 1
ATOM 2283 N N . VAL A 1 303 ? -9.312 14.668 4.558 1.00 67.88 303 VAL A N 1
ATOM 2284 C CA . VAL A 1 303 ? -10.279 14.029 5.454 1.00 67.88 303 VAL A CA 1
ATOM 2285 C C . VAL A 1 303 ? -11.137 13.003 4.715 1.00 67.88 303 VAL A C 1
ATOM 2287 O O . VAL A 1 303 ? -11.351 11.905 5.232 1.00 67.88 303 VAL A O 1
ATOM 2290 N N . ALA A 1 304 ? -11.602 13.341 3.511 1.00 60.31 304 ALA A N 1
ATOM 2291 C CA . ALA A 1 304 ? -12.431 12.461 2.695 1.00 60.31 304 ALA A CA 1
ATOM 2292 C C . ALA A 1 304 ? -11.661 11.277 2.105 1.00 60.31 304 ALA A C 1
ATOM 2294 O O . ALA A 1 304 ? -12.220 10.187 2.000 1.00 60.31 304 ALA A O 1
ATOM 2295 N N . ALA A 1 305 ? -10.400 11.483 1.730 1.00 49.62 305 ALA A N 1
ATOM 2296 C CA . ALA A 1 305 ? -9.589 10.469 1.069 1.00 49.62 305 ALA A CA 1
ATOM 2297 C C . ALA A 1 305 ? -8.785 9.592 2.038 1.00 49.62 305 ALA A C 1
ATOM 2299 O O . ALA A 1 305 ? -8.456 8.472 1.667 1.00 49.62 305 ALA A O 1
ATOM 2300 N N . VAL A 1 306 ? -8.466 10.087 3.241 1.00 53.88 306 VAL A N 1
ATOM 2301 C CA . VAL A 1 306 ? -7.514 9.435 4.161 1.00 53.88 306 VAL A CA 1
ATOM 2302 C C . VAL A 1 306 ? -8.077 9.290 5.571 1.00 53.88 306 VAL A C 1
ATOM 2304 O O . VAL A 1 306 ? -8.114 8.192 6.109 1.00 53.88 306 VAL A O 1
ATOM 2307 N N . VAL A 1 307 ? -8.548 10.371 6.201 1.00 63.41 307 VAL A N 1
ATOM 2308 C CA . VAL A 1 307 ? -8.911 10.315 7.633 1.00 63.41 307 VAL A CA 1
ATOM 2309 C C . VAL A 1 307 ? -10.109 9.414 7.887 1.00 63.41 307 VAL A C 1
ATOM 2311 O O . VAL A 1 307 ? -10.028 8.521 8.721 1.00 63.41 307 VAL A O 1
ATOM 2314 N N . VAL A 1 308 ? -11.222 9.654 7.197 1.00 72.62 308 VAL A N 1
ATOM 2315 C CA . VAL A 1 308 ? -12.442 8.858 7.382 1.00 72.62 308 VAL A CA 1
ATOM 2316 C C . VAL A 1 308 ? -12.298 7.432 6.842 1.00 72.62 308 VAL A C 1
ATOM 2318 O O . VAL A 1 308 ? -12.781 6.521 7.511 1.00 72.62 308 VAL A O 1
ATOM 2321 N N . PRO A 1 309 ? -11.649 7.200 5.683 1.00 61.12 309 PRO A N 1
ATOM 2322 C CA . PRO A 1 309 ? -11.479 5.843 5.166 1.00 61.12 309 PRO A CA 1
ATOM 2323 C C . PRO A 1 309 ? -10.489 4.972 5.949 1.00 61.12 309 PRO A C 1
ATOM 2325 O O . PRO A 1 309 ? -10.761 3.785 6.124 1.00 61.12 309 PRO A O 1
ATOM 2328 N N . ASP A 1 310 ? -9.360 5.531 6.403 1.00 64.81 310 ASP A N 1
ATOM 2329 C CA . ASP A 1 310 ? -8.222 4.725 6.876 1.00 64.81 310 ASP A CA 1
ATOM 2330 C C . ASP A 1 310 ? -8.049 4.717 8.400 1.00 64.81 310 ASP A C 1
ATOM 2332 O O . ASP A 1 310 ? -7.260 3.928 8.920 1.00 64.81 310 ASP A O 1
ATOM 2336 N N . ARG A 1 311 ? -8.756 5.583 9.137 1.00 73.69 311 ARG A N 1
ATOM 2337 C CA . ARG A 1 311 ? -8.594 5.719 10.593 1.00 73.69 311 ARG A CA 1
ATOM 2338 C C . ARG A 1 311 ? -9.882 5.412 11.339 1.00 73.69 311 ARG A C 1
ATOM 2340 O O . ARG A 1 311 ? -10.989 5.491 10.807 1.00 73.69 311 ARG A O 1
ATOM 2347 N N . GLU A 1 312 ? -9.752 5.104 12.624 1.00 86.19 312 GLU A N 1
ATOM 2348 C CA . GLU A 1 312 ? -10.912 4.949 13.492 1.00 86.19 312 GLU A CA 1
ATOM 2349 C C . GLU A 1 312 ? -11.448 6.338 13.867 1.00 86.19 312 GLU A C 1
ATOM 2351 O O . GLU A 1 312 ? -10.965 6.993 14.791 1.00 86.19 312 GLU A O 1
ATOM 2356 N N . VAL A 1 313 ? -12.459 6.796 13.124 1.00 92.19 313 VAL A N 1
ATOM 2357 C CA . VAL A 1 313 ? -13.098 8.098 13.339 1.00 92.19 313 VAL A CA 1
ATOM 2358 C C . VAL A 1 313 ? -14.422 7.940 14.078 1.00 92.19 313 VAL A C 1
ATOM 2360 O O . VAL A 1 313 ? -15.329 7.226 13.645 1.00 92.19 313 VAL A O 1
ATOM 2363 N N . TRP A 1 314 ? -14.553 8.660 15.183 1.00 95.94 314 TRP A N 1
ATOM 2364 C CA . TRP A 1 314 ? -15.769 8.778 15.972 1.00 95.94 314 TRP A CA 1
ATOM 2365 C C . TRP A 1 314 ? -16.299 10.197 15.896 1.00 95.94 314 TRP A C 1
ATOM 2367 O O . TRP A 1 314 ? -15.575 11.145 16.191 1.00 95.94 314 TRP A O 1
ATOM 2377 N N . LEU A 1 315 ? -17.579 10.332 15.566 1.00 95.38 315 LEU A N 1
ATOM 2378 C CA . LEU A 1 315 ? -18.312 11.581 15.683 1.00 95.38 315 LEU A CA 1
ATOM 2379 C C . LEU A 1 315 ? -19.206 11.537 16.908 1.00 95.38 315 LEU A C 1
ATOM 2381 O O . LEU A 1 315 ? -19.933 10.567 17.117 1.00 95.38 315 LEU A O 1
ATOM 2385 N N . THR A 1 316 ? -19.182 12.608 17.692 1.00 92.12 316 THR A N 1
ATOM 2386 C CA . THR A 1 316 ? -20.215 12.860 18.691 1.00 92.12 316 THR A CA 1
ATOM 2387 C C . THR A 1 316 ? -21.248 13.795 18.097 1.00 92.12 316 THR A C 1
ATOM 2389 O O . THR A 1 316 ? -20.921 14.913 17.689 1.00 92.12 316 THR A O 1
ATOM 2392 N N . GLU A 1 317 ? -22.492 13.340 18.073 1.00 89.06 317 GLU A N 1
ATOM 2393 C CA . GLU A 1 317 ? -23.635 14.140 17.657 1.00 89.06 317 GLU A CA 1
ATOM 2394 C C . GLU A 1 317 ? -24.291 14.785 18.877 1.00 89.06 317 GLU A C 1
ATOM 2396 O O . GLU A 1 317 ? -24.317 14.218 19.974 1.00 89.06 317 GLU A O 1
ATOM 2401 N N . ASP A 1 318 ? -24.797 16.004 18.709 1.00 82.88 318 ASP A N 1
ATOM 2402 C CA . ASP A 1 318 ? -25.663 16.607 19.711 1.00 82.88 318 ASP A CA 1
ATOM 2403 C C . ASP A 1 318 ? -27.092 16.042 19.626 1.00 82.88 318 ASP A C 1
ATOM 2405 O O . ASP A 1 318 ? -27.441 15.269 18.739 1.00 82.88 318 ASP A O 1
ATOM 2409 N N . HIS A 1 319 ? -27.953 16.465 20.551 1.00 76.88 319 HIS A N 1
ATOM 2410 C CA . HIS A 1 319 ? -29.375 16.101 20.588 1.00 76.88 319 HIS A CA 1
ATOM 2411 C C . HIS A 1 319 ? -30.186 16.386 19.304 1.00 76.88 319 HIS A C 1
ATOM 2413 O O . HIS A 1 319 ? -31.326 15.941 19.217 1.00 76.88 319 HIS A O 1
ATOM 2419 N N . THR A 1 320 ? -29.648 17.140 18.340 1.00 76.69 320 THR A N 1
ATOM 2420 C CA . THR A 1 320 ? -30.287 17.421 17.043 1.00 76.69 320 THR A CA 1
ATOM 2421 C C . THR A 1 320 ? -29.763 16.525 15.916 1.00 76.69 320 THR A C 1
ATOM 2423 O O . THR A 1 320 ? -30.177 16.686 14.773 1.00 76.69 320 THR A O 1
ATOM 2426 N N . GLY A 1 321 ? -28.851 15.592 16.221 1.00 79.88 321 GLY A N 1
ATOM 2427 C CA . GLY A 1 321 ? -28.163 14.763 15.228 1.00 79.88 321 GLY A CA 1
ATOM 2428 C C . GLY A 1 321 ? -27.026 15.496 14.513 1.00 79.88 321 GLY A C 1
ATOM 2429 O O . GLY A 1 321 ? -26.485 14.992 13.534 1.00 79.88 321 GLY A O 1
ATOM 2430 N N . ARG A 1 322 ? -26.642 16.697 14.970 1.00 85.94 322 ARG A N 1
ATOM 2431 C CA . ARG A 1 322 ? -25.550 17.460 14.360 1.00 85.94 322 ARG A CA 1
ATOM 2432 C C . ARG A 1 322 ? -24.201 16.974 14.903 1.00 85.94 322 ARG A C 1
ATOM 2434 O O . ARG A 1 322 ? -24.018 17.004 16.121 1.00 85.94 322 ARG A O 1
ATOM 2441 N N . PRO A 1 323 ? -23.216 16.638 14.050 1.00 90.38 323 PRO A N 1
ATOM 2442 C CA . PRO A 1 323 ? -21.854 16.358 14.496 1.00 90.38 323 PRO A CA 1
ATOM 2443 C C . PRO A 1 323 ? -21.212 17.590 15.153 1.00 90.38 323 PRO A C 1
ATOM 2445 O O . PRO A 1 323 ? -21.160 18.674 14.563 1.00 90.38 323 PRO A O 1
ATOM 2448 N N . VAL A 1 324 ? -20.732 17.429 16.388 1.00 92.69 324 VAL A N 1
ATOM 2449 C CA . VAL A 1 324 ? -20.170 18.513 17.219 1.00 92.69 324 VAL A CA 1
ATOM 2450 C C . VAL A 1 324 ? -18.818 18.180 17.844 1.00 92.69 324 VAL A C 1
ATOM 2452 O O . VAL A 1 324 ? -18.199 19.050 18.453 1.00 92.69 324 VAL A O 1
ATOM 2455 N N . ALA A 1 325 ? -18.336 16.948 17.727 1.00 91.12 325 ALA A N 1
ATOM 2456 C CA . ALA A 1 325 ? -16.975 16.599 18.106 1.00 91.12 325 ALA A CA 1
ATOM 2457 C C . ALA A 1 325 ? -16.485 15.409 17.288 1.00 91.12 325 ALA A C 1
ATOM 2459 O O . ALA A 1 325 ? -17.289 14.606 16.816 1.00 91.12 325 ALA A O 1
ATOM 2460 N N . VAL A 1 326 ? -15.170 15.305 17.144 1.00 94.06 326 VAL A N 1
ATOM 2461 C CA . VAL A 1 326 ? -14.506 14.219 16.440 1.00 94.06 326 VAL A CA 1
ATOM 2462 C C . VAL A 1 326 ? -13.313 13.708 17.235 1.00 94.06 326 VAL A C 1
ATOM 2464 O O . VAL A 1 326 ? -12.540 14.483 17.803 1.00 94.06 326 VAL A O 1
ATOM 2467 N N . LEU A 1 327 ? -13.176 12.389 17.255 1.00 95.75 327 LEU A N 1
ATOM 2468 C CA . LEU A 1 327 ? -11.999 11.667 17.707 1.00 95.75 327 LEU A CA 1
ATOM 2469 C C . LEU A 1 327 ? -11.504 10.809 16.547 1.00 95.75 327 LEU A C 1
ATOM 2471 O O . LEU A 1 327 ? -12.289 10.090 15.939 1.00 95.75 327 LEU A O 1
ATOM 2475 N N . VAL A 1 328 ? -10.211 10.868 16.273 1.00 88.12 328 VAL A N 1
ATOM 2476 C CA . VAL A 1 328 ? -9.526 10.044 15.283 1.00 88.12 328 VAL A CA 1
ATOM 2477 C C . VAL A 1 328 ? -8.453 9.254 16.015 1.00 88.12 328 VAL A C 1
ATOM 2479 O O . VAL A 1 328 ? -7.545 9.842 16.605 1.00 88.12 328 VAL A O 1
ATOM 2482 N N . LEU A 1 329 ? -8.581 7.933 15.982 1.00 80.75 329 LEU A N 1
ATOM 2483 C CA . LEU A 1 329 ? -7.608 6.991 16.515 1.00 80.75 329 LEU A CA 1
ATOM 2484 C C . LEU A 1 329 ? -6.856 6.319 15.366 1.00 80.75 329 LEU A C 1
ATOM 2486 O O . LEU A 1 329 ? -7.460 5.941 14.360 1.00 80.75 329 LEU A O 1
ATOM 2490 N N . ASP A 1 330 ? -5.554 6.143 15.551 1.00 79.56 330 ASP A N 1
ATOM 2491 C CA . ASP A 1 330 ? -4.672 5.430 14.628 1.00 79.56 330 ASP A CA 1
ATOM 2492 C C . ASP A 1 330 ? -3.671 4.601 15.442 1.00 79.56 330 ASP A C 1
ATOM 2494 O O . ASP A 1 330 ? -2.854 5.157 16.167 1.00 79.56 330 ASP A O 1
ATOM 2498 N N . ASP A 1 331 ? -3.780 3.272 15.406 1.00 84.06 331 ASP A N 1
ATOM 2499 C CA . ASP A 1 331 ? -3.102 2.379 16.359 1.00 84.06 331 ASP A CA 1
ATOM 2500 C C . ASP A 1 331 ? -3.287 2.840 17.822 1.00 84.06 331 ASP A C 1
ATOM 2502 O O . ASP A 1 331 ? -4.420 3.017 18.274 1.00 84.06 331 ASP A O 1
ATOM 2506 N N . ASP A 1 332 ? -2.206 3.019 18.582 1.00 82.94 332 ASP A N 1
ATOM 2507 C CA . ASP A 1 332 ? -2.208 3.549 19.945 1.00 82.94 332 ASP A CA 1
ATOM 2508 C C . ASP A 1 332 ? -2.206 5.088 19.995 1.00 82.94 332 ASP A C 1
ATOM 2510 O O . ASP A 1 332 ? -2.068 5.670 21.069 1.00 82.94 332 ASP A O 1
ATOM 2514 N N . TRP A 1 333 ? -2.396 5.770 18.864 1.00 86.19 333 TRP A N 1
ATOM 2515 C CA . TRP A 1 333 ? -2.407 7.226 18.787 1.00 86.19 333 TRP A CA 1
ATOM 2516 C C . TRP A 1 333 ? -3.813 7.813 18.833 1.00 86.19 333 TRP A C 1
ATOM 2518 O O . TRP A 1 333 ? -4.724 7.381 18.125 1.00 86.19 333 TRP A O 1
ATOM 2528 N N . ILE A 1 334 ? -3.961 8.894 19.598 1.00 91.25 334 ILE A N 1
ATOM 2529 C CA . ILE A 1 334 ? -4.996 9.896 19.345 1.00 91.25 334 ILE A CA 1
ATOM 2530 C C . ILE A 1 334 ? -4.411 10.867 18.325 1.00 91.25 334 ILE A C 1
ATOM 2532 O O . ILE A 1 334 ? -3.638 11.759 18.675 1.00 91.25 334 ILE A O 1
ATOM 2536 N N . ASP A 1 335 ? -4.770 10.668 17.060 1.00 74.56 335 ASP A N 1
ATOM 2537 C CA . ASP A 1 335 ? -4.270 11.484 15.955 1.00 74.56 335 ASP A CA 1
ATOM 2538 C C . ASP A 1 335 ? -4.983 12.844 15.914 1.00 74.56 335 ASP A C 1
ATOM 2540 O O . ASP A 1 335 ? -4.344 13.884 15.784 1.00 74.56 335 ASP A O 1
ATOM 2544 N N . GLN A 1 336 ? -6.309 12.860 16.103 1.00 85.81 336 GLN A N 1
ATOM 2545 C CA . GLN A 1 336 ? -7.092 14.098 16.178 1.00 85.81 336 GLN A CA 1
ATOM 2546 C C . GLN A 1 336 ? -8.147 14.001 17.282 1.00 85.81 336 GLN A C 1
ATOM 2548 O O . GLN A 1 336 ? -8.877 13.018 17.377 1.00 85.81 336 GLN A O 1
ATOM 2553 N N . LEU A 1 337 ? -8.285 15.051 18.090 1.00 90.56 337 LEU A N 1
ATOM 2554 C CA . LEU A 1 337 ? -9.390 15.200 19.037 1.00 90.56 337 LEU A CA 1
ATOM 2555 C C . LEU A 1 337 ? -9.837 16.657 19.020 1.00 90.56 337 LEU A C 1
ATOM 2557 O O . LEU A 1 337 ? -9.158 17.538 19.548 1.00 90.56 337 LEU A O 1
ATOM 2561 N N . TYR A 1 338 ? -10.999 16.905 18.420 1.00 89.00 338 TYR A N 1
ATOM 2562 C CA . TYR A 1 338 ? -11.559 18.245 18.302 1.00 89.00 338 TYR A CA 1
ATOM 2563 C C . TYR A 1 338 ? -13.015 18.278 18.731 1.00 89.00 338 TYR A C 1
ATOM 2565 O O . TYR A 1 338 ? -13.814 17.404 18.412 1.00 89.00 338 TYR A O 1
ATOM 2573 N N . VAL A 1 339 ? -13.368 19.339 19.446 1.00 88.50 339 VAL A N 1
ATOM 2574 C CA . VAL A 1 339 ? -14.749 19.682 19.777 1.00 88.50 339 VAL A CA 1
ATOM 2575 C C . VAL A 1 339 ? -15.071 20.977 19.047 1.00 88.50 339 VAL A C 1
ATOM 2577 O O . VAL A 1 339 ? -14.254 21.905 19.057 1.00 88.50 339 VAL A O 1
ATOM 2580 N N . ASP A 1 340 ? -16.244 21.043 18.422 1.00 86.62 340 ASP A N 1
ATOM 2581 C CA . ASP A 1 340 ? -16.734 22.255 17.772 1.00 86.62 340 ASP A CA 1
ATOM 2582 C C . ASP A 1 340 ? -16.741 23.402 18.805 1.00 86.62 340 ASP A C 1
ATOM 2584 O O . ASP A 1 340 ? -17.247 23.214 19.921 1.00 86.62 340 ASP A O 1
ATOM 2588 N N . PRO A 1 341 ? -16.183 24.587 18.485 1.00 82.12 341 PRO A N 1
ATOM 2589 C CA . PRO A 1 341 ? -16.072 25.705 19.423 1.00 82.12 341 PRO A CA 1
ATOM 2590 C C . PRO A 1 341 ? -17.395 26.066 20.112 1.00 82.12 341 PRO A C 1
ATOM 2592 O O . PRO A 1 341 ? -17.404 26.358 21.314 1.00 82.12 341 PRO A O 1
ATOM 2595 N N . ALA A 1 342 ? -18.519 25.964 19.390 1.00 81.19 342 ALA A N 1
ATOM 2596 C CA . ALA A 1 342 ? -19.859 26.259 19.903 1.00 81.19 342 ALA A CA 1
ATOM 2597 C C . ALA A 1 342 ? -20.391 25.200 20.895 1.00 81.19 342 ALA A C 1
ATOM 2599 O O . ALA A 1 342 ? -21.365 25.443 21.617 1.00 81.19 342 ALA A O 1
ATOM 2600 N N . ALA A 1 343 ? -19.748 24.033 20.958 1.00 79.94 343 ALA A N 1
ATOM 2601 C CA . ALA A 1 343 ? -20.096 22.905 21.820 1.00 79.94 343 ALA A CA 1
ATOM 2602 C C . ALA A 1 343 ? -19.055 22.634 22.929 1.00 79.94 343 ALA A C 1
ATOM 2604 O O . ALA A 1 343 ? -19.164 21.647 23.663 1.00 79.94 343 ALA A O 1
ATOM 2605 N N . THR A 1 344 ? -18.058 23.511 23.094 1.00 74.38 344 THR A N 1
ATOM 2606 C CA . THR A 1 344 ? -17.024 23.378 24.134 1.00 74.38 344 THR A CA 1
ATOM 2607 C C . THR A 1 344 ? -17.586 23.492 25.560 1.00 74.38 344 THR A C 1
ATOM 2609 O O . THR A 1 344 ? -18.696 23.969 25.788 1.00 74.38 344 THR A O 1
ATOM 2612 N N . ARG A 1 345 ? -16.807 23.025 26.553 1.00 73.88 345 ARG A N 1
ATOM 2613 C CA . ARG A 1 345 ? -17.153 23.001 27.996 1.00 73.88 345 ARG A CA 1
ATOM 2614 C C . ARG A 1 345 ? -18.392 22.173 28.377 1.00 73.88 345 ARG A C 1
ATOM 2616 O O . ARG A 1 345 ? -18.910 22.320 29.476 1.00 73.88 345 ARG A O 1
ATOM 2623 N N . ARG A 1 346 ? -18.819 21.246 27.515 1.00 76.94 346 ARG A N 1
ATOM 2624 C CA . ARG A 1 346 ? -19.933 20.307 27.767 1.00 76.94 346 ARG A CA 1
ATOM 2625 C C . ARG A 1 346 ? -19.478 18.879 28.100 1.00 76.94 346 ARG A C 1
ATOM 2627 O O . ARG A 1 346 ? -20.242 17.936 27.953 1.00 76.94 346 ARG A O 1
ATOM 2634 N N . GLY A 1 347 ? -18.207 18.698 28.467 1.00 81.81 347 GLY A N 1
ATOM 2635 C CA . GLY A 1 347 ? -17.628 17.380 28.767 1.00 81.81 347 GLY A CA 1
ATOM 2636 C C . GLY A 1 347 ? -17.379 16.471 27.553 1.00 81.81 347 GLY A C 1
ATOM 2637 O O . GLY A 1 347 ? -16.918 15.350 27.734 1.00 81.81 347 GLY A O 1
ATOM 2638 N N . LEU A 1 348 ? -17.628 16.938 26.321 1.00 86.88 348 LEU A N 1
ATOM 2639 C CA . LEU A 1 348 ? -17.472 16.137 25.095 1.00 86.88 348 LEU A CA 1
ATOM 2640 C C . LEU A 1 348 ? -16.037 15.634 24.890 1.00 86.88 348 LEU A C 1
ATOM 2642 O O . LEU A 1 348 ? -15.843 14.465 24.584 1.00 86.88 348 LEU A O 1
ATOM 2646 N N . GLY A 1 349 ? -15.034 16.485 25.135 1.00 84.12 349 GLY A N 1
ATOM 2647 C CA . GLY A 1 349 ? -13.627 16.081 25.046 1.00 84.12 349 GLY A CA 1
ATOM 2648 C C . GLY A 1 349 ? -13.287 14.959 26.028 1.00 84.12 349 GLY A C 1
ATOM 2649 O O . GLY A 1 349 ? -12.679 13.970 25.638 1.00 84.12 349 GLY A O 1
ATOM 2650 N N . SER A 1 350 ? -13.740 15.064 27.281 1.00 85.56 350 SER A N 1
ATOM 2651 C CA . SER A 1 350 ? -13.553 14.016 28.292 1.00 85.56 350 SER A CA 1
ATOM 2652 C C . SER A 1 350 ? -14.231 12.708 27.887 1.00 85.56 350 SER A C 1
ATOM 2654 O O . SER A 1 350 ? -13.624 11.653 28.010 1.00 85.56 350 SER A O 1
ATOM 2656 N N . ARG A 1 351 ? -15.454 12.767 27.345 1.00 87.00 351 ARG A N 1
ATOM 2657 C CA . ARG A 1 351 ? -16.168 11.580 26.845 1.00 87.00 351 ARG A CA 1
ATOM 2658 C C . ARG A 1 351 ? -15.433 10.914 25.682 1.00 87.00 351 ARG A C 1
ATOM 2660 O O . ARG A 1 351 ? -15.296 9.697 25.678 1.00 87.00 351 ARG A O 1
ATOM 2667 N N . LEU A 1 352 ? -14.935 11.700 24.727 1.00 90.94 352 LEU A N 1
ATOM 2668 C CA . LEU A 1 352 ? -14.118 11.187 23.627 1.00 90.94 352 LEU A CA 1
ATOM 2669 C C . LEU A 1 352 ? -12.809 10.572 24.128 1.00 90.94 352 LEU A C 1
ATOM 2671 O O . LEU A 1 352 ? -12.380 9.550 23.608 1.00 90.94 352 LEU A O 1
ATOM 2675 N N . LEU A 1 353 ? -12.193 11.144 25.159 1.00 93.31 353 LEU A N 1
ATOM 2676 C CA . LEU A 1 353 ? -10.957 10.603 25.711 1.00 93.31 353 LEU A CA 1
ATOM 2677 C C . LEU A 1 353 ? -11.178 9.294 26.485 1.00 93.31 353 LEU A C 1
ATOM 2679 O O . LEU A 1 353 ? -10.378 8.372 26.362 1.00 93.31 353 LEU A O 1
ATOM 2683 N N . GLU A 1 354 ? -12.274 9.172 27.235 1.00 91.19 354 GLU A N 1
ATOM 2684 C CA . GLU A 1 354 ? -12.649 7.901 27.871 1.00 91.19 354 GLU A CA 1
ATOM 2685 C C . GLU A 1 354 ? -13.032 6.841 26.830 1.00 91.19 354 GLU A C 1
ATOM 2687 O O . GLU A 1 354 ? -12.634 5.681 26.946 1.00 91.19 354 GLU A O 1
ATOM 2692 N N . LEU A 1 355 ? -13.706 7.246 25.746 1.00 90.94 355 LEU A N 1
ATOM 2693 C CA . LEU A 1 355 ? -13.916 6.382 24.588 1.00 90.94 355 LEU A CA 1
ATOM 2694 C C . LEU A 1 355 ? -12.573 5.916 24.008 1.00 90.94 355 LEU A C 1
ATOM 2696 O O . LEU A 1 355 ? -12.395 4.714 23.827 1.00 90.94 355 LEU A O 1
ATOM 2700 N N . ALA A 1 356 ? -11.607 6.814 23.800 1.00 92.50 356 ALA A N 1
ATOM 2701 C CA . ALA A 1 356 ? -10.273 6.455 23.321 1.00 92.50 356 ALA A CA 1
ATOM 2702 C C . ALA A 1 356 ? -9.598 5.411 24.226 1.00 92.50 356 ALA A C 1
ATOM 2704 O O . ALA A 1 356 ? -9.142 4.379 23.734 1.00 92.50 356 ALA A O 1
ATOM 2705 N N . LYS A 1 357 ? -9.586 5.626 25.549 1.00 91.06 357 LYS A N 1
ATOM 2706 C CA . LYS A 1 357 ? -8.994 4.683 26.519 1.00 91.06 357 LYS A CA 1
ATOM 2707 C C . LYS A 1 357 ? -9.682 3.324 26.493 1.00 91.06 357 LYS A C 1
ATOM 2709 O O . LYS A 1 357 ? -9.010 2.298 26.484 1.00 91.06 357 LYS A O 1
ATOM 2714 N N . SER A 1 358 ? -11.014 3.308 26.415 1.00 92.06 358 SER A N 1
ATOM 2715 C CA . SER A 1 358 ? -11.780 2.060 26.305 1.00 92.06 358 SER A CA 1
ATOM 2716 C C . SER A 1 358 ? -11.452 1.289 25.022 1.00 92.06 358 SER A C 1
ATOM 2718 O O . SER A 1 358 ? -11.430 0.060 25.021 1.00 92.06 358 SER A O 1
ATOM 2720 N N . ARG A 1 359 ? -11.152 2.009 23.933 1.00 91.00 359 ARG A N 1
ATOM 2721 C CA . ARG A 1 359 ? -10.772 1.437 22.637 1.00 91.00 359 ARG A CA 1
ATOM 2722 C C . ARG A 1 359 ? -9.325 0.964 22.602 1.00 91.00 359 ARG A C 1
ATOM 2724 O O . ARG A 1 359 ? -9.016 0.093 21.790 1.00 91.00 359 ARG A O 1
ATOM 2731 N N . ARG A 1 360 ? -8.455 1.517 23.450 1.00 94.00 360 ARG A N 1
ATOM 2732 C CA . ARG A 1 360 ? -7.024 1.197 23.538 1.00 94.00 360 ARG A CA 1
ATOM 2733 C C . ARG A 1 360 ? -6.604 0.962 24.992 1.00 94.00 360 ARG A C 1
ATOM 2735 O O . ARG A 1 360 ? -5.841 1.745 25.548 1.00 94.00 360 ARG A O 1
ATOM 2742 N N . PRO A 1 361 ? -7.047 -0.146 25.613 1.00 90.50 361 PRO A N 1
ATOM 2743 C CA . PRO A 1 361 ? -6.767 -0.411 27.024 1.00 90.50 361 PRO A CA 1
ATOM 2744 C C . PRO A 1 361 ? -5.280 -0.658 27.315 1.00 90.50 361 PRO A C 1
ATOM 2746 O O . PRO A 1 361 ? -4.870 -0.546 28.461 1.00 90.50 361 PRO A O 1
ATOM 2749 N N . ALA A 1 362 ? -4.471 -0.986 26.300 1.00 84.44 362 ALA A N 1
ATOM 2750 C CA . ALA A 1 362 ? -3.032 -1.212 26.445 1.00 84.44 362 ALA A CA 1
ATOM 2751 C C . ALA A 1 362 ? -2.213 0.084 26.605 1.00 84.44 362 ALA A C 1
ATOM 2753 O O . ALA A 1 362 ? -1.047 0.019 26.988 1.00 84.44 362 ALA A O 1
ATOM 2754 N N . GLY A 1 363 ? -2.811 1.243 26.323 1.00 87.12 363 GLY A N 1
ATOM 2755 C CA . GLY A 1 363 ? -2.148 2.538 26.368 1.00 87.12 363 GLY A CA 1
ATOM 2756 C C . GLY A 1 363 ? -2.476 3.396 25.151 1.00 87.12 363 GLY A C 1
ATOM 2757 O O . GLY A 1 363 ? -2.968 2.905 24.135 1.00 87.12 363 GLY A O 1
ATOM 2758 N N . LEU A 1 364 ? -2.223 4.693 25.286 1.00 94.19 364 LEU A N 1
ATOM 2759 C CA . LEU A 1 364 ? -2.458 5.708 24.269 1.00 94.19 364 LEU A CA 1
ATOM 2760 C C . LEU A 1 364 ? -1.311 6.706 24.237 1.00 94.19 364 LEU A C 1
ATOM 2762 O O . LEU A 1 364 ? -0.690 6.986 25.259 1.00 94.19 364 LEU A O 1
ATOM 2766 N N . GLN A 1 365 ? -1.105 7.332 23.090 1.00 91.44 365 GLN A N 1
ATOM 2767 C CA . GLN A 1 365 ? -0.183 8.444 22.940 1.00 91.44 365 GLN A CA 1
ATOM 2768 C C . GLN A 1 365 ? -0.725 9.510 21.992 1.00 91.44 365 GLN A C 1
ATOM 2770 O O . GLN A 1 365 ? -1.620 9.260 21.188 1.00 91.44 365 GLN A O 1
ATOM 2775 N N . LEU A 1 366 ? -0.238 10.739 22.133 1.00 92.00 366 LEU A N 1
ATOM 2776 C CA . LEU A 1 366 ? -0.651 11.869 21.303 1.00 92.00 366 LEU A CA 1
ATOM 2777 C C . LEU A 1 366 ? 0.411 12.957 21.287 1.00 92.00 366 LEU A C 1
ATOM 2779 O O . LEU A 1 366 ? 1.185 13.090 22.236 1.00 92.00 366 LEU A O 1
ATOM 2783 N N . TRP A 1 367 ? 0.378 13.781 20.245 1.00 86.50 367 TRP A N 1
ATOM 2784 C CA . TRP A 1 367 ? 1.126 15.032 20.182 1.00 86.50 367 TRP A CA 1
ATOM 2785 C C . TRP A 1 367 ? 0.206 16.223 20.448 1.00 86.50 367 TRP A C 1
ATOM 2787 O O . TRP A 1 367 ? -0.939 16.269 20.000 1.00 86.50 367 TRP A O 1
ATOM 2797 N N . THR A 1 368 ? 0.716 17.218 21.167 1.00 78.25 368 THR A N 1
ATOM 2798 C CA . THR A 1 368 ? 0.083 18.535 21.288 1.00 78.25 368 THR A CA 1
ATOM 2799 C C . THR A 1 368 ? 1.141 19.621 21.189 1.00 78.25 368 THR A C 1
ATOM 2801 O O . THR A 1 368 ? 2.218 19.487 21.760 1.00 78.25 368 THR A O 1
ATOM 2804 N N . PHE A 1 369 ? 0.834 20.736 20.526 1.00 83.38 369 PHE A N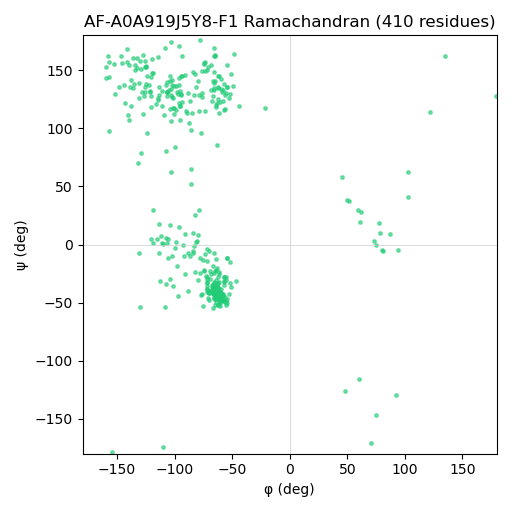 1
ATOM 2805 C CA . PHE A 1 369 ? 1.756 21.873 20.478 1.00 83.38 369 PHE A CA 1
ATOM 2806 C C . PHE A 1 369 ? 2.056 22.410 21.883 1.00 83.38 369 PHE A C 1
ATOM 2808 O O . PHE A 1 369 ? 1.161 22.496 22.737 1.00 83.38 369 PHE A O 1
ATOM 2815 N N . ALA A 1 370 ? 3.305 22.822 22.108 1.00 83.44 370 ALA A N 1
ATOM 2816 C CA . ALA A 1 370 ? 3.761 23.409 23.368 1.00 83.44 370 ALA A CA 1
ATOM 2817 C C . ALA A 1 370 ? 3.016 24.720 23.697 1.00 83.44 370 ALA A C 1
ATOM 2819 O O . ALA A 1 370 ? 2.830 25.069 24.862 1.00 83.44 370 ALA A O 1
ATOM 2820 N N . THR A 1 371 ? 2.507 25.413 22.677 1.00 86.44 371 THR A N 1
ATOM 2821 C CA . THR A 1 371 ? 1.657 26.606 22.806 1.00 86.44 371 THR A CA 1
ATOM 2822 C C . THR A 1 371 ? 0.227 26.286 23.258 1.00 86.44 371 THR A C 1
ATOM 2824 O O . THR A 1 371 ? -0.444 27.139 23.844 1.00 86.44 371 THR A O 1
ATOM 2827 N N . ASN A 1 372 ? -0.252 25.051 23.062 1.00 85.25 372 ASN A N 1
ATOM 2828 C CA . ASN A 1 372 ? -1.605 24.628 23.426 1.00 85.25 372 ASN A CA 1
ATOM 2829 C C . ASN A 1 372 ? -1.692 24.162 24.892 1.00 85.25 372 ASN A C 1
ATOM 2831 O O . ASN A 1 372 ? -1.995 23.009 25.213 1.00 85.25 372 ASN A O 1
ATOM 2835 N N . THR A 1 373 ? -1.459 25.099 25.813 1.00 85.00 373 THR A N 1
ATOM 2836 C CA . THR A 1 373 ? -1.478 24.857 27.270 1.00 85.00 373 THR A CA 1
ATOM 2837 C C . THR A 1 373 ? -2.852 24.423 27.801 1.00 85.00 373 THR A C 1
ATOM 2839 O O . THR A 1 373 ? -2.965 23.844 28.886 1.00 85.00 373 THR A O 1
ATOM 2842 N N . ALA A 1 374 ? -3.934 24.694 27.063 1.00 81.00 374 ALA A N 1
ATOM 2843 C CA . ALA A 1 374 ? -5.270 24.213 27.398 1.00 81.00 374 ALA A CA 1
ATOM 2844 C C . ALA A 1 374 ? -5.397 22.698 27.165 1.00 81.00 374 ALA A C 1
ATOM 2846 O O . ALA A 1 374 ? -5.889 21.999 28.056 1.00 81.00 374 ALA A O 1
ATOM 2847 N N . ALA A 1 375 ? -4.915 22.200 26.020 1.00 83.81 375 ALA A N 1
ATOM 2848 C CA . ALA A 1 375 ? -4.879 20.774 25.707 1.00 83.81 375 ALA A CA 1
ATOM 2849 C C . ALA A 1 375 ? -3.920 20.010 26.630 1.00 83.81 375 ALA A C 1
ATOM 2851 O O . ALA A 1 375 ? -4.308 18.985 27.181 1.00 83.81 375 ALA A O 1
ATOM 2852 N N . GLN A 1 376 ? -2.730 20.552 26.914 1.00 88.81 376 GLN A N 1
ATOM 2853 C CA . GLN A 1 376 ? -1.786 19.948 27.871 1.00 88.81 376 GLN A CA 1
ATOM 2854 C C . GLN A 1 376 ? -2.433 19.731 29.246 1.00 88.81 376 GLN A C 1
ATOM 2856 O O . GLN A 1 376 ? -2.479 18.613 29.757 1.00 88.81 376 GLN A O 1
ATOM 2861 N N . ARG A 1 377 ? -3.046 20.779 29.823 1.00 85.25 377 ARG A N 1
ATOM 2862 C CA . ARG A 1 377 ? -3.771 20.659 31.101 1.00 85.25 377 ARG A CA 1
ATOM 2863 C C . ARG A 1 377 ? -4.944 19.683 31.019 1.00 85.25 377 ARG A C 1
ATOM 2865 O O . ARG A 1 377 ? -5.296 19.081 32.028 1.00 85.25 377 ARG A O 1
ATOM 2872 N N . PHE A 1 378 ? -5.599 19.579 29.864 1.00 89.94 378 PHE A N 1
ATOM 2873 C CA . PHE A 1 378 ? -6.667 18.609 29.643 1.00 89.94 378 PHE A CA 1
ATOM 2874 C C . PHE A 1 378 ? -6.131 17.174 29.706 1.00 89.94 378 PHE A C 1
ATOM 2876 O O . PHE A 1 378 ? -6.632 16.404 30.521 1.00 89.94 378 PHE A O 1
ATOM 2883 N N . TYR A 1 379 ? -5.077 16.842 28.961 1.00 90.06 379 TYR A N 1
ATOM 2884 C CA . TYR A 1 379 ? -4.503 15.494 28.957 1.00 90.06 379 TYR A CA 1
ATOM 2885 C C . TYR A 1 379 ? -3.886 15.102 30.306 1.00 90.06 379 TYR A C 1
ATOM 2887 O O . TYR A 1 379 ? -4.172 14.010 30.799 1.00 90.06 379 TYR A O 1
ATOM 2895 N N . LEU A 1 380 ? -3.159 16.014 30.966 1.00 88.94 380 LEU A N 1
ATOM 2896 C CA . LEU A 1 380 ? -2.609 15.796 32.314 1.00 88.94 380 LEU A CA 1
ATOM 2897 C C . LEU A 1 380 ? -3.699 15.432 33.335 1.00 88.94 380 LEU A C 1
ATOM 2899 O O . LEU A 1 380 ? -3.561 14.470 34.086 1.00 88.94 380 LEU A O 1
ATOM 2903 N N . ARG A 1 381 ? -4.832 16.152 33.338 1.00 90.88 381 ARG A N 1
ATOM 2904 C CA . ARG A 1 381 ? -5.966 15.841 34.233 1.00 90.88 381 ARG A CA 1
ATOM 2905 C C . ARG A 1 381 ? -6.616 14.491 33.945 1.00 90.88 381 ARG A C 1
ATOM 2907 O O . ARG A 1 381 ? -7.278 13.946 34.820 1.00 90.88 381 ARG A O 1
ATOM 2914 N N . HIS A 1 382 ? -6.453 13.974 32.733 1.00 92.00 382 HIS A N 1
ATOM 2915 C CA . HIS A 1 382 ? -6.973 12.676 32.325 1.00 92.00 382 HIS A CA 1
ATOM 2916 C C . HIS A 1 382 ? -5.938 11.548 32.443 1.00 92.00 382 HIS A C 1
ATOM 2918 O O . HIS A 1 382 ? -6.174 10.457 31.922 1.00 92.00 382 HIS A O 1
ATOM 2924 N N . GLY A 1 383 ? -4.836 11.780 33.163 1.00 90.38 383 GLY A N 1
ATOM 2925 C CA . GLY A 1 383 ? -3.861 10.753 33.525 1.00 90.38 383 GLY A CA 1
ATOM 2926 C C . GLY A 1 383 ? -2.772 10.511 32.483 1.00 90.38 383 GLY A C 1
ATOM 2927 O O . GLY A 1 383 ? -2.030 9.545 32.622 1.00 90.38 383 GLY A O 1
ATOM 2928 N N . PHE A 1 384 ? -2.669 11.349 31.449 1.00 94.38 384 PHE A N 1
ATOM 2929 C CA . PHE A 1 384 ? -1.512 11.316 30.558 1.00 94.38 384 PHE A CA 1
ATOM 2930 C C . PHE A 1 384 ? -0.301 11.965 31.237 1.00 94.38 384 PHE A C 1
ATOM 2932 O O . PHE A 1 384 ? -0.444 12.923 31.996 1.00 94.38 384 PHE A O 1
ATOM 2939 N N . THR A 1 385 ? 0.891 11.491 30.899 1.00 91.69 385 THR A N 1
ATOM 2940 C CA . THR A 1 385 ? 2.175 12.051 31.330 1.00 91.69 385 THR A CA 1
ATOM 2941 C C . THR A 1 385 ? 2.996 12.486 30.124 1.00 91.69 385 THR A C 1
ATOM 2943 O O . THR A 1 385 ? 2.927 11.861 29.065 1.00 91.69 385 THR A O 1
ATOM 2946 N N . GLU A 1 386 ? 3.792 13.539 30.281 1.00 92.25 386 GLU A N 1
ATOM 2947 C CA . GLU A 1 386 ? 4.746 13.976 29.258 1.00 92.25 386 GLU A CA 1
ATOM 2948 C C . GLU A 1 386 ? 5.849 12.925 29.091 1.00 92.25 386 GLU A C 1
ATOM 2950 O O . GLU A 1 386 ? 6.456 12.493 30.070 1.00 92.25 386 GLU A O 1
ATOM 2955 N N . ALA A 1 387 ? 6.091 12.496 27.853 1.00 79.81 387 ALA A N 1
ATOM 2956 C CA . ALA A 1 387 ? 7.145 11.541 27.516 1.00 79.81 387 ALA A CA 1
ATOM 2957 C C . ALA A 1 387 ? 8.313 12.201 26.779 1.00 79.81 387 ALA A C 1
ATOM 2959 O O . ALA A 1 387 ? 9.455 11.769 26.922 1.00 79.81 387 ALA A O 1
ATOM 2960 N N . GLU A 1 388 ? 8.029 13.211 25.956 1.00 83.56 388 GLU A N 1
ATOM 2961 C CA . GLU A 1 388 ? 9.007 13.806 25.049 1.00 83.56 388 GLU A CA 1
ATOM 2962 C C . GLU A 1 388 ? 8.568 15.208 24.621 1.00 83.56 388 GLU A C 1
ATOM 2964 O O . GLU A 1 388 ? 7.385 15.433 24.385 1.00 83.56 388 GLU A O 1
ATOM 2969 N N . THR A 1 389 ? 9.524 16.123 24.467 1.00 83.69 389 THR A N 1
ATOM 2970 C CA . THR A 1 389 ? 9.306 17.472 23.928 1.00 83.69 389 THR A CA 1
ATOM 2971 C C . THR A 1 389 ? 10.259 17.691 22.764 1.00 83.69 389 THR A C 1
ATOM 2973 O O . THR A 1 389 ? 11.445 17.375 22.884 1.00 83.69 389 THR A O 1
ATOM 2976 N N . THR A 1 390 ? 9.769 18.249 21.657 1.00 82.44 390 THR A N 1
ATOM 2977 C CA . THR A 1 390 ? 10.590 18.563 20.480 1.00 82.44 390 THR A CA 1
ATOM 2978 C C . THR A 1 390 ? 10.685 20.067 20.239 1.00 82.44 390 THR A C 1
ATOM 2980 O O . THR A 1 390 ? 9.877 20.855 20.730 1.00 82.44 390 THR A O 1
ATOM 2983 N N . ASP A 1 391 ? 11.682 20.478 19.456 1.00 72.94 391 ASP A N 1
ATOM 2984 C CA . ASP A 1 391 ? 11.844 21.856 18.984 1.00 72.94 391 ASP A CA 1
ATOM 2985 C C . ASP A 1 391 ? 10.966 22.184 17.758 1.00 72.94 391 ASP A C 1
ATOM 2987 O O . ASP A 1 391 ? 11.031 23.292 17.228 1.00 72.94 391 ASP A O 1
ATOM 2991 N N . GLY A 1 392 ? 10.147 21.232 17.295 1.00 68.50 392 GLY A N 1
ATOM 2992 C CA . GLY A 1 392 ? 9.284 21.385 16.127 1.00 68.50 392 GLY A CA 1
ATOM 2993 C C . GLY A 1 392 ? 9.977 21.190 14.783 1.00 68.50 392 GLY A C 1
ATOM 2994 O O . GLY A 1 392 ? 9.303 21.129 13.756 1.00 68.50 392 GLY A O 1
ATOM 2995 N N . SER A 1 393 ? 11.304 21.015 14.740 1.00 60.41 393 SER A N 1
ATOM 2996 C CA . SER A 1 393 ? 12.036 20.795 13.479 1.00 60.41 393 SER A CA 1
ATOM 2997 C C . SER A 1 393 ? 11.488 19.598 12.683 1.00 60.41 393 SER A C 1
ATOM 2999 O O . SER A 1 393 ? 11.531 19.585 11.445 1.00 60.41 393 SER A O 1
ATOM 3001 N N . GLY A 1 394 ? 10.914 18.622 13.396 1.00 47.81 394 GLY A N 1
ATOM 3002 C CA . GLY A 1 394 ? 10.348 17.386 12.871 1.00 47.81 394 GLY A CA 1
ATOM 3003 C C . GLY A 1 394 ? 8.887 17.420 12.406 1.00 47.81 394 GLY A C 1
ATOM 3004 O O . GLY A 1 394 ? 8.501 16.436 11.773 1.00 47.81 394 GLY A O 1
ATOM 3005 N N . ASN A 1 395 ? 8.107 18.479 12.669 1.00 56.81 395 ASN A N 1
ATOM 3006 C CA . ASN A 1 395 ? 6.704 18.599 12.232 1.00 56.81 395 ASN A CA 1
ATOM 3007 C C . ASN A 1 395 ? 6.521 19.639 11.106 1.00 56.81 395 ASN A C 1
ATOM 3009 O O . ASN A 1 395 ? 7.468 20.345 10.734 1.00 56.81 395 ASN A O 1
ATOM 3013 N N . GLU A 1 396 ? 5.338 19.655 10.486 1.00 51.19 396 GLU A N 1
ATOM 3014 C CA . GLU A 1 396 ? 5.031 20.499 9.320 1.00 51.19 396 GLU A CA 1
ATOM 3015 C C . GLU A 1 396 ? 4.913 21.974 9.705 1.00 51.19 396 GLU A C 1
ATOM 3017 O O . GLU A 1 396 ? 5.456 22.837 9.017 1.00 51.19 396 GLU A O 1
ATOM 3022 N N . GLU A 1 397 ? 4.285 22.258 10.846 1.00 70.88 397 GLU A N 1
ATOM 3023 C CA . GLU A 1 397 ? 4.116 23.605 11.389 1.00 70.88 397 GLU A CA 1
ATOM 3024 C C . GLU A 1 397 ? 5.422 24.236 11.915 1.00 70.88 397 GLU A C 1
ATOM 3026 O O . GLU A 1 397 ? 5.421 25.409 12.291 1.00 70.88 397 GLU A O 1
ATOM 3031 N N . LYS A 1 398 ? 6.533 23.482 11.943 1.00 77.44 398 LYS A N 1
ATOM 3032 C CA . LYS A 1 398 ? 7.846 23.898 12.474 1.00 77.44 398 LYS A CA 1
ATOM 3033 C C . LYS A 1 398 ? 7.754 24.515 13.870 1.00 77.44 398 LYS A C 1
ATOM 3035 O O . LYS A 1 398 ? 8.451 25.479 14.183 1.00 77.44 398 LYS A O 1
ATOM 3040 N N . ALA A 1 399 ? 6.885 23.947 14.702 1.00 73.69 399 ALA A N 1
ATOM 3041 C CA . ALA A 1 399 ? 6.528 24.486 16.008 1.00 73.69 399 ALA A CA 1
ATOM 3042 C C . ALA A 1 399 ? 6.756 23.449 17.116 1.00 73.69 399 ALA A C 1
ATOM 3044 O O . ALA A 1 399 ? 6.391 22.293 16.925 1.00 73.69 399 ALA A O 1
ATOM 3045 N N . PRO A 1 400 ? 7.310 23.821 18.281 1.00 80.06 400 PRO A N 1
ATOM 3046 C CA . PRO A 1 400 ? 7.521 22.885 19.381 1.00 80.06 400 PRO A CA 1
ATOM 3047 C C . PRO A 1 400 ? 6.242 22.147 19.795 1.00 80.06 400 PRO A C 1
ATOM 3049 O O . PRO A 1 400 ? 5.177 22.754 19.960 1.00 80.06 400 PRO A O 1
ATOM 3052 N N . ASP A 1 401 ? 6.352 20.842 20.010 1.00 85.50 401 ASP A N 1
ATOM 3053 C CA . ASP A 1 401 ? 5.274 19.963 20.454 1.00 85.50 401 ASP A CA 1
ATOM 3054 C C . ASP A 1 401 ? 5.745 18.999 21.551 1.00 85.50 401 ASP A C 1
ATOM 3056 O O . ASP A 1 401 ? 6.936 18.810 21.801 1.00 85.50 401 ASP A O 1
ATOM 3060 N N . ILE A 1 402 ? 4.773 18.457 22.278 1.00 83.62 402 ILE A N 1
ATOM 3061 C CA . ILE A 1 402 ? 4.970 17.590 23.435 1.00 83.62 402 ILE A CA 1
ATOM 3062 C C . ILE A 1 402 ? 4.180 16.307 23.197 1.00 83.62 402 ILE A C 1
ATOM 3064 O O . ILE A 1 402 ? 2.978 16.355 22.901 1.00 83.62 402 ILE A O 1
ATOM 3068 N N . ARG A 1 403 ? 4.850 15.162 23.341 1.00 91.38 403 ARG A N 1
ATOM 3069 C CA . ARG A 1 403 ? 4.234 13.841 23.311 1.00 91.38 403 ARG A CA 1
ATOM 3070 C C . ARG A 1 403 ? 3.757 13.479 24.697 1.00 91.38 403 ARG A C 1
ATOM 3072 O O . ARG A 1 403 ? 4.539 13.413 25.647 1.00 91.38 403 ARG A O 1
ATOM 3079 N N . PHE A 1 404 ? 2.476 13.180 24.782 1.00 86.88 404 PHE A N 1
ATOM 3080 C CA . PHE A 1 404 ? 1.842 12.642 25.969 1.00 86.88 404 PHE A CA 1
ATOM 3081 C C . PHE A 1 404 ? 1.591 11.154 25.779 1.00 86.88 404 PHE A C 1
ATOM 3083 O O . PHE A 1 404 ? 1.198 10.723 24.696 1.00 86.88 404 PHE A O 1
ATOM 3090 N N . VAL A 1 405 ? 1.790 10.383 26.843 1.00 89.31 405 VAL A N 1
ATOM 3091 C CA . VAL A 1 405 ? 1.481 8.952 26.899 1.00 89.31 405 VAL A CA 1
ATOM 3092 C C . VAL A 1 405 ? 0.546 8.675 28.066 1.00 89.31 405 VAL A C 1
ATOM 3094 O O . VAL A 1 405 ? 0.638 9.305 29.117 1.00 89.31 405 VAL A O 1
ATOM 3097 N N . TRP A 1 406 ? -0.357 7.730 27.884 1.00 95.06 406 TRP A N 1
ATOM 3098 C CA . TRP A 1 406 ? -1.207 7.169 28.918 1.00 95.06 406 TRP A CA 1
ATOM 3099 C C . TRP A 1 406 ? -1.017 5.660 28.903 1.00 95.06 406 TRP A C 1
ATOM 3101 O O . TRP A 1 406 ? -1.084 5.033 27.849 1.00 95.06 406 TRP A O 1
ATOM 3111 N N . ALA A 1 407 ? -0.788 5.081 30.073 1.00 88.31 407 ALA A N 1
ATOM 3112 C CA . ALA A 1 407 ? -0.769 3.642 30.272 1.00 88.31 407 ALA A CA 1
ATOM 3113 C C . ALA A 1 407 ? -1.868 3.281 31.278 1.00 88.31 407 ALA A C 1
ATOM 3115 O O . ALA A 1 407 ? -2.146 4.083 32.179 1.00 88.31 407 ALA A O 1
ATOM 3116 N N . PRO A 1 408 ? -2.496 2.099 31.158 1.00 79.25 408 PRO A N 1
ATOM 3117 C CA . PRO A 1 408 ? -3.394 1.616 32.193 1.00 79.25 408 PRO A CA 1
ATOM 3118 C C . PRO A 1 408 ? -2.623 1.521 33.513 1.00 79.25 408 PRO A C 1
ATOM 3120 O O . PRO A 1 408 ? -1.504 1.006 33.565 1.00 79.25 408 PRO A O 1
ATOM 3123 N N . THR A 1 409 ? -3.208 2.026 34.594 1.00 69.25 409 THR A N 1
ATOM 3124 C CA . THR A 1 409 ? -2.707 1.738 35.938 1.00 69.25 409 THR A CA 1
ATOM 3125 C C . THR A 1 409 ? -2.783 0.232 36.151 1.00 69.25 409 THR A C 1
ATOM 3127 O O . THR A 1 409 ? -3.855 -0.346 35.994 1.00 69.25 409 THR A O 1
ATOM 3130 N N . ALA A 1 410 ? -1.652 -0.410 36.457 1.00 47.59 410 ALA A N 1
ATOM 3131 C CA . ALA A 1 410 ? -1.655 -1.810 36.854 1.00 47.59 410 ALA A CA 1
ATOM 3132 C C . ALA A 1 410 ? -2.492 -1.932 38.133 1.00 47.59 410 ALA A C 1
ATOM 3134 O O . ALA A 1 410 ? -2.102 -1.385 39.167 1.00 47.59 410 ALA A O 1
ATOM 3135 N N . ASP A 1 411 ? -3.642 -2.602 38.048 1.00 41.81 411 ASP A N 1
ATOM 3136 C CA . ASP A 1 411 ? -4.395 -2.994 39.237 1.00 41.81 411 ASP A CA 1
ATOM 3137 C C . ASP A 1 411 ? -3.452 -3.828 40.116 1.00 41.81 411 ASP A C 1
ATOM 3139 O O . ASP A 1 411 ? -2.931 -4.861 39.687 1.00 41.81 411 ASP A O 1
ATOM 3143 N N . SER A 1 412 ? -3.161 -3.301 41.306 1.00 31.89 412 SER A N 1
ATOM 3144 C CA . SER A 1 412 ? -2.420 -3.981 42.374 1.00 31.89 412 SER A CA 1
ATOM 3145 C C . SER A 1 412 ? -3.396 -4.606 43.352 1.00 31.89 412 SER A C 1
ATOM 3147 O O . SER A 1 412 ? -4.403 -3.926 43.662 1.00 31.89 412 SER A O 1
#

Sequence (412 aa):
MGDLLINLLASVIAGTAVWLAGFLLRRRRLSRERAFFGLTAGASCLLVVSRHASSPREFSVHRRDVAALVELASIARECGARADRVGENQPAGEIGRLTEFCVGGPGGASPRSATHVRTILRGVTYRVFDEGERRMSFIVGGTEYTLSPRTSYVLLARFWGPAGGHPVFFLGGLSAGSNLAGARYLAGHHADLARTYGADRPFALVLRIVEPAAYGTDFTELAADVSDVAFRPGPVIELPAPPDPHSMSAMSPTEAARRPEPTSRRAGPQDAPAVADILIRSRRATESIPAPVHSEAEIRDWVAAVVVPDREVWLTEDHTGRPVAVLVLDDDWIDQLYVDPAATRRGLGSRLLELAKSRRPAGLQLWTFATNTAAQRFYLRHGFTEAETTDGSGNEEKAPDIRFVWAPTADS

Foldseek 3Di:
DVVVVVVVVVVVVVVVVVVVVVVVVVVVVLVQLCLQQVHAAAAEEEEAEFADLPAQDQPDDPPLLVLLVVLLQVSCVSNNYGYDYDTLPPPPPDFQPHRYEAEEAAFGGRPVLVCCQVQFQQQKAWDHADPVVRWTWIDHPNDIDTDDQFKWKWKWKWDGDPVGHGIYTYIYISDSLSSSLSSVCCSVCVVVVCVVQNSHGIWIWMKMQGNCVVCRSVDIDTPDTRRVTRRDRHPDDDDDDDDDPPPDDDDDDPPPPCQDDFDKDWDALVCLVVVLVQVVQQQVVDPLDFDDPDDSVVSSCCSNVRQNRNWGKMFTAGSVRRGFWIFTDDQQEREDTGGRPVCPPPCPSVVSVVVSCVVPVAKHKYKDFPSPVVVVVVVVVVAWDWDDWDCQCRHPSSGIITMTMHGHDPDD